Protein AF-A0A7W0YNF2-F1 (afdb_monomer)

Mean predicted aligned error: 17.35 Å

Radius of gyration: 27.63 Å; Cα contacts (8 Å, |Δi|>4): 347; chains: 1; bounding box: 56×102×70 Å

Solvent-accessible surface area (backbone atoms only — not comparable to full-atom values): 23256 Å² total; per-residue (Å²): 142,83,82,88,86,88,84,84,87,81,89,86,89,83,88,85,87,88,78,89,78,76,86,75,77,83,70,82,75,78,75,72,77,75,67,80,59,81,85,73,78,74,80,93,57,99,42,78,70,57,44,56,50,49,43,55,51,45,48,53,46,53,35,51,50,24,44,32,47,27,49,54,16,55,50,32,61,75,30,39,59,54,66,66,55,28,54,50,18,54,48,41,29,55,49,28,50,52,52,29,53,54,42,49,49,52,34,53,77,69,72,47,85,75,93,70,92,56,50,72,80,66,68,44,67,75,59,58,57,51,73,79,39,48,31,68,65,22,40,38,54,51,28,54,49,48,31,56,48,28,55,53,47,32,54,51,23,50,48,33,38,73,69,38,73,52,66,67,53,16,49,55,18,48,56,44,32,56,54,32,50,52,50,29,56,49,27,44,53,52,20,44,74,63,71,44,84,80,85,78,86,91,81,86,87,86,81,89,86,87,86,87,89,85,80,89,92,82,90,83,86,92,86,87,86,84,89,84,85,86,70,73,85,72,54,78,82,70,67,90,56,77,64,52,74,67,50,46,50,50,54,50,50,52,50,42,51,31,56,38,49,31,54,47,15,58,48,30,54,75,66,38,78,46,68,69,54,23,53,49,18,51,51,48,26,53,53,35,50,58,48,41,53,56,50,44,59,53,30,51,78,48,78,40,84,71,73,91,63,69,54,72,68,50,40,52,56,43,49,54,47,72,70,39,50,79,91,45,32,49,36,45,48,20,42,54,51,20,61,50,38,65,56,44,55,57,45,42,65,54,54,34,63,66,37,81,54,66,73,57,28,52,54,40,65,67,44,48,64,57,49,52,51,50,28,56,51,20,45,52,46,25,52,53,40,50,55,60,71,68,51,75,87,82,126

Nearest PDB structures (foldseek):
  3bt5-assembly1_A  TM=8.606E-01  e=7.378E-04  Deinococcus radiodurans R1 = ATCC 13939 = DSM 20539
  5ux1-assembly1_A  TM=7.749E-01  e=1.217E+00  Synechococcus sp. CC9605
  6j4j-assembly1_H  TM=5.693E-01  e=4.520E+00  Glycine max
  6zmb-assembly1_B  TM=4.337E-01  e=5.586E+00  Pseudomonas putida KT2440

Sequence (395 aa):
MLKVMPITGAFAAAMLAAAPGALAQVTSRQDSAASPWPNVRYPSSDTGTSAALADTAYIRQAIRGNLLEVGVGRLAESRAADSAVKEFAQRMISEHNSMNGQWATLARTKGMSVGLTDFRAAGDPSIERLEDLSGAEFDQAYMAEMIRRHEQDLAGFQRMGTSARLPEVRQLANTGVSSIREHLALARQVGSRVGISTTAANTGGVTVPAPAPSGDDRRRTAAEPATRDDRDDRDDRNDRGALRAEDRAFVQNVLANHLMHIRLAERAKREAGSEETRRLAQRIEKDFKEWQERWQDLAERYDLKAPSHLGTLHGQKVERLERASKRNFDRTYAAIVAENLESVVPYFRKEGQAVRPAAVRRMVDEQLPVIQEYLARARRLQEQANARAEAPDRE

pLDDT: mean 74.34, std 24.09, range [22.0, 98.69]

Secondary structure (DSSP, 8-state):
-----------------------------------SS----------HHHHHHHHHHHHHHHHHHHHHHHHHHHHHHHH--SHHHHHHHHHHHHHHHHHHHHHHHHHHHTT-------SGGG--HHHHHHHT--HHHHHHHHHHHHHHHHHHHHHHHHHHHHH-SSHHHHHHHHHHHHHHHHHHHHHHHHHHHTT----------------------------------SSSTTGGGS--SPPPHHHHHHHHHHHHHHHHHHHHHHHHHHH-SSHHHHHHHHHHHHHHHHHHHHHHHHHHHTTPPPPSS--HHHHHHHHHHHT--TTTHHHHHHHHHHHHHHHHHHHIIIIIHH-S-HHHHHHHHHHHHHHHHHHHHHHHHHHHHHHHHHS----

Foldseek 3Di:
DDDDDDDDDDDDDDDDDDDDDDPPPPDPPPPPPDFLDPPPPQDPDDDPVSQQVVLLVVLLVLLLLLLLLLVLLVLQCVFEADPLSVLLSLVSNLQSVVLNVLSVVVCVVVVHDNPDPDSCVSVGVLSVVLNPHHYLVNLLSSLVVQLVSLVVLLVVLVCQLPRHPPVSSVVSSVLVNVVSVLSNVSSLVSNVVSPHDPDDDDDDDDDDDDDDDDDDDDDDDDDDDDDDDPPDPPCPVPPLAAFDPLLLSLLQVLLLLLVLLLLLLVVCCPQPPDPLSNVLSVVSNVVSVVLNVVSCVVCVSNVHDHDPDHDPSSVVLSVQLVPDDSLCNQLSSLVSLLSSLSSVLVSLVPSQCVGPDPSSVVSSVVCNVVSVVSNVSSVVSNVVSVVVVPDPPDD

Structure (mmCIF, N/CA/C/O backbone):
data_AF-A0A7W0YNF2-F1
#
_entry.id   AF-A0A7W0YNF2-F1
#
loop_
_atom_site.group_PDB
_atom_site.id
_atom_site.type_symbol
_atom_site.label_atom_id
_atom_site.label_alt_id
_atom_site.label_comp_id
_atom_site.label_asym_id
_atom_site.label_entity_id
_atom_site.label_seq_id
_atom_site.pdbx_PDB_ins_code
_atom_site.Cartn_x
_atom_site.Cartn_y
_atom_site.Cartn_z
_atom_site.occupancy
_atom_site.B_iso_or_equiv
_atom_site.auth_seq_id
_atom_site.auth_comp_id
_atom_site.auth_asym_id
_atom_site.auth_atom_id
_atom_site.pdbx_PDB_model_num
ATOM 1 N N . MET A 1 1 ? -21.930 -59.958 -15.987 1.00 46.34 1 MET A N 1
ATOM 2 C CA . MET A 1 1 ? -21.745 -61.305 -15.405 1.00 46.34 1 MET A CA 1
ATOM 3 C C . MET A 1 1 ? -20.822 -62.104 -16.311 1.00 46.34 1 MET A C 1
ATOM 5 O O . MET A 1 1 ? -21.261 -62.460 -17.387 1.00 46.34 1 MET A O 1
ATOM 9 N N . LEU A 1 2 ? -19.574 -62.346 -15.908 1.00 35.69 2 LEU A N 1
ATOM 10 C CA . LEU A 1 2 ? -18.718 -63.455 -16.369 1.00 35.69 2 LEU A CA 1
ATOM 11 C C . LEU A 1 2 ? -17.615 -63.580 -15.295 1.00 35.69 2 LEU A C 1
ATOM 13 O O . LEU A 1 2 ? -16.783 -62.692 -15.169 1.00 35.69 2 LEU A O 1
ATOM 17 N N . LYS A 1 3 ? -17.879 -64.332 -14.223 1.00 34.66 3 LYS A N 1
ATOM 18 C CA . LYS A 1 3 ? -17.445 -65.721 -13.971 1.00 34.66 3 LYS A CA 1
ATOM 19 C C . LYS A 1 3 ? -15.919 -65.888 -13.874 1.00 34.66 3 LYS A C 1
ATOM 21 O O . LYS A 1 3 ? -15.227 -66.148 -14.846 1.00 34.66 3 LYS A O 1
ATOM 26 N N . VAL A 1 4 ? -15.469 -65.763 -12.627 1.00 37.44 4 VAL A N 1
ATOM 27 C CA . VAL A 1 4 ? -14.286 -66.390 -12.023 1.00 37.44 4 VAL A CA 1
ATOM 28 C C . VAL A 1 4 ? -14.359 -67.909 -12.208 1.00 37.44 4 VAL A C 1
ATOM 30 O O . VAL A 1 4 ? -15.461 -68.438 -12.054 1.00 37.44 4 VAL A O 1
ATOM 33 N N . MET A 1 5 ? -13.229 -68.592 -12.463 1.00 36.50 5 MET A N 1
ATOM 34 C CA . MET A 1 5 ? -12.771 -69.809 -11.746 1.00 36.50 5 MET A CA 1
ATOM 35 C C . MET A 1 5 ? -11.473 -70.423 -12.338 1.00 36.50 5 MET A C 1
ATOM 37 O O . MET A 1 5 ? -11.068 -70.011 -13.421 1.00 36.50 5 MET A O 1
ATOM 41 N N . PRO A 1 6 ? -10.758 -71.291 -11.582 1.00 53.31 6 PRO A N 1
ATOM 42 C CA . PRO A 1 6 ? -9.302 -71.250 -11.368 1.00 53.31 6 PRO A CA 1
ATOM 43 C C . PRO A 1 6 ? -8.604 -72.546 -11.848 1.00 53.31 6 PRO A C 1
ATOM 45 O O . PRO A 1 6 ? -9.229 -73.306 -12.578 1.00 53.31 6 PRO A O 1
ATOM 48 N N . ILE A 1 7 ? -7.362 -72.823 -11.397 1.00 33.25 7 ILE A N 1
ATOM 49 C CA . ILE A 1 7 ? -6.909 -74.099 -10.763 1.00 33.25 7 ILE A CA 1
ATOM 50 C C . ILE A 1 7 ? -5.386 -74.353 -10.934 1.00 33.25 7 ILE A C 1
ATOM 52 O O . ILE A 1 7 ? -4.882 -74.463 -12.043 1.00 33.25 7 ILE A O 1
ATOM 56 N N . THR A 1 8 ? -4.709 -74.418 -9.772 1.00 29.84 8 THR A N 1
ATOM 57 C CA . THR A 1 8 ? -3.577 -75.272 -9.304 1.00 29.84 8 THR A CA 1
ATOM 58 C C . THR A 1 8 ? -2.420 -75.649 -10.243 1.00 29.84 8 THR A C 1
ATOM 60 O O . THR A 1 8 ? -2.637 -76.206 -11.307 1.00 29.84 8 THR A O 1
ATOM 63 N N . GLY A 1 9 ? -1.158 -75.458 -9.839 1.00 26.47 9 GLY A N 1
ATOM 64 C CA . GLY A 1 9 ? -0.344 -76.416 -9.048 1.00 26.47 9 GLY A CA 1
ATOM 65 C C . GLY A 1 9 ? 0.911 -76.771 -9.882 1.00 26.47 9 GLY A C 1
ATOM 66 O O . GLY A 1 9 ? 0.859 -76.633 -11.093 1.00 26.47 9 GLY A O 1
ATOM 67 N N . ALA A 1 10 ? 2.085 -77.178 -9.401 1.00 29.69 10 ALA A N 1
ATOM 68 C CA . ALA A 1 10 ? 2.602 -77.493 -8.082 1.00 29.69 10 ALA A CA 1
ATOM 69 C C . ALA A 1 10 ? 4.155 -77.401 -8.097 1.00 29.69 10 ALA A C 1
ATOM 71 O O . ALA A 1 10 ? 4.786 -77.268 -9.142 1.00 29.69 10 ALA A O 1
ATOM 72 N N . PHE A 1 11 ? 4.716 -77.482 -6.893 1.00 27.17 11 PHE A N 1
ATOM 73 C CA . PHE A 1 11 ? 6.113 -77.548 -6.454 1.00 27.17 11 PHE A CA 1
ATOM 74 C C . PHE A 1 11 ? 7.096 -78.430 -7.253 1.00 27.17 11 PHE A C 1
ATOM 76 O O . PHE A 1 11 ? 6.790 -79.578 -7.561 1.00 27.17 11 PHE A O 1
ATOM 83 N N . ALA A 1 12 ? 8.353 -77.972 -7.347 1.00 29.86 12 ALA A N 1
ATOM 84 C CA . ALA A 1 12 ? 9.535 -78.813 -7.117 1.00 29.86 12 ALA A CA 1
ATOM 85 C C . ALA A 1 12 ? 10.709 -77.969 -6.585 1.00 29.86 12 ALA A C 1
ATOM 87 O O . ALA A 1 12 ? 11.048 -76.919 -7.126 1.00 29.86 12 ALA A O 1
ATOM 88 N N . ALA A 1 13 ? 11.276 -78.439 -5.477 1.00 28.70 13 ALA A N 1
ATOM 89 C CA . ALA A 1 13 ? 12.320 -77.811 -4.684 1.00 28.70 13 ALA A CA 1
ATOM 90 C C . ALA A 1 13 ? 13.728 -78.161 -5.188 1.00 28.70 13 ALA A C 1
ATOM 92 O O . ALA A 1 13 ? 13.975 -79.290 -5.605 1.00 28.70 13 ALA A O 1
ATOM 93 N N . ALA A 1 14 ? 14.670 -77.234 -5.015 1.00 31.70 14 ALA A N 1
ATOM 94 C CA . ALA A 1 14 ? 16.084 -77.548 -4.837 1.00 31.70 14 ALA A CA 1
ATOM 95 C C . ALA A 1 14 ? 16.714 -76.504 -3.901 1.00 31.70 14 ALA A C 1
ATOM 97 O O . ALA A 1 14 ? 16.886 -75.341 -4.256 1.00 31.70 14 ALA A O 1
ATOM 98 N N . MET A 1 15 ? 17.015 -76.934 -2.675 1.00 33.31 15 MET A N 1
ATOM 99 C CA . MET A 1 15 ? 17.923 -76.251 -1.757 1.00 33.31 15 MET A CA 1
ATOM 100 C C . MET A 1 15 ? 19.369 -76.584 -2.134 1.00 33.31 15 MET A C 1
ATOM 102 O O . MET A 1 15 ? 19.661 -77.766 -2.288 1.00 33.31 15 MET A O 1
ATOM 106 N N . LEU A 1 16 ? 20.273 -75.594 -2.124 1.00 31.62 16 LEU A N 1
ATOM 107 C CA . LEU A 1 16 ? 21.475 -75.649 -1.278 1.00 31.62 16 LEU A CA 1
ATOM 108 C C . LEU A 1 16 ? 22.216 -74.299 -1.191 1.00 31.62 16 LEU A C 1
ATOM 110 O O . LEU A 1 16 ? 22.395 -73.610 -2.187 1.00 31.62 16 LEU A O 1
ATOM 114 N N . ALA A 1 17 ? 22.741 -74.061 0.015 1.00 34.88 17 ALA A N 1
ATOM 115 C CA . ALA A 1 17 ? 23.888 -73.229 0.391 1.00 34.88 17 ALA A CA 1
ATOM 116 C C . ALA A 1 17 ? 23.665 -71.724 0.650 1.00 34.88 17 ALA A C 1
ATOM 118 O O . ALA A 1 17 ? 23.491 -70.895 -0.237 1.00 34.88 17 ALA A O 1
ATOM 119 N N . ALA A 1 18 ? 23.748 -71.411 1.943 1.00 33.97 18 ALA A N 1
ATOM 120 C CA . ALA A 1 18 ? 23.702 -70.101 2.563 1.00 33.97 18 ALA A CA 1
ATOM 121 C C . ALA A 1 18 ? 25.056 -69.369 2.529 1.00 33.97 18 ALA A C 1
ATOM 123 O O . ALA A 1 18 ? 26.103 -69.979 2.732 1.00 33.97 18 ALA A O 1
ATOM 124 N N . ALA A 1 19 ? 24.994 -68.040 2.423 1.00 37.62 19 ALA A N 1
ATOM 125 C CA . ALA A 1 19 ? 25.902 -67.101 3.084 1.00 37.62 19 ALA A CA 1
ATOM 126 C C . ALA A 1 19 ? 25.127 -65.789 3.366 1.00 37.62 19 ALA A C 1
ATOM 128 O O . ALA A 1 19 ? 24.305 -65.388 2.538 1.00 37.62 19 ALA A O 1
ATOM 129 N N . PRO A 1 20 ? 25.314 -65.135 4.529 1.00 37.16 20 PRO A N 1
ATOM 130 C CA . PRO A 1 20 ? 24.460 -64.037 4.979 1.00 37.16 20 PRO A CA 1
ATOM 131 C C . PRO A 1 20 ? 24.807 -62.724 4.261 1.00 37.16 20 PRO A C 1
ATOM 133 O O . PRO A 1 20 ? 25.792 -62.061 4.580 1.00 37.16 20 PRO A O 1
ATOM 136 N N . GLY A 1 21 ? 23.976 -62.333 3.296 1.00 34.66 21 GLY A N 1
ATOM 137 C CA . GLY A 1 21 ? 23.966 -60.979 2.745 1.00 34.66 21 GLY A CA 1
ATOM 138 C C . GLY A 1 21 ? 23.335 -60.017 3.749 1.00 34.66 21 GLY A C 1
ATOM 139 O O . GLY A 1 21 ? 22.170 -60.166 4.112 1.00 34.66 21 GLY A O 1
ATOM 140 N N . ALA A 1 22 ? 24.128 -59.063 4.226 1.00 36.22 22 ALA A N 1
ATOM 141 C CA . ALA A 1 22 ? 23.735 -58.039 5.179 1.00 36.22 22 ALA A CA 1
ATOM 142 C C . ALA A 1 22 ? 22.460 -57.286 4.750 1.00 36.22 22 ALA A C 1
ATOM 144 O O . ALA A 1 22 ? 22.335 -56.832 3.613 1.00 36.22 22 ALA A O 1
ATOM 145 N N . LEU A 1 23 ? 21.543 -57.106 5.704 1.00 36.91 23 LEU A N 1
ATOM 146 C CA . LEU A 1 23 ? 20.443 -56.148 5.630 1.00 36.91 23 LEU A CA 1
ATOM 147 C C . LEU A 1 23 ? 21.028 -54.739 5.459 1.00 36.91 23 LEU A C 1
ATOM 149 O O . LEU A 1 23 ? 21.460 -54.115 6.427 1.00 36.91 23 LEU A O 1
ATOM 153 N N . ALA A 1 24 ? 21.039 -54.227 4.230 1.00 33.25 24 ALA A N 1
ATOM 154 C CA . ALA A 1 24 ? 21.215 -52.805 3.997 1.00 33.25 24 ALA A CA 1
ATOM 155 C C . ALA A 1 24 ? 19.954 -52.098 4.509 1.00 33.25 24 ALA A C 1
ATOM 157 O O . ALA A 1 24 ? 18.898 -52.135 3.879 1.00 33.25 24 ALA A O 1
ATOM 158 N N . GLN A 1 25 ? 20.058 -51.483 5.689 1.00 31.75 25 GLN A N 1
ATOM 159 C CA . GLN A 1 25 ? 19.093 -50.495 6.145 1.00 31.75 25 GLN A CA 1
ATOM 160 C C . GLN A 1 25 ? 18.991 -49.416 5.063 1.00 31.75 25 GLN A C 1
ATOM 162 O O . GLN A 1 25 ? 19.942 -48.665 4.836 1.00 31.75 25 GLN A O 1
ATOM 167 N N . VAL A 1 26 ? 17.836 -49.333 4.401 1.00 31.03 26 VAL A N 1
ATOM 168 C CA . VAL A 1 26 ? 17.446 -48.149 3.637 1.00 31.03 26 VAL A CA 1
ATOM 169 C C . VAL A 1 26 ? 17.253 -47.042 4.666 1.00 31.03 26 VAL A C 1
ATOM 171 O O . VAL A 1 26 ? 16.176 -46.850 5.224 1.00 31.03 26 VAL A O 1
ATOM 174 N N . THR A 1 27 ? 18.345 -46.357 4.989 1.00 32.19 27 THR A N 1
ATOM 175 C CA . THR A 1 27 ? 18.266 -45.057 5.631 1.00 32.19 27 THR A CA 1
ATOM 176 C C . THR A 1 27 ? 17.749 -44.110 4.562 1.00 32.19 27 THR A C 1
ATOM 178 O O . THR A 1 27 ? 18.391 -43.872 3.541 1.00 32.19 27 THR A O 1
ATOM 181 N N . SER A 1 28 ? 16.531 -43.616 4.762 1.00 32.62 28 SER A N 1
ATOM 182 C CA . SER A 1 28 ? 16.014 -42.474 4.027 1.00 32.62 28 SER A CA 1
ATOM 183 C C . SER A 1 28 ? 16.953 -41.295 4.288 1.00 32.62 28 SER A C 1
ATOM 185 O O . SER A 1 28 ? 16.830 -40.606 5.303 1.00 32.62 28 SER A O 1
ATOM 187 N N . ARG A 1 29 ? 17.923 -41.077 3.395 1.00 26.33 29 ARG A N 1
ATOM 188 C CA . ARG A 1 29 ? 18.584 -39.781 3.278 1.00 26.33 29 ARG A CA 1
ATOM 189 C C . ARG A 1 29 ? 17.505 -38.794 2.858 1.00 26.33 29 ARG A C 1
ATOM 191 O O . ARG A 1 29 ? 17.076 -38.774 1.710 1.00 26.33 29 ARG A O 1
ATOM 198 N N . GLN A 1 30 ? 17.043 -37.994 3.814 1.00 28.06 30 GLN A N 1
ATOM 199 C CA . GLN A 1 30 ? 16.580 -36.653 3.499 1.00 28.06 30 GLN A CA 1
ATOM 200 C C . GLN A 1 30 ? 17.788 -35.921 2.924 1.00 28.06 30 GLN A C 1
ATOM 202 O O . GLN A 1 30 ? 18.592 -35.345 3.660 1.00 28.06 30 GLN A O 1
ATOM 207 N N . ASP A 1 31 ? 17.939 -35.991 1.605 1.00 26.11 31 ASP A N 1
ATOM 208 C CA . ASP A 1 31 ? 18.758 -35.040 0.881 1.00 26.11 31 ASP A CA 1
ATOM 209 C C . ASP A 1 31 ? 18.103 -33.679 1.113 1.00 26.11 31 ASP A C 1
ATOM 211 O O . ASP A 1 31 ? 17.084 -33.322 0.522 1.00 26.11 31 ASP A O 1
ATOM 215 N N . SER A 1 32 ? 18.645 -32.953 2.090 1.00 31.39 32 SER A N 1
ATOM 216 C CA . SER A 1 32 ? 18.355 -31.544 2.279 1.00 31.39 32 SER A CA 1
ATOM 217 C C . SER A 1 32 ? 18.807 -30.857 1.000 1.00 31.39 32 SER A C 1
ATOM 219 O O . SER A 1 32 ? 20.005 -30.660 0.799 1.00 31.39 32 SER A O 1
ATOM 221 N N . ALA A 1 33 ? 17.859 -30.562 0.110 1.00 29.22 33 ALA A N 1
ATOM 222 C CA . ALA A 1 33 ? 18.098 -29.720 -1.047 1.00 29.22 33 ALA A CA 1
ATOM 223 C C . ALA A 1 33 ? 18.759 -28.432 -0.542 1.00 29.22 33 ALA A C 1
ATOM 225 O O . ALA A 1 33 ? 18.178 -27.682 0.246 1.00 29.22 33 ALA A O 1
ATOM 226 N N . ALA A 1 34 ? 20.025 -28.251 -0.908 1.00 27.16 34 ALA A N 1
ATOM 227 C CA . ALA A 1 34 ? 20.813 -27.108 -0.501 1.00 27.16 34 ALA A CA 1
ATOM 228 C C . ALA A 1 34 ? 20.126 -25.829 -0.991 1.00 27.16 34 ALA A C 1
ATOM 230 O O . ALA A 1 34 ? 19.831 -25.688 -2.177 1.00 27.16 34 ALA A O 1
ATOM 231 N N . SER A 1 35 ? 19.879 -24.900 -0.067 1.00 37.62 35 SER A N 1
ATOM 232 C CA . SER A 1 35 ? 19.482 -23.537 -0.406 1.00 37.62 35 SER A CA 1
ATOM 233 C C . SER A 1 35 ? 20.499 -22.928 -1.383 1.00 37.62 35 SER A C 1
ATOM 235 O O . SER A 1 35 ? 21.700 -23.036 -1.129 1.00 37.62 35 SER A O 1
ATOM 237 N N . PRO A 1 36 ? 20.065 -22.203 -2.429 1.00 32.75 36 PRO A N 1
ATOM 238 C CA . PRO A 1 36 ? 20.969 -21.398 -3.262 1.00 32.75 36 PRO A CA 1
ATOM 239 C C . PRO A 1 36 ? 21.546 -20.192 -2.500 1.00 32.75 36 PRO A C 1
ATOM 241 O O . PRO A 1 36 ? 22.456 -19.509 -2.961 1.00 32.75 36 PRO A O 1
ATOM 244 N N . TRP A 1 37 ? 21.044 -19.943 -1.291 1.00 32.81 37 TRP A N 1
ATOM 245 C CA . TRP A 1 37 ? 21.571 -18.953 -0.371 1.00 32.81 37 TRP A CA 1
ATOM 246 C C . TRP A 1 37 ? 22.672 -19.596 0.471 1.00 32.81 37 TRP A C 1
ATOM 248 O O . TRP A 1 37 ? 22.395 -20.596 1.144 1.00 32.81 37 TRP A O 1
ATOM 258 N N . PRO A 1 38 ? 23.904 -19.046 0.492 1.00 29.19 38 PRO A N 1
ATOM 259 C CA . PRO A 1 38 ? 24.908 -19.523 1.420 1.00 29.19 38 PRO A CA 1
ATOM 260 C C . PRO A 1 38 ? 24.320 -19.407 2.821 1.00 29.19 38 PRO A C 1
ATOM 262 O O . PRO A 1 38 ? 23.860 -18.342 3.237 1.00 29.19 38 PRO A O 1
ATOM 265 N N . ASN A 1 39 ? 24.326 -20.526 3.537 1.00 32.66 39 ASN A N 1
ATOM 266 C CA . ASN A 1 39 ? 24.028 -20.582 4.954 1.00 32.66 39 ASN A CA 1
ATOM 267 C C . ASN A 1 39 ? 25.179 -19.849 5.662 1.00 32.66 39 ASN A C 1
ATOM 269 O O . ASN A 1 39 ? 26.128 -20.463 6.152 1.00 32.66 39 ASN A O 1
ATOM 273 N N . VAL A 1 40 ? 25.176 -18.514 5.601 1.00 38.25 40 VAL A N 1
ATOM 274 C CA . VAL A 1 40 ? 26.178 -17.692 6.267 1.00 38.25 40 VAL A CA 1
ATOM 275 C C . VAL A 1 40 ? 25.882 -17.832 7.745 1.00 38.25 40 VAL A C 1
ATOM 277 O O . VAL A 1 40 ? 24.987 -17.195 8.299 1.00 38.25 40 VAL A O 1
ATOM 280 N N . ARG A 1 41 ? 26.636 -18.725 8.383 1.00 33.75 41 ARG A N 1
ATOM 281 C CA . ARG A 1 41 ? 26.801 -18.743 9.828 1.00 33.75 41 ARG A CA 1
ATOM 282 C C . ARG A 1 41 ? 27.320 -17.360 10.209 1.00 33.75 41 ARG A C 1
ATOM 284 O O . ARG A 1 41 ? 28.493 -17.059 10.005 1.00 33.75 41 ARG A O 1
ATOM 291 N N . TYR A 1 42 ? 26.430 -16.505 10.700 1.00 39.22 42 TYR A N 1
ATOM 292 C CA . TYR A 1 42 ? 26.826 -15.235 11.286 1.00 39.22 42 TYR A CA 1
ATOM 293 C C . TYR A 1 42 ? 27.665 -15.557 12.525 1.00 39.22 42 TYR A C 1
ATOM 295 O O . TYR A 1 42 ? 27.167 -16.255 13.413 1.00 39.22 42 TYR A O 1
ATOM 303 N N . PRO A 1 43 ? 28.937 -15.129 12.592 1.00 34.50 43 PRO A N 1
ATOM 304 C CA . PRO A 1 43 ? 29.730 -15.340 13.785 1.00 34.50 43 PRO A CA 1
ATOM 305 C C . PRO A 1 43 ? 29.078 -14.570 14.932 1.00 34.50 43 PRO A C 1
ATOM 307 O O . PRO A 1 43 ? 28.972 -13.345 14.906 1.00 34.50 43 PRO A O 1
ATOM 310 N N . SER A 1 44 ? 28.627 -15.304 15.946 1.00 42.53 44 SER A N 1
ATOM 311 C CA . SER A 1 44 ? 28.298 -14.747 17.250 1.00 42.53 44 SER A CA 1
ATOM 312 C C . SER A 1 44 ? 29.606 -14.304 17.905 1.00 42.53 44 SER A C 1
ATOM 314 O O . SER A 1 44 ? 30.223 -15.066 18.643 1.00 42.53 44 SER A O 1
ATOM 316 N N . SER A 1 45 ? 30.098 -13.109 17.581 1.00 41.44 45 SER A N 1
ATOM 317 C CA . SER A 1 45 ? 31.220 -12.527 18.315 1.00 41.44 45 SER A CA 1
ATOM 318 C C . SER A 1 45 ? 31.147 -11.005 18.382 1.00 41.44 45 SER A C 1
ATOM 320 O O . SER A 1 45 ? 31.040 -10.281 17.390 1.00 41.44 45 SER A O 1
ATOM 322 N N . ASP A 1 46 ? 31.207 -10.552 19.627 1.00 47.91 46 ASP A N 1
ATOM 323 C CA . ASP A 1 46 ? 30.863 -9.235 20.142 1.00 47.91 46 ASP A CA 1
ATOM 324 C C . ASP A 1 46 ? 31.998 -8.216 19.940 1.00 47.91 46 ASP A C 1
ATOM 326 O O . ASP A 1 46 ? 32.511 -7.599 20.869 1.00 47.91 46 ASP A O 1
ATOM 330 N N . THR A 1 47 ? 32.451 -8.059 18.695 1.00 50.06 47 THR A N 1
ATOM 331 C CA . THR A 1 47 ? 33.442 -7.036 18.327 1.00 50.06 47 THR A CA 1
ATOM 332 C C . THR A 1 47 ? 32.805 -6.007 17.400 1.00 50.06 47 THR A C 1
ATOM 334 O O . THR A 1 47 ? 32.091 -6.352 16.457 1.00 50.06 47 THR A O 1
ATOM 337 N N . GLY A 1 48 ? 33.040 -4.716 17.666 1.00 52.88 48 GLY A N 1
ATOM 338 C CA . GLY A 1 48 ? 32.378 -3.608 16.960 1.00 52.88 48 GLY A CA 1
ATOM 339 C C . GLY A 1 48 ? 32.533 -3.630 15.437 1.00 52.88 48 GLY A C 1
ATOM 340 O O . GLY A 1 48 ? 31.616 -3.230 14.723 1.00 52.88 48 GLY A O 1
ATOM 341 N N . THR A 1 49 ? 33.637 -4.188 14.942 1.00 58.06 49 THR A N 1
ATOM 342 C CA . THR A 1 49 ? 33.910 -4.371 13.512 1.00 58.06 49 THR A CA 1
ATOM 343 C C . THR A 1 49 ? 33.054 -5.480 12.882 1.00 58.06 49 THR A C 1
ATOM 345 O O . THR A 1 49 ? 32.569 -5.309 11.768 1.00 58.06 49 THR A O 1
ATOM 348 N N . SER A 1 50 ? 32.799 -6.588 13.591 1.00 61.53 50 SER A N 1
ATOM 349 C CA . SER A 1 50 ? 32.021 -7.739 13.088 1.00 61.53 50 SER A CA 1
ATOM 350 C C . SER A 1 50 ? 30.553 -7.381 12.825 1.00 61.53 50 SER A C 1
ATOM 352 O O . SER A 1 50 ? 29.965 -7.733 11.804 1.00 61.53 50 SER A O 1
ATOM 354 N N . ALA A 1 51 ? 29.962 -6.589 13.711 1.00 61.38 51 ALA A N 1
ATOM 355 C CA . ALA A 1 51 ? 28.554 -6.232 13.611 1.00 61.38 51 ALA A CA 1
ATOM 356 C C . ALA A 1 51 ? 28.271 -5.092 12.611 1.00 61.38 51 ALA A C 1
ATOM 358 O O . ALA A 1 51 ? 27.232 -5.099 11.957 1.00 61.38 51 ALA A O 1
ATOM 359 N N . ALA A 1 52 ? 29.210 -4.161 12.401 1.00 68.50 52 ALA A N 1
ATOM 360 C CA . ALA A 1 52 ? 29.114 -3.199 11.295 1.00 68.50 52 ALA A CA 1
ATOM 361 C C . ALA A 1 52 ? 29.191 -3.898 9.919 1.00 68.50 52 ALA A C 1
ATOM 363 O O . ALA A 1 52 ? 28.520 -3.498 8.960 1.00 68.50 52 ALA A O 1
ATOM 364 N N . LEU A 1 53 ? 29.963 -4.989 9.828 1.00 78.50 53 LEU A N 1
ATOM 365 C CA . LEU A 1 53 ? 29.973 -5.860 8.652 1.00 78.50 53 LEU A CA 1
ATOM 366 C C . LEU A 1 53 ? 28.638 -6.601 8.478 1.00 78.50 53 LEU A C 1
ATOM 368 O O . LEU A 1 53 ? 28.177 -6.726 7.343 1.00 78.50 53 LEU A O 1
ATOM 372 N N . ALA A 1 54 ? 27.986 -7.024 9.568 1.00 80.44 54 ALA A N 1
ATOM 373 C CA . ALA A 1 54 ? 26.666 -7.659 9.527 1.00 80.44 54 ALA A CA 1
ATOM 374 C C . ALA A 1 54 ? 25.573 -6.715 8.991 1.00 80.44 54 ALA A C 1
ATOM 376 O O . ALA A 1 54 ? 24.808 -7.111 8.112 1.00 80.44 54 ALA A O 1
ATOM 377 N N . ASP A 1 55 ? 25.549 -5.454 9.428 1.00 86.44 55 ASP A N 1
ATOM 378 C CA . ASP A 1 55 ? 24.603 -4.451 8.917 1.00 86.44 55 ASP A CA 1
ATOM 379 C C . ASP A 1 55 ? 24.817 -4.172 7.427 1.00 86.44 55 ASP A C 1
ATOM 381 O O . ASP A 1 55 ? 23.875 -4.147 6.636 1.00 86.44 55 ASP A O 1
ATOM 385 N N . THR A 1 56 ? 26.078 -4.015 7.023 1.00 87.25 56 THR A N 1
ATOM 386 C CA . THR A 1 56 ? 26.451 -3.792 5.622 1.00 87.25 56 THR A CA 1
ATOM 387 C C . THR A 1 56 ? 26.066 -4.995 4.754 1.00 87.25 56 THR A C 1
ATOM 389 O O . THR A 1 56 ? 25.571 -4.834 3.635 1.00 87.25 56 THR A O 1
ATOM 392 N N . ALA A 1 57 ? 26.276 -6.217 5.252 1.00 86.19 57 ALA A N 1
ATOM 393 C CA . ALA A 1 57 ? 25.846 -7.434 4.574 1.00 86.19 57 ALA A CA 1
ATOM 394 C C . ALA A 1 57 ? 24.320 -7.472 4.427 1.00 86.19 57 ALA A C 1
ATOM 396 O O . ALA A 1 57 ? 23.824 -7.737 3.331 1.00 86.19 57 ALA A O 1
ATOM 397 N N . TYR A 1 58 ? 23.586 -7.121 5.484 1.00 89.56 58 TYR A N 1
ATOM 398 C CA . TYR A 1 58 ? 22.131 -7.121 5.453 1.00 89.56 58 TYR A CA 1
ATOM 399 C C . TYR A 1 58 ? 21.550 -6.060 4.519 1.00 89.56 58 TYR A C 1
ATOM 401 O O . TYR A 1 58 ? 20.630 -6.365 3.773 1.00 89.56 58 TYR A O 1
ATOM 409 N N . ILE A 1 59 ? 22.103 -4.843 4.474 1.00 90.25 59 ILE A N 1
ATOM 410 C CA . ILE A 1 59 ? 21.658 -3.813 3.519 1.00 90.25 59 ILE A CA 1
ATOM 411 C C . ILE A 1 59 ? 21.766 -4.341 2.080 1.00 90.25 59 ILE A C 1
ATOM 413 O O . ILE A 1 59 ? 20.828 -4.206 1.294 1.00 90.25 59 ILE A O 1
ATOM 417 N N . ARG A 1 60 ? 22.889 -4.986 1.726 1.00 86.81 60 ARG A N 1
ATOM 418 C CA . ARG A 1 60 ? 23.046 -5.597 0.394 1.00 86.81 60 ARG A CA 1
ATOM 419 C C . ARG A 1 60 ? 22.043 -6.725 0.175 1.00 86.81 60 ARG A C 1
ATOM 421 O O . ARG A 1 60 ? 21.492 -6.823 -0.917 1.00 86.81 60 ARG A O 1
ATOM 428 N N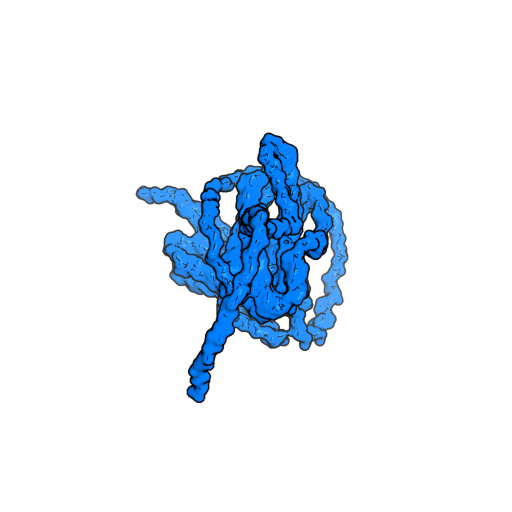 . GLN A 1 61 ? 21.818 -7.561 1.185 1.00 86.19 61 GLN A N 1
ATOM 429 C CA . GLN A 1 61 ? 20.856 -8.657 1.119 1.00 86.19 61 GLN A CA 1
ATOM 430 C C . GLN A 1 61 ? 19.429 -8.143 0.914 1.00 86.19 61 GLN A C 1
ATOM 432 O O . GLN A 1 61 ? 18.761 -8.612 0.004 1.00 86.19 61 GLN A O 1
ATOM 437 N N . ALA A 1 62 ? 18.988 -7.150 1.686 1.00 88.44 62 ALA A N 1
ATOM 438 C CA . ALA A 1 62 ? 17.660 -6.561 1.575 1.00 88.44 62 ALA A CA 1
ATOM 439 C C . ALA A 1 62 ? 17.437 -5.941 0.190 1.00 88.44 62 ALA A C 1
ATOM 441 O O . ALA A 1 62 ? 16.389 -6.145 -0.414 1.00 88.44 62 ALA A O 1
ATOM 442 N N . ILE A 1 63 ? 18.426 -5.229 -0.361 1.00 86.88 63 ILE A N 1
ATOM 443 C CA . ILE A 1 63 ? 18.330 -4.679 -1.724 1.00 86.88 63 ILE A CA 1
ATOM 444 C C . ILE A 1 63 ? 18.196 -5.799 -2.758 1.00 86.88 63 ILE A C 1
ATOM 446 O O . ILE A 1 63 ? 17.320 -5.744 -3.617 1.00 86.88 63 ILE A O 1
ATOM 450 N N . ARG A 1 64 ? 19.027 -6.842 -2.658 1.00 84.06 64 ARG A N 1
ATOM 451 C CA . ARG A 1 64 ? 18.969 -8.001 -3.561 1.00 84.06 64 ARG A CA 1
ATOM 452 C C . ARG A 1 64 ? 17.637 -8.739 -3.468 1.00 84.06 64 ARG A C 1
ATOM 454 O O . ARG A 1 64 ? 17.055 -9.029 -4.504 1.00 84.06 64 ARG A O 1
ATOM 461 N N . GLY A 1 65 ? 17.155 -8.995 -2.252 1.00 86.25 65 GLY A N 1
ATOM 462 C CA . GLY A 1 65 ? 15.867 -9.638 -1.999 1.00 86.25 65 GLY A CA 1
ATOM 463 C C . GLY A 1 65 ? 14.719 -8.834 -2.599 1.00 86.25 65 GLY A C 1
ATOM 464 O O . GLY A 1 65 ? 13.963 -9.363 -3.400 1.00 86.25 65 GLY A O 1
ATOM 465 N N . ASN A 1 66 ? 14.660 -7.523 -2.342 1.00 88.00 66 ASN A N 1
ATOM 466 C CA . ASN A 1 66 ? 13.621 -6.677 -2.934 1.00 88.00 66 ASN A CA 1
ATOM 467 C C . ASN A 1 66 ? 13.674 -6.659 -4.472 1.00 88.00 66 ASN A C 1
ATOM 469 O O . ASN A 1 66 ? 12.632 -6.694 -5.119 1.00 88.00 66 ASN A O 1
ATOM 473 N N . LEU A 1 67 ? 14.865 -6.598 -5.078 1.00 85.00 67 LEU A N 1
ATOM 474 C CA . LEU A 1 67 ? 15.001 -6.662 -6.539 1.00 85.00 67 LEU A CA 1
ATOM 475 C C . LEU A 1 67 ? 14.543 -8.014 -7.102 1.00 85.00 67 LEU A C 1
ATOM 477 O O . LEU A 1 67 ? 13.941 -8.046 -8.175 1.00 85.00 67 LEU A O 1
ATOM 481 N N . LEU A 1 68 ? 14.801 -9.103 -6.375 1.00 86.75 68 LEU A N 1
ATOM 482 C CA . LEU A 1 68 ? 14.315 -10.436 -6.708 1.00 86.75 68 LEU A CA 1
ATOM 483 C C . LEU A 1 68 ? 12.793 -10.501 -6.683 1.00 86.75 68 LEU A C 1
ATOM 485 O O . LEU A 1 68 ? 12.204 -10.860 -7.696 1.00 86.75 68 LEU A O 1
ATOM 489 N N . GLU A 1 69 ? 12.164 -10.082 -5.589 1.00 91.00 69 GLU A N 1
ATOM 490 C CA . GLU A 1 69 ? 10.702 -10.074 -5.454 1.00 91.00 69 GLU A CA 1
ATOM 491 C C . GLU A 1 69 ? 10.035 -9.217 -6.542 1.00 91.00 69 GLU A C 1
ATOM 493 O O . GLU A 1 69 ? 9.029 -9.612 -7.131 1.00 91.00 69 GLU A O 1
ATOM 498 N N . VAL A 1 70 ? 10.645 -8.084 -6.917 1.00 87.00 70 VAL A N 1
ATOM 499 C CA . VAL A 1 70 ? 10.188 -7.271 -8.057 1.00 87.00 70 VAL A CA 1
ATOM 500 C C . VAL A 1 70 ? 10.305 -8.032 -9.383 1.00 87.00 70 VAL A C 1
ATOM 502 O O . VAL A 1 70 ? 9.386 -7.986 -10.202 1.00 87.00 70 VAL A O 1
ATOM 505 N N . GLY A 1 71 ? 11.425 -8.712 -9.631 1.00 86.00 71 GLY A N 1
ATOM 506 C CA . GLY A 1 71 ? 11.632 -9.492 -10.855 1.00 86.00 71 GLY A CA 1
ATOM 507 C C . GLY A 1 71 ? 10.663 -10.668 -10.977 1.00 86.00 71 GLY A C 1
ATOM 508 O O . GLY A 1 71 ? 10.045 -10.864 -12.024 1.00 86.00 71 GLY A O 1
ATOM 509 N N . VAL A 1 72 ? 10.479 -11.403 -9.884 1.00 91.00 72 VAL A N 1
ATOM 510 C CA . VAL A 1 72 ? 9.605 -12.578 -9.795 1.00 91.00 72 VAL A CA 1
ATOM 511 C C . VAL A 1 72 ? 8.131 -12.170 -9.846 1.00 91.00 72 VAL A C 1
ATOM 513 O O . VAL A 1 72 ? 7.336 -12.829 -10.514 1.00 91.00 72 VAL A O 1
ATOM 516 N N . GLY A 1 73 ? 7.767 -11.025 -9.262 1.00 93.12 73 GLY A N 1
ATOM 517 C CA . GLY A 1 73 ? 6.450 -10.417 -9.448 1.00 93.12 73 GLY A CA 1
ATOM 518 C C . GLY A 1 73 ? 6.158 -10.080 -10.915 1.00 93.12 73 GLY A C 1
ATOM 519 O O . GLY A 1 73 ? 5.095 -10.423 -11.424 1.00 93.12 73 GLY A O 1
ATOM 520 N N . ARG A 1 74 ? 7.110 -9.485 -11.648 1.00 88.19 74 ARG A N 1
ATOM 521 C CA . ARG A 1 74 ? 6.926 -9.193 -13.088 1.00 88.19 74 ARG A CA 1
ATOM 522 C C . ARG A 1 74 ? 6.759 -10.460 -13.923 1.00 88.19 74 ARG A C 1
ATOM 524 O O . ARG A 1 74 ? 5.972 -10.485 -14.866 1.00 88.19 74 ARG A O 1
ATOM 531 N N . LEU A 1 75 ? 7.481 -11.527 -13.575 1.00 90.25 75 LEU A N 1
ATOM 532 C CA . LEU A 1 75 ? 7.275 -12.829 -14.204 1.00 90.25 75 LEU A CA 1
ATOM 533 C C . LEU A 1 75 ? 5.831 -13.306 -13.981 1.00 90.25 75 LEU A C 1
ATOM 535 O O . LEU A 1 75 ? 5.169 -13.706 -14.940 1.00 90.25 75 LEU A O 1
ATOM 539 N N . ALA A 1 76 ? 5.314 -13.170 -12.759 1.00 94.62 76 ALA A N 1
ATOM 540 C CA . ALA A 1 76 ? 3.947 -13.550 -12.422 1.00 94.62 76 ALA A CA 1
ATOM 541 C C . ALA A 1 76 ? 2.869 -12.738 -13.145 1.00 94.62 76 ALA A C 1
ATOM 543 O O . ALA A 1 76 ? 1.891 -13.331 -13.598 1.00 94.62 76 ALA A O 1
ATOM 544 N N . GLU A 1 77 ? 3.059 -11.436 -13.373 1.00 86.62 77 GLU A N 1
ATOM 545 C CA . GLU A 1 77 ? 2.130 -10.646 -14.201 1.00 86.62 77 GLU A CA 1
ATOM 546 C C . GLU A 1 77 ? 1.923 -11.266 -15.594 1.00 86.62 77 GLU A C 1
ATOM 548 O O . GLU A 1 77 ? 0.805 -11.273 -16.117 1.00 86.62 77 GLU A O 1
ATOM 553 N N . SER A 1 78 ? 2.992 -11.829 -16.169 1.00 85.94 78 SER A N 1
ATOM 554 C CA . SER A 1 78 ? 2.977 -12.425 -17.509 1.00 85.94 78 SER A CA 1
ATOM 555 C C . SER A 1 78 ? 2.545 -13.897 -17.554 1.00 85.94 78 SER A C 1
ATOM 557 O O . SER A 1 78 ? 1.960 -14.319 -18.551 1.00 85.94 78 SER A O 1
ATOM 559 N N . ARG A 1 79 ? 2.829 -14.689 -16.511 1.00 91.94 79 ARG A N 1
ATOM 560 C CA . ARG A 1 79 ? 2.664 -16.158 -16.528 1.00 91.94 79 ARG A CA 1
ATOM 561 C C . ARG A 1 79 ? 1.470 -16.678 -15.734 1.00 91.94 79 ARG A C 1
ATOM 563 O O . ARG A 1 79 ? 1.001 -17.778 -16.034 1.00 91.94 79 ARG A O 1
ATOM 570 N N . ALA A 1 80 ? 0.979 -15.913 -14.760 1.00 95.38 80 ALA A N 1
ATOM 571 C CA . ALA A 1 80 ? -0.132 -16.329 -13.913 1.00 95.38 80 ALA A CA 1
ATOM 572 C C . ALA A 1 80 ? -1.446 -16.468 -14.702 1.00 95.38 80 ALA A C 1
ATOM 574 O O . ALA A 1 80 ? -1.704 -15.711 -15.650 1.00 95.38 80 ALA A O 1
ATOM 575 N N . ALA A 1 81 ? -2.307 -17.399 -14.290 1.00 91.56 81 ALA A N 1
ATOM 576 C CA . ALA A 1 81 ? -3.673 -17.507 -14.810 1.00 91.56 81 ALA A CA 1
ATOM 577 C C . ALA A 1 81 ? -4.689 -16.843 -13.876 1.00 91.56 81 ALA A C 1
ATOM 579 O O . ALA A 1 81 ? -5.556 -16.109 -14.356 1.00 91.56 81 ALA A O 1
ATOM 580 N N . ASP A 1 82 ? -4.583 -17.068 -12.565 1.00 92.69 82 ASP A N 1
ATOM 581 C CA . ASP A 1 82 ? -5.516 -16.524 -11.581 1.00 92.69 82 ASP A CA 1
ATOM 582 C C . ASP A 1 82 ? -5.293 -15.016 -11.364 1.00 92.69 82 ASP A C 1
ATOM 584 O O . ASP A 1 82 ? -4.174 -14.524 -11.187 1.00 92.69 82 ASP A O 1
ATOM 588 N N . SER A 1 83 ? -6.387 -14.251 -11.379 1.00 75.06 83 SER A N 1
ATOM 589 C CA . SER A 1 83 ? -6.333 -12.796 -11.225 1.00 75.06 83 SER A CA 1
ATOM 590 C C . SER A 1 83 ? -5.832 -12.366 -9.846 1.00 75.06 83 SER A C 1
ATOM 592 O O . SER A 1 83 ? -5.129 -11.365 -9.757 1.00 75.06 83 SER A O 1
ATOM 594 N N . ALA A 1 84 ? -6.112 -13.128 -8.783 1.00 79.50 84 ALA A N 1
ATOM 595 C CA . ALA A 1 84 ? -5.624 -12.817 -7.442 1.00 79.50 84 ALA A CA 1
ATOM 596 C C . ALA A 1 84 ? -4.105 -13.023 -7.324 1.00 79.50 84 ALA A C 1
ATOM 598 O O . ALA A 1 84 ? -3.455 -12.306 -6.566 1.00 79.50 84 ALA A O 1
ATOM 599 N N . VAL A 1 85 ? -3.523 -13.950 -8.095 1.00 93.06 85 VAL A N 1
ATOM 600 C CA . VAL A 1 85 ? -2.060 -14.113 -8.191 1.00 93.06 85 VAL A CA 1
ATOM 601 C C . VAL A 1 85 ? -1.426 -12.924 -8.916 1.00 93.06 85 VAL A C 1
ATOM 603 O O . VAL A 1 85 ? -0.399 -12.414 -8.474 1.00 93.06 85 VAL A O 1
ATOM 606 N N . LYS A 1 86 ? -2.061 -12.411 -9.978 1.00 81.94 86 LYS A N 1
ATOM 607 C CA . LYS A 1 86 ? -1.600 -11.189 -10.667 1.00 81.94 86 LYS A CA 1
ATOM 608 C C . LYS A 1 86 ? -1.682 -9.952 -9.777 1.00 81.94 86 LYS A C 1
ATOM 610 O O . LYS A 1 86 ? -0.732 -9.178 -9.724 1.00 81.94 86 LYS A O 1
ATOM 615 N N . GLU A 1 87 ? -2.785 -9.787 -9.053 1.00 72.75 87 GLU A N 1
ATOM 616 C CA . GLU A 1 87 ? -2.960 -8.695 -8.087 1.00 72.75 87 GLU A CA 1
ATOM 617 C C . GLU A 1 87 ? -1.936 -8.783 -6.946 1.00 72.75 87 GLU A C 1
ATOM 619 O O . GLU A 1 87 ? -1.344 -7.772 -6.558 1.00 72.75 87 GLU A O 1
ATOM 624 N N . PHE A 1 88 ? -1.670 -9.994 -6.440 1.00 89.88 88 PHE A N 1
ATOM 625 C CA . PHE A 1 88 ? -0.598 -10.238 -5.476 1.00 89.88 88 PHE A CA 1
ATOM 626 C C . PHE A 1 88 ? 0.754 -9.774 -6.028 1.00 89.88 88 PHE A C 1
ATOM 628 O O . PHE A 1 88 ? 1.451 -8.986 -5.387 1.00 89.88 88 PHE A O 1
ATOM 635 N N . ALA A 1 89 ? 1.100 -10.217 -7.237 1.00 90.38 89 ALA A N 1
ATOM 636 C CA . ALA A 1 89 ? 2.366 -9.900 -7.879 1.00 90.38 89 ALA A CA 1
ATOM 637 C C . ALA A 1 89 ? 2.553 -8.392 -8.096 1.00 90.38 89 ALA A C 1
ATOM 639 O O . ALA A 1 89 ? 3.603 -7.845 -7.757 1.00 90.38 89 ALA A O 1
ATOM 640 N N . GLN A 1 90 ? 1.515 -7.696 -8.565 1.00 79.00 90 GLN A N 1
ATOM 641 C CA . GLN A 1 90 ? 1.504 -6.236 -8.712 1.00 79.00 90 GLN A CA 1
ATOM 642 C C . GLN A 1 90 ? 1.787 -5.523 -7.389 1.00 79.00 90 GLN A C 1
ATOM 644 O O . GLN A 1 90 ? 2.554 -4.552 -7.341 1.00 79.00 90 GLN A O 1
ATOM 649 N N . ARG A 1 91 ? 1.205 -6.018 -6.291 1.00 81.25 91 ARG A N 1
ATOM 650 C CA . ARG A 1 91 ? 1.467 -5.467 -4.962 1.00 81.25 91 ARG A CA 1
ATOM 651 C C . ARG A 1 91 ? 2.917 -5.692 -4.540 1.00 81.25 91 ARG A C 1
ATOM 653 O O . ARG A 1 91 ? 3.542 -4.730 -4.092 1.00 81.25 91 ARG A O 1
ATOM 660 N N . MET A 1 92 ? 3.461 -6.896 -4.735 1.00 93.38 92 MET A N 1
ATOM 661 C CA . MET A 1 92 ? 4.867 -7.191 -4.430 1.00 93.38 92 MET A CA 1
ATOM 662 C C . MET A 1 92 ? 5.803 -6.279 -5.221 1.00 93.38 92 MET A C 1
ATOM 664 O O . MET A 1 92 ? 6.680 -5.649 -4.635 1.00 93.38 92 MET A O 1
ATOM 668 N N . ILE A 1 93 ? 5.565 -6.104 -6.525 1.00 82.44 93 ILE A N 1
ATOM 669 C CA . ILE A 1 93 ? 6.340 -5.179 -7.362 1.00 82.44 93 ILE A CA 1
ATOM 670 C C . ILE A 1 93 ? 6.323 -3.775 -6.758 1.00 82.44 93 ILE A C 1
ATOM 672 O O . ILE A 1 93 ? 7.381 -3.180 -6.561 1.00 82.44 93 ILE A O 1
ATOM 676 N N . SER A 1 94 ? 5.145 -3.227 -6.461 1.00 74.62 94 SER A N 1
ATOM 677 C CA . SER A 1 94 ? 5.013 -1.869 -5.927 1.00 74.62 94 SER A CA 1
ATOM 678 C C . SER A 1 94 ? 5.712 -1.708 -4.572 1.00 74.62 94 SER A C 1
ATOM 680 O O . SER A 1 94 ? 6.509 -0.785 -4.372 1.00 74.62 94 SER A O 1
ATOM 682 N N . GLU A 1 95 ? 5.423 -2.594 -3.621 1.00 79.31 95 GLU A N 1
ATOM 683 C CA . GLU A 1 95 ? 5.905 -2.454 -2.247 1.00 79.31 95 GLU A CA 1
ATOM 684 C C . GLU A 1 95 ? 7.384 -2.783 -2.105 1.00 79.31 95 GLU A C 1
ATOM 686 O O . GLU A 1 95 ? 8.104 -1.999 -1.483 1.00 79.31 95 GLU A O 1
ATOM 691 N N . HIS A 1 96 ? 7.881 -3.838 -2.753 1.00 88.00 96 HIS A N 1
ATOM 692 C CA . HIS A 1 96 ? 9.313 -4.124 -2.754 1.00 88.00 96 HIS A CA 1
ATOM 693 C C . HIS A 1 96 ? 10.108 -3.056 -3.512 1.00 88.00 96 HIS A C 1
ATOM 695 O O . HIS A 1 96 ? 11.222 -2.737 -3.103 1.00 88.00 96 HIS A O 1
ATOM 701 N N . ASN A 1 97 ? 9.548 -2.403 -4.541 1.00 79.50 97 ASN A N 1
ATOM 702 C CA . ASN A 1 97 ? 10.182 -1.226 -5.146 1.00 79.50 97 ASN A CA 1
ATOM 703 C C . ASN A 1 97 ? 10.309 -0.056 -4.158 1.00 79.50 97 ASN A C 1
ATOM 705 O O . ASN A 1 97 ? 11.353 0.600 -4.115 1.00 79.50 97 ASN A O 1
ATOM 709 N N . SER A 1 98 ? 9.263 0.209 -3.370 1.00 77.50 98 SER A N 1
ATOM 710 C CA . SER A 1 98 ? 9.286 1.239 -2.325 1.00 77.50 98 SER A CA 1
ATOM 711 C C . SER A 1 98 ? 10.308 0.901 -1.234 1.00 77.50 98 SER A C 1
ATOM 713 O O . SER A 1 98 ? 11.166 1.729 -0.912 1.00 77.50 98 SER A O 1
ATOM 715 N N . MET A 1 99 ? 10.293 -0.337 -0.727 1.00 81.94 99 MET A N 1
ATOM 716 C CA . MET A 1 99 ? 11.266 -0.833 0.252 1.00 81.94 99 MET A CA 1
ATOM 717 C C . MET A 1 99 ? 12.694 -0.740 -0.291 1.00 81.94 99 MET A C 1
ATOM 719 O O . MET A 1 99 ? 13.583 -0.227 0.390 1.00 81.94 99 MET A O 1
ATOM 723 N N . ASN A 1 100 ? 12.920 -1.147 -1.542 1.00 83.38 100 ASN A N 1
ATOM 724 C CA . ASN A 1 100 ? 14.228 -1.049 -2.178 1.00 83.38 100 ASN A CA 1
ATOM 725 C C . ASN A 1 100 ? 14.709 0.402 -2.289 1.00 83.38 100 ASN A C 1
ATOM 727 O O . ASN A 1 100 ? 15.886 0.675 -2.077 1.00 83.38 100 ASN A O 1
ATOM 731 N N . GLY A 1 101 ? 13.811 1.351 -2.571 1.00 75.88 101 GLY A N 1
ATOM 732 C CA . GLY A 1 101 ? 14.136 2.778 -2.580 1.00 75.88 101 GLY A CA 1
ATOM 733 C C . GLY A 1 101 ? 14.675 3.268 -1.232 1.00 75.88 101 GLY A C 1
ATOM 734 O O . GLY A 1 101 ? 15.648 4.029 -1.193 1.00 75.88 101 GLY A O 1
ATOM 735 N N . GLN A 1 102 ? 14.100 2.786 -0.128 1.00 81.25 102 GLN A N 1
ATOM 736 C CA . GLN A 1 102 ? 14.549 3.109 1.229 1.00 81.25 102 GLN A CA 1
ATOM 737 C C . GLN A 1 102 ? 15.919 2.481 1.530 1.00 81.25 102 GLN A C 1
ATOM 739 O O . GLN A 1 102 ? 16.847 3.189 1.927 1.00 81.25 102 GLN A O 1
ATOM 744 N N . TRP A 1 103 ? 16.091 1.185 1.251 1.00 85.75 103 TRP A N 1
ATOM 745 C CA . TRP A 1 103 ? 17.363 0.484 1.466 1.00 85.75 103 TRP A CA 1
ATOM 746 C C . TRP A 1 103 ? 18.497 1.015 0.580 1.00 85.75 103 TRP A C 1
ATOM 748 O O . TRP A 1 103 ? 19.614 1.206 1.059 1.00 85.75 103 TRP A O 1
ATOM 758 N N . ALA A 1 104 ? 18.222 1.321 -0.690 1.00 81.38 104 ALA A N 1
ATOM 759 C CA . ALA A 1 104 ? 19.195 1.909 -1.608 1.00 81.38 104 ALA A CA 1
ATOM 760 C C . ALA A 1 104 ? 19.599 3.326 -1.184 1.00 81.38 104 ALA A C 1
ATOM 762 O O . ALA A 1 104 ? 20.756 3.713 -1.343 1.00 81.38 104 ALA A O 1
ATOM 763 N N . THR A 1 105 ? 18.666 4.100 -0.622 1.00 81.31 105 THR A N 1
ATOM 764 C CA . THR A 1 105 ? 18.984 5.407 -0.033 1.00 81.31 105 THR A CA 1
ATOM 765 C C . THR A 1 105 ? 19.934 5.247 1.144 1.00 81.31 105 THR A C 1
ATOM 767 O O . THR A 1 105 ? 20.977 5.898 1.157 1.00 81.31 105 THR A O 1
ATOM 770 N N . LEU A 1 106 ? 19.649 4.319 2.063 1.00 84.56 106 LEU A N 1
ATOM 771 C CA . LEU A 1 106 ? 20.546 4.025 3.178 1.00 84.56 106 LEU A CA 1
ATOM 772 C C . LEU A 1 106 ? 21.933 3.577 2.694 1.00 84.56 106 LEU A C 1
ATOM 774 O O . LEU A 1 106 ? 22.943 4.091 3.170 1.00 84.56 106 LEU A O 1
ATOM 778 N N . ALA A 1 107 ? 21.994 2.676 1.713 1.00 85.81 107 ALA A N 1
ATOM 779 C CA . ALA A 1 107 ? 23.253 2.216 1.136 1.00 85.81 107 ALA A CA 1
ATOM 780 C C . ALA A 1 107 ? 24.092 3.378 0.577 1.00 85.81 107 ALA A C 1
ATOM 782 O O . ALA A 1 107 ? 25.273 3.490 0.907 1.00 85.81 107 ALA A O 1
ATOM 783 N N . ARG A 1 108 ? 23.480 4.288 -0.198 1.00 84.44 108 ARG A N 1
ATOM 784 C CA . ARG A 1 108 ? 24.160 5.487 -0.720 1.00 84.44 108 ARG A CA 1
ATOM 785 C C . ARG A 1 108 ? 24.671 6.387 0.401 1.00 84.44 108 ARG A C 1
ATOM 787 O O . ARG A 1 108 ? 25.822 6.810 0.354 1.00 84.44 108 ARG A O 1
ATOM 794 N N . THR A 1 109 ? 23.856 6.634 1.424 1.00 84.38 109 THR A N 1
ATOM 795 C CA . THR A 1 109 ? 24.248 7.450 2.584 1.00 84.38 109 THR A CA 1
ATOM 796 C C . THR A 1 109 ? 25.423 6.842 3.353 1.00 84.38 109 THR A C 1
ATOM 798 O O . THR A 1 109 ? 26.229 7.576 3.915 1.00 84.38 109 THR A O 1
ATOM 801 N N . LYS A 1 110 ? 25.571 5.512 3.350 1.00 84.94 110 LYS A N 1
ATOM 802 C CA . LYS A 1 110 ? 26.710 4.807 3.962 1.00 84.94 110 LYS A CA 1
ATOM 803 C C . LYS A 1 110 ? 27.892 4.597 2.999 1.00 84.94 110 LYS A C 1
ATOM 805 O O . LYS A 1 110 ? 28.805 3.844 3.323 1.00 84.94 110 LYS A O 1
ATOM 810 N N . GLY A 1 111 ? 27.886 5.229 1.819 1.00 86.00 111 GLY A N 1
ATOM 811 C CA . GLY A 1 111 ? 28.954 5.100 0.818 1.00 86.00 111 GLY A CA 1
ATOM 812 C C . GLY A 1 111 ? 29.078 3.693 0.223 1.00 86.00 111 GLY A C 1
ATOM 813 O O . GLY A 1 111 ? 30.123 3.326 -0.312 1.00 86.00 111 GLY A O 1
ATOM 814 N N . MET A 1 112 ? 28.032 2.874 0.335 1.00 85.06 112 MET A N 1
ATOM 815 C CA . MET A 1 112 ? 28.042 1.505 -0.156 1.00 85.06 112 MET A CA 1
ATOM 816 C C . MET A 1 112 ? 27.744 1.476 -1.652 1.00 85.06 112 MET A C 1
ATOM 818 O O . MET A 1 112 ? 26.696 1.941 -2.100 1.00 85.06 112 MET A O 1
ATOM 822 N N . SER A 1 113 ? 28.621 0.829 -2.419 1.00 77.00 113 SER A N 1
ATOM 823 C CA . SER A 1 113 ? 28.286 0.401 -3.775 1.00 77.00 113 SER A CA 1
ATOM 824 C C . SER A 1 113 ? 27.437 -0.868 -3.712 1.00 77.00 113 SER A C 1
ATOM 826 O O . SER A 1 113 ? 27.836 -1.874 -3.113 1.00 77.00 113 SER A O 1
ATOM 828 N N . VAL A 1 114 ? 26.250 -0.820 -4.314 1.00 67.69 114 VAL A N 1
ATOM 829 C CA . VAL A 1 114 ? 25.350 -1.971 -4.424 1.00 67.69 114 VAL A CA 1
ATOM 830 C C . VAL A 1 114 ? 25.294 -2.362 -5.892 1.00 67.69 114 VAL A C 1
ATOM 832 O O . VAL A 1 114 ? 24.488 -1.861 -6.664 1.00 67.69 114 VAL A O 1
ATOM 835 N N . GLY A 1 115 ? 26.244 -3.208 -6.285 1.00 60.41 115 GLY A N 1
ATOM 836 C CA . GLY A 1 115 ? 26.513 -3.555 -7.679 1.00 60.41 115 GLY A CA 1
ATOM 837 C C . GLY A 1 115 ? 25.599 -4.628 -8.258 1.00 60.41 115 GLY A C 1
ATOM 838 O O . GLY A 1 115 ? 26.112 -5.573 -8.842 1.00 60.41 115 GLY A O 1
ATOM 839 N N . LEU A 1 116 ? 24.280 -4.532 -8.084 1.00 56.78 116 LEU A N 1
ATOM 840 C CA . LEU A 1 116 ? 23.361 -5.421 -8.795 1.00 56.78 116 LEU A CA 1
ATOM 841 C C . LEU A 1 116 ? 22.146 -4.671 -9.323 1.00 56.78 116 LEU A C 1
ATOM 843 O O . LEU A 1 116 ? 21.400 -4.048 -8.573 1.00 56.78 116 LEU A O 1
ATOM 847 N N . THR A 1 117 ? 21.968 -4.781 -10.633 1.00 54.47 117 THR A N 1
ATOM 848 C CA . THR A 1 117 ? 20.830 -4.276 -11.404 1.00 54.47 117 THR A CA 1
ATOM 849 C C . THR A 1 117 ? 19.964 -5.403 -11.964 1.00 54.47 117 THR A C 1
ATOM 851 O O . THR A 1 117 ? 18.867 -5.123 -12.437 1.00 54.47 117 THR A O 1
ATOM 854 N N . ASP A 1 118 ? 20.424 -6.657 -11.891 1.00 60.69 118 ASP A N 1
ATOM 855 C CA . ASP A 1 118 ? 19.710 -7.824 -12.407 1.00 60.69 118 ASP A CA 1
ATOM 856 C C . ASP A 1 118 ? 19.409 -8.823 -11.285 1.00 60.69 118 ASP A C 1
ATOM 858 O O . ASP A 1 118 ? 20.306 -9.268 -10.566 1.00 60.69 118 ASP A O 1
ATOM 862 N N . PHE A 1 119 ? 18.131 -9.171 -11.143 1.00 64.38 119 PHE A N 1
ATOM 863 C CA . PHE A 1 119 ? 17.667 -10.153 -10.172 1.00 64.38 119 PHE A CA 1
ATOM 864 C C . PHE A 1 119 ? 18.060 -11.588 -10.546 1.00 64.38 119 PHE A C 1
ATOM 866 O O . PHE A 1 119 ? 18.227 -12.427 -9.662 1.00 64.38 119 PHE A O 1
ATOM 873 N N . ARG A 1 120 ? 18.262 -11.860 -11.843 1.00 61.53 120 ARG A N 1
ATOM 874 C CA . ARG A 1 120 ? 18.663 -13.178 -12.357 1.00 61.53 120 ARG A CA 1
ATOM 875 C C . ARG A 1 120 ? 20.104 -13.530 -12.033 1.00 61.53 120 ARG A C 1
ATOM 877 O O . ARG A 1 120 ? 20.451 -14.704 -11.967 1.00 61.53 120 ARG A O 1
ATOM 884 N N . ALA A 1 121 ? 20.934 -12.529 -11.745 1.00 54.53 121 ALA A N 1
ATOM 885 C CA . ALA A 1 121 ? 22.334 -12.727 -11.382 1.00 54.53 121 ALA A CA 1
ATOM 886 C C . ALA A 1 121 ? 22.526 -13.563 -10.099 1.00 54.53 121 ALA A C 1
ATOM 888 O O . ALA A 1 121 ? 23.649 -13.958 -9.794 1.00 54.53 121 ALA A O 1
ATOM 889 N N . ALA A 1 122 ? 21.457 -13.817 -9.335 1.00 58.97 122 ALA A N 1
ATOM 890 C CA . ALA A 1 122 ? 21.492 -14.671 -8.155 1.00 58.97 122 ALA A CA 1
ATOM 891 C C . ALA A 1 122 ? 21.495 -16.182 -8.468 1.00 58.97 122 ALA A C 1
ATOM 893 O O . ALA A 1 122 ? 21.880 -16.940 -7.582 1.00 58.97 122 ALA A O 1
ATOM 894 N N . GLY A 1 123 ? 21.096 -16.614 -9.678 1.00 63.69 123 GLY A N 1
ATOM 895 C CA . GLY A 1 123 ? 21.071 -18.035 -10.069 1.00 63.69 123 GLY A CA 1
ATOM 896 C C . GLY A 1 123 ? 20.254 -18.911 -9.116 1.00 63.69 123 GLY A C 1
ATOM 897 O O . GLY A 1 123 ? 20.734 -19.948 -8.666 1.00 63.69 123 GLY A O 1
ATOM 898 N N . ASP A 1 124 ? 19.073 -18.440 -8.705 1.00 75.19 124 ASP A N 1
ATOM 899 C CA . ASP A 1 124 ? 18.225 -19.143 -7.743 1.00 75.19 124 ASP A CA 1
ATOM 900 C C . ASP A 1 124 ? 17.355 -20.189 -8.476 1.00 75.19 124 ASP A C 1
ATOM 902 O O . ASP A 1 124 ? 16.439 -19.794 -9.206 1.00 75.19 124 ASP A O 1
ATOM 906 N N . PRO A 1 125 ? 17.573 -21.508 -8.278 1.00 77.75 125 PRO A N 1
ATOM 907 C CA . PRO A 1 125 ? 16.879 -22.556 -9.033 1.00 77.75 125 PRO A CA 1
ATOM 908 C C . PRO A 1 125 ? 15.362 -22.555 -8.831 1.00 77.75 125 PRO A C 1
ATOM 910 O O . PRO A 1 125 ? 14.615 -23.029 -9.687 1.00 77.75 125 PRO A O 1
ATOM 913 N N . SER A 1 126 ? 14.886 -22.022 -7.698 1.00 75.88 126 SER A N 1
ATOM 914 C CA . SER A 1 126 ? 13.447 -21.866 -7.465 1.00 75.88 126 SER A CA 1
ATOM 915 C C . SER A 1 126 ? 12.828 -20.852 -8.426 1.00 75.88 126 SER A C 1
ATOM 917 O O . SER A 1 126 ? 11.689 -21.034 -8.842 1.00 75.88 126 SER A O 1
ATOM 919 N N . ILE A 1 127 ? 13.588 -19.825 -8.820 1.00 82.3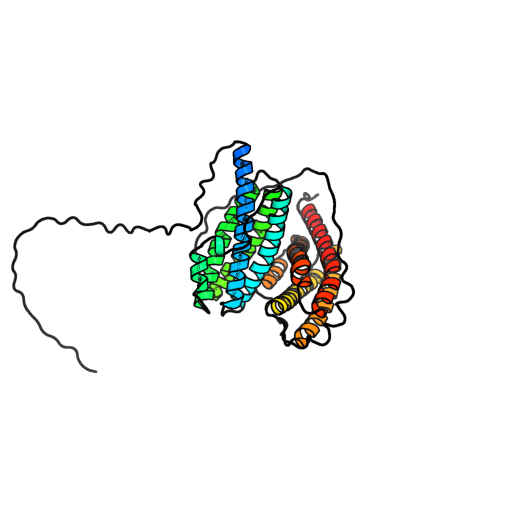1 127 ILE A N 1
ATOM 920 C CA . ILE A 1 127 ? 13.155 -18.787 -9.755 1.00 82.31 127 ILE A CA 1
ATOM 921 C C . ILE A 1 127 ? 13.304 -19.255 -11.198 1.00 82.31 127 ILE A C 1
ATOM 923 O O . ILE A 1 127 ? 12.390 -19.037 -11.985 1.00 82.31 127 ILE A O 1
ATOM 927 N N . GLU A 1 128 ? 14.393 -19.953 -11.527 1.00 84.94 128 GLU A N 1
ATOM 928 C CA . GLU A 1 128 ? 14.579 -20.572 -12.849 1.00 84.94 128 GLU A CA 1
ATOM 929 C C . GLU A 1 128 ? 13.410 -21.506 -13.181 1.00 84.94 128 GLU A C 1
ATOM 931 O O . GLU A 1 128 ? 12.808 -21.400 -14.246 1.00 84.94 128 GLU A O 1
ATOM 936 N N . ARG A 1 129 ? 12.985 -22.334 -12.216 1.00 87.25 129 ARG A N 1
ATOM 937 C CA . ARG A 1 129 ? 11.813 -23.203 -12.380 1.00 87.25 129 ARG A CA 1
ATOM 938 C C . ARG A 1 129 ? 10.536 -22.429 -12.721 1.00 87.25 129 ARG A C 1
ATOM 940 O O . ARG A 1 129 ? 9.701 -22.956 -13.448 1.00 87.25 129 ARG A O 1
ATOM 947 N N . LEU A 1 130 ? 10.344 -21.218 -12.194 1.00 91.31 130 LEU A N 1
ATOM 948 C CA . LEU A 1 130 ? 9.148 -20.421 -12.489 1.00 91.31 130 LEU A CA 1
ATOM 949 C C . LEU A 1 130 ? 9.116 -19.940 -13.945 1.00 91.31 130 LEU A C 1
ATOM 951 O O . LEU A 1 130 ? 8.028 -19.729 -14.477 1.00 91.31 130 LEU A O 1
ATOM 955 N N . GLU A 1 131 ? 10.268 -19.767 -14.599 1.00 88.81 131 GLU A N 1
ATOM 956 C CA . GLU A 1 131 ? 10.337 -19.273 -15.983 1.00 88.81 131 GLU A CA 1
ATOM 957 C C . GLU A 1 131 ? 9.755 -20.276 -16.997 1.00 88.81 131 GLU A C 1
ATOM 959 O O . GLU A 1 131 ? 9.191 -19.868 -18.022 1.00 88.81 131 GLU A O 1
ATOM 964 N N . ASP A 1 132 ? 9.817 -21.566 -16.664 1.00 91.50 132 ASP A N 1
ATOM 965 C CA . ASP A 1 132 ? 9.315 -22.674 -17.482 1.00 91.50 132 ASP A CA 1
ATOM 966 C C . ASP A 1 132 ? 7.828 -22.984 -17.251 1.00 91.50 132 ASP A C 1
ATOM 968 O O . ASP A 1 132 ? 7.221 -23.744 -18.008 1.00 91.50 132 ASP A O 1
ATOM 972 N N . LEU A 1 133 ? 7.217 -22.399 -16.218 1.00 94.88 133 LEU A N 1
ATOM 973 C CA . LEU A 1 133 ? 5.825 -22.656 -15.858 1.00 94.88 133 LEU A CA 1
ATOM 974 C C . LEU A 1 133 ? 4.879 -21.602 -16.450 1.00 94.88 133 LEU A C 1
ATOM 976 O O . LEU A 1 133 ? 5.250 -20.471 -16.781 1.00 94.88 133 LEU A O 1
ATOM 980 N N . SER A 1 134 ? 3.607 -21.976 -16.582 1.00 92.88 134 SER A N 1
ATOM 981 C CA . SER A 1 134 ? 2.528 -21.043 -16.915 1.00 92.88 134 SER A CA 1
ATOM 982 C C . SER A 1 134 ? 1.191 -21.510 -16.342 1.00 92.88 134 SER A C 1
ATOM 984 O O . SER A 1 134 ? 1.031 -22.669 -15.955 1.00 92.88 134 SER A O 1
ATOM 986 N N . GLY A 1 135 ? 0.225 -20.598 -16.270 1.00 92.19 135 GLY A N 1
ATOM 987 C CA . GLY A 1 135 ? -1.132 -20.907 -15.841 1.00 92.19 135 GLY A CA 1
ATOM 988 C C . GLY A 1 135 ? -1.215 -21.410 -14.398 1.00 92.19 135 GLY A C 1
ATOM 989 O O . GLY A 1 135 ? -0.507 -20.920 -13.526 1.00 92.19 135 GLY A O 1
ATOM 990 N N . ALA A 1 136 ? -2.076 -22.396 -14.139 1.00 95.06 136 ALA A N 1
ATOM 991 C CA . ALA A 1 136 ? -2.331 -22.882 -12.780 1.00 95.06 136 ALA A CA 1
ATOM 992 C C . ALA A 1 136 ? -1.089 -23.496 -12.100 1.00 95.06 136 ALA A C 1
ATOM 994 O O . ALA A 1 136 ? -0.910 -23.350 -10.892 1.00 95.06 136 ALA A O 1
ATOM 995 N N . GLU A 1 137 ? -0.211 -24.152 -12.864 1.00 94.50 137 GLU A N 1
ATOM 996 C CA . GLU A 1 137 ? 1.045 -24.705 -12.338 1.00 94.50 137 GLU A CA 1
ATOM 997 C C . GLU A 1 137 ? 2.005 -23.590 -11.913 1.00 94.50 137 GLU A C 1
ATOM 999 O O . GLU A 1 137 ? 2.656 -23.688 -10.870 1.00 94.50 137 GLU A O 1
ATOM 1004 N N . PHE A 1 138 ? 2.049 -22.501 -12.690 1.00 97.50 138 PHE A N 1
ATOM 1005 C CA . PHE A 1 138 ? 2.781 -21.297 -12.311 1.00 97.50 138 PHE A CA 1
ATOM 1006 C C . PHE A 1 138 ? 2.182 -20.665 -11.057 1.00 97.50 138 PHE A C 1
ATOM 1008 O O . PHE A 1 138 ? 2.924 -20.368 -10.127 1.00 97.50 138 PHE A O 1
ATOM 1015 N N . ASP A 1 139 ? 0.859 -20.499 -11.004 1.00 97.38 139 ASP A N 1
ATOM 1016 C CA . ASP A 1 139 ? 0.160 -19.896 -9.866 1.00 97.38 139 ASP A CA 1
ATOM 1017 C C . ASP A 1 139 ? 0.507 -20.618 -8.554 1.00 97.38 139 ASP A C 1
ATOM 1019 O O . ASP A 1 139 ? 0.866 -19.985 -7.560 1.00 97.38 139 ASP A O 1
ATOM 1023 N N . GLN A 1 140 ? 0.481 -21.952 -8.563 1.00 97.06 140 GLN A N 1
ATOM 1024 C CA . GLN A 1 140 ? 0.852 -22.770 -7.407 1.00 97.06 140 GLN A CA 1
ATOM 1025 C C . GLN A 1 140 ? 2.332 -22.641 -7.044 1.00 97.06 140 GLN A C 1
ATOM 1027 O O . GLN A 1 140 ? 2.664 -22.423 -5.879 1.00 97.06 140 GLN A O 1
ATOM 1032 N N . ALA A 1 141 ? 3.235 -22.765 -8.019 1.00 95.44 141 ALA A N 1
ATOM 1033 C CA . ALA A 1 141 ? 4.669 -22.694 -7.755 1.00 95.44 141 ALA A CA 1
ATOM 1034 C C . ALA A 1 141 ? 5.086 -21.308 -7.242 1.00 95.44 141 ALA A C 1
ATOM 1036 O O . ALA A 1 141 ? 5.830 -21.204 -6.265 1.00 95.44 141 ALA A O 1
ATOM 1037 N N . TYR A 1 142 ? 4.561 -20.249 -7.857 1.00 96.44 142 TYR A N 1
ATOM 1038 C CA . TYR A 1 142 ? 4.817 -18.871 -7.467 1.00 96.44 142 TYR A CA 1
ATOM 1039 C C . TYR A 1 142 ? 4.309 -18.605 -6.050 1.00 96.44 142 TYR A C 1
ATOM 1041 O O . TYR A 1 142 ? 5.083 -18.164 -5.204 1.00 96.44 142 TYR A O 1
ATOM 1049 N N . MET A 1 143 ? 3.053 -18.941 -5.733 1.00 97.94 143 MET A N 1
ATOM 1050 C CA . MET A 1 143 ? 2.523 -18.675 -4.392 1.00 97.94 143 MET A CA 1
ATOM 1051 C C . MET A 1 143 ? 3.228 -19.486 -3.298 1.00 97.94 143 MET A C 1
ATOM 1053 O O . MET A 1 143 ? 3.423 -18.970 -2.197 1.00 97.94 143 MET A O 1
ATOM 1057 N N . ALA A 1 144 ? 3.655 -20.720 -3.588 1.00 95.62 144 ALA A N 1
ATOM 1058 C CA . ALA A 1 144 ? 4.442 -21.524 -2.651 1.00 95.62 144 ALA A CA 1
ATOM 1059 C C . ALA A 1 144 ? 5.768 -20.832 -2.320 1.00 95.62 144 ALA A C 1
ATOM 1061 O O . ALA A 1 144 ? 6.157 -20.723 -1.154 1.00 95.62 144 ALA A O 1
ATOM 1062 N N . GLU A 1 145 ? 6.431 -20.320 -3.355 1.00 94.38 145 GLU A N 1
ATOM 1063 C CA . GLU A 1 145 ? 7.706 -19.636 -3.229 1.00 94.38 145 GLU A CA 1
ATOM 1064 C C . GLU A 1 145 ? 7.568 -18.299 -2.491 1.00 94.38 145 GLU A C 1
ATOM 1066 O O . GLU A 1 145 ? 8.368 -18.006 -1.603 1.00 94.38 145 GLU A O 1
ATOM 1071 N N . MET A 1 146 ? 6.509 -17.534 -2.768 1.00 95.25 146 MET A N 1
ATOM 1072 C CA . MET A 1 146 ? 6.212 -16.291 -2.052 1.00 95.25 146 MET A CA 1
ATOM 1073 C C . MET A 1 146 ? 5.983 -16.545 -0.561 1.00 95.25 146 MET A C 1
ATOM 1075 O O . MET A 1 146 ? 6.574 -15.854 0.263 1.00 95.25 146 MET A O 1
ATOM 1079 N N . ILE A 1 147 ? 5.206 -17.564 -0.178 1.00 95.44 147 ILE A N 1
ATOM 1080 C CA . ILE A 1 147 ? 5.022 -17.916 1.242 1.00 95.44 147 ILE A CA 1
ATOM 1081 C C . ILE A 1 147 ? 6.376 -18.228 1.891 1.00 95.44 147 ILE A C 1
ATOM 1083 O O . ILE A 1 147 ? 6.724 -17.639 2.917 1.00 95.44 147 ILE A O 1
ATOM 1087 N N . ARG A 1 148 ? 7.165 -19.108 1.264 1.00 92.56 148 ARG A N 1
ATOM 1088 C CA . ARG A 1 148 ? 8.465 -19.552 1.780 1.00 92.56 148 ARG A CA 1
ATOM 1089 C C . ARG A 1 148 ? 9.442 -18.387 1.966 1.00 92.56 148 ARG A C 1
ATOM 1091 O O . ARG A 1 148 ? 10.120 -18.313 2.991 1.00 92.56 148 ARG A O 1
ATOM 1098 N N . ARG A 1 149 ? 9.538 -17.484 0.985 1.00 90.50 149 ARG A N 1
ATOM 1099 C CA . ARG A 1 149 ? 10.435 -16.318 1.040 1.00 90.50 149 ARG A CA 1
ATOM 1100 C C . ARG A 1 149 ? 10.001 -15.316 2.093 1.00 90.50 149 ARG A C 1
ATOM 1102 O O . ARG A 1 149 ? 10.819 -14.937 2.923 1.00 90.50 149 ARG A O 1
ATOM 1109 N N . HIS A 1 150 ? 8.718 -14.971 2.143 1.00 94.56 150 HIS A N 1
ATOM 1110 C CA . HIS A 1 150 ? 8.225 -13.997 3.112 1.00 94.56 150 HIS A CA 1
ATOM 1111 C C . HIS A 1 150 ? 8.329 -14.506 4.562 1.00 94.56 150 HIS A C 1
ATOM 1113 O O . HIS A 1 150 ? 8.560 -13.711 5.470 1.00 94.56 150 HIS A O 1
ATOM 1119 N N . GLU A 1 151 ? 8.248 -15.819 4.813 1.00 90.75 151 GLU A N 1
ATOM 1120 C CA . GLU A 1 151 ? 8.571 -16.401 6.129 1.00 90.75 151 GLU A CA 1
ATOM 1121 C C . GLU A 1 151 ? 10.041 -16.192 6.518 1.00 90.75 151 GLU A C 1
ATOM 1123 O O . GLU A 1 151 ? 10.347 -15.803 7.651 1.00 90.75 151 GLU A O 1
ATOM 1128 N N . GLN A 1 152 ? 10.960 -16.426 5.578 1.00 86.88 152 GLN A N 1
ATOM 1129 C CA . GLN A 1 152 ? 12.397 -16.254 5.798 1.00 86.88 152 GLN A CA 1
ATOM 1130 C C . GLN A 1 152 ? 12.772 -14.784 5.982 1.00 86.88 152 GLN A C 1
ATOM 1132 O O . GLN A 1 152 ? 13.525 -14.445 6.903 1.00 86.88 152 GLN A O 1
ATOM 1137 N N . ASP A 1 153 ? 12.208 -13.918 5.146 1.00 87.69 153 ASP A N 1
ATOM 1138 C CA . ASP A 1 153 ? 12.406 -12.481 5.213 1.00 87.69 153 ASP A CA 1
ATOM 1139 C C . ASP A 1 153 ? 11.861 -11.934 6.524 1.00 87.69 153 ASP A C 1
ATOM 1141 O O . ASP A 1 153 ? 12.578 -11.203 7.204 1.00 87.69 153 ASP A O 1
ATOM 1145 N N . LEU A 1 154 ? 10.668 -12.350 6.966 1.00 89.31 154 LEU A N 1
ATOM 1146 C CA . LEU A 1 154 ? 10.105 -11.901 8.240 1.00 89.31 154 LEU A CA 1
ATOM 1147 C C . LEU A 1 154 ? 11.074 -12.165 9.396 1.00 89.31 154 LEU A C 1
ATOM 1149 O O . LEU A 1 154 ? 11.334 -11.268 10.198 1.00 89.31 154 LEU A O 1
ATOM 1153 N N . ALA A 1 155 ? 11.667 -13.360 9.441 1.00 87.19 155 ALA A N 1
ATOM 1154 C CA . ALA A 1 155 ? 12.669 -13.694 10.445 1.00 87.19 155 ALA A CA 1
ATOM 1155 C C . ALA A 1 155 ? 13.938 -12.828 10.311 1.00 87.19 155 ALA A C 1
ATOM 1157 O O . ALA A 1 155 ? 14.510 -12.411 11.319 1.00 87.19 155 ALA A O 1
ATOM 1158 N N . GLY A 1 156 ? 14.388 -12.535 9.087 1.00 85.25 156 GLY A N 1
ATOM 1159 C CA . GLY A 1 156 ? 15.513 -11.631 8.821 1.00 85.25 156 GLY A CA 1
ATOM 1160 C C . GLY A 1 156 ? 15.255 -10.200 9.296 1.00 85.25 156 GLY A C 1
ATOM 1161 O O . GLY A 1 156 ? 16.049 -9.650 10.062 1.00 85.25 156 GLY A O 1
ATOM 1162 N N . PHE A 1 157 ? 14.111 -9.638 8.913 1.00 86.88 157 PHE A N 1
ATOM 1163 C CA . PHE A 1 157 ? 13.663 -8.304 9.295 1.00 86.88 157 PHE A CA 1
ATOM 1164 C C . PHE A 1 157 ? 13.483 -8.186 10.813 1.00 86.88 157 PHE A C 1
ATOM 1166 O O . PHE A 1 157 ? 13.942 -7.212 11.404 1.00 86.88 157 PHE A O 1
ATOM 1173 N N . GLN A 1 158 ? 12.908 -9.194 11.476 1.00 87.19 158 GLN A N 1
ATOM 1174 C CA . GLN A 1 158 ? 12.776 -9.208 12.937 1.00 87.19 158 GLN A CA 1
ATOM 1175 C C . GLN A 1 158 ? 14.132 -9.237 13.645 1.00 87.19 158 GLN A C 1
ATOM 1177 O O . GLN A 1 158 ? 14.335 -8.478 14.592 1.00 87.19 158 GLN A O 1
ATOM 1182 N N . ARG A 1 159 ? 15.074 -10.072 13.180 1.00 89.50 159 ARG A N 1
ATOM 1183 C CA . ARG A 1 159 ? 16.431 -10.111 13.745 1.00 89.50 159 ARG A CA 1
ATOM 1184 C C . ARG A 1 159 ? 17.118 -8.761 13.602 1.00 89.50 159 ARG A C 1
ATOM 1186 O O . ARG A 1 159 ? 17.599 -8.222 14.586 1.00 89.50 159 ARG A O 1
ATOM 1193 N N . MET A 1 160 ? 17.117 -8.169 12.412 1.00 88.06 160 MET A N 1
ATOM 1194 C CA . MET A 1 160 ? 17.786 -6.879 12.215 1.00 88.06 160 MET A CA 1
ATOM 1195 C C . MET A 1 160 ? 17.070 -5.724 12.910 1.00 88.06 160 MET A C 1
ATOM 1197 O O . MET A 1 160 ? 17.723 -4.777 13.338 1.00 88.06 160 MET A O 1
ATOM 1201 N N . GLY A 1 161 ? 15.754 -5.817 13.099 1.00 87.62 161 GLY A N 1
ATOM 1202 C CA . GLY A 1 161 ? 14.986 -4.870 13.903 1.00 87.62 161 GLY A CA 1
ATOM 1203 C C . GLY A 1 161 ? 15.474 -4.768 15.351 1.00 87.62 161 GLY A C 1
ATOM 1204 O O . GLY A 1 161 ? 15.373 -3.692 15.944 1.00 87.62 161 GLY A O 1
ATOM 1205 N N . THR A 1 162 ? 16.050 -5.849 15.895 1.00 84.88 162 THR A N 1
ATOM 1206 C CA . THR A 1 162 ? 16.556 -5.918 17.275 1.00 84.88 162 THR A CA 1
ATOM 1207 C C . THR A 1 162 ? 18.081 -5.858 17.370 1.00 84.88 162 THR A C 1
ATOM 1209 O O . THR A 1 162 ? 18.600 -5.199 18.267 1.00 84.88 162 THR A O 1
ATOM 1212 N N . SER A 1 163 ? 18.812 -6.501 16.455 1.00 85.81 163 SER A N 1
ATOM 1213 C CA . SER A 1 163 ? 20.258 -6.722 16.584 1.00 85.81 163 SER A CA 1
ATOM 1214 C C . SER A 1 163 ? 21.138 -5.820 15.718 1.00 85.81 163 SER A C 1
ATOM 1216 O O . SER A 1 163 ? 22.356 -5.834 15.905 1.00 85.81 163 SER A O 1
ATOM 1218 N N . ALA A 1 164 ? 20.581 -5.072 14.755 1.00 88.75 164 ALA A N 1
ATOM 1219 C CA . ALA A 1 164 ? 21.403 -4.219 13.893 1.00 88.75 164 ALA A CA 1
ATOM 1220 C C . ALA A 1 164 ? 22.085 -3.121 14.716 1.00 88.75 164 ALA A C 1
ATOM 1222 O O . ALA A 1 164 ? 21.471 -2.570 15.634 1.00 88.75 164 ALA A O 1
ATOM 1223 N N . ARG A 1 165 ? 23.328 -2.750 14.392 1.00 88.69 165 ARG A N 1
ATOM 1224 C CA . ARG A 1 165 ? 24.034 -1.673 15.113 1.00 88.69 165 ARG A CA 1
ATOM 1225 C C . ARG A 1 165 ? 23.653 -0.297 14.594 1.00 88.69 165 ARG A C 1
ATOM 1227 O O . ARG A 1 165 ? 23.429 0.611 15.397 1.00 88.69 165 ARG A O 1
ATOM 1234 N N . LEU A 1 166 ? 23.517 -0.163 13.281 1.00 87.00 166 LEU A N 1
ATOM 1235 C CA . LEU A 1 166 ? 23.045 1.034 12.604 1.00 87.00 166 LEU A CA 1
ATOM 1236 C C . LEU A 1 166 ? 21.561 1.271 12.943 1.00 87.00 166 LEU A C 1
ATOM 1238 O O . LEU A 1 166 ? 20.713 0.442 12.590 1.00 87.00 166 LEU A O 1
ATOM 1242 N N . PRO A 1 167 ? 21.216 2.391 13.609 1.00 84.19 167 PRO A N 1
ATOM 1243 C CA . PRO A 1 167 ? 19.830 2.713 13.944 1.00 84.19 167 PRO A CA 1
ATOM 1244 C C . PRO A 1 167 ? 18.912 2.758 12.721 1.00 84.19 167 PRO A C 1
ATOM 1246 O O . PRO A 1 167 ? 17.768 2.317 12.797 1.00 84.19 167 PRO A O 1
ATOM 1249 N N . GLU A 1 168 ? 19.420 3.225 11.582 1.00 86.69 168 GLU A N 1
ATOM 1250 C CA . GLU A 1 168 ? 18.670 3.291 10.330 1.00 86.69 168 GLU A CA 1
ATOM 1251 C C . GLU A 1 168 ? 18.346 1.890 9.792 1.00 86.69 168 GLU A C 1
ATOM 1253 O O . GLU A 1 168 ? 17.259 1.676 9.261 1.00 86.69 168 GLU A O 1
ATOM 1258 N N . VAL A 1 169 ? 19.246 0.912 9.984 1.00 90.00 169 VAL A N 1
ATOM 1259 C CA . VAL A 1 169 ? 18.981 -0.495 9.638 1.00 90.00 169 VAL A CA 1
ATOM 1260 C C . VAL A 1 169 ? 17.910 -1.068 10.556 1.00 90.00 169 VAL A C 1
ATOM 1262 O O . VAL A 1 169 ? 16.980 -1.686 10.049 1.00 90.00 169 VAL A O 1
ATOM 1265 N N . ARG A 1 170 ? 17.971 -0.820 11.875 1.00 88.12 170 ARG A N 1
ATOM 1266 C CA . ARG A 1 170 ? 16.902 -1.249 12.801 1.00 88.12 170 ARG A CA 1
ATOM 1267 C C . ARG A 1 170 ? 15.556 -0.647 12.414 1.00 88.12 170 ARG A C 1
ATOM 1269 O O . ARG A 1 170 ? 14.551 -1.350 12.404 1.00 88.12 170 ARG A O 1
ATOM 1276 N N . GLN A 1 171 ? 15.523 0.644 12.092 1.00 80.06 171 GLN A N 1
ATOM 1277 C CA . GLN A 1 171 ? 14.291 1.335 11.724 1.00 80.06 171 GLN A CA 1
ATOM 1278 C C . GLN A 1 171 ? 13.692 0.766 10.436 1.00 80.06 171 GLN A C 1
ATOM 1280 O O . GLN A 1 171 ? 12.535 0.356 10.444 1.00 80.06 171 GLN A O 1
ATOM 1285 N N . LEU A 1 172 ? 14.477 0.689 9.356 1.00 79.12 172 LEU A N 1
ATOM 1286 C CA . LEU A 1 172 ? 14.007 0.112 8.095 1.00 79.12 172 LEU A CA 1
ATOM 1287 C C . LEU A 1 172 ? 13.617 -1.358 8.256 1.00 79.12 172 LEU A C 1
ATOM 1289 O O . LEU A 1 172 ? 12.642 -1.802 7.652 1.00 79.12 172 LEU A O 1
ATOM 1293 N N . ALA A 1 173 ? 14.336 -2.103 9.098 1.00 84.44 173 ALA A N 1
ATOM 1294 C CA . ALA A 1 173 ? 14.000 -3.483 9.387 1.00 84.44 173 ALA A CA 1
ATOM 1295 C C . ALA A 1 173 ? 12.641 -3.598 10.105 1.00 84.44 173 ALA A C 1
ATOM 1297 O O . ALA A 1 173 ? 11.781 -4.358 9.672 1.00 84.44 173 ALA A O 1
ATOM 1298 N N . ASN A 1 174 ? 12.396 -2.788 11.137 1.00 77.81 174 ASN A N 1
ATOM 1299 C CA . ASN A 1 174 ? 11.125 -2.779 11.866 1.00 77.81 174 ASN A CA 1
ATOM 1300 C C . ASN A 1 174 ? 9.940 -2.316 11.002 1.00 77.81 174 ASN A C 1
ATOM 1302 O O . ASN A 1 174 ? 8.860 -2.894 11.108 1.00 77.81 174 ASN A O 1
ATOM 1306 N N . THR A 1 175 ? 10.136 -1.342 10.107 1.00 75.38 175 THR A N 1
ATOM 1307 C CA . THR A 1 175 ? 9.124 -0.990 9.096 1.00 75.38 175 THR A CA 1
ATOM 1308 C C . THR A 1 175 ? 8.848 -2.176 8.168 1.00 75.38 175 THR A C 1
ATOM 1310 O O . THR A 1 175 ? 7.692 -2.525 7.935 1.00 75.38 175 THR A O 1
ATOM 1313 N N . GLY A 1 176 ? 9.903 -2.846 7.694 1.00 77.88 176 GLY A N 1
ATOM 1314 C CA . GLY A 1 176 ? 9.788 -4.023 6.833 1.00 77.88 176 GLY A CA 1
ATOM 1315 C C . GLY A 1 176 ? 9.072 -5.204 7.493 1.00 77.88 176 GLY A C 1
ATOM 1316 O O . GLY A 1 176 ? 8.318 -5.890 6.815 1.00 77.88 176 GLY A O 1
ATOM 1317 N N . VAL A 1 177 ? 9.216 -5.415 8.809 1.00 79.81 177 VAL A N 1
ATOM 1318 C CA . VAL A 1 177 ? 8.495 -6.476 9.544 1.00 79.81 177 VAL A CA 1
ATOM 1319 C C . VAL A 1 177 ? 6.982 -6.373 9.349 1.00 79.81 177 VAL A C 1
ATOM 1321 O O . VAL A 1 177 ? 6.323 -7.396 9.165 1.00 79.81 177 VAL A O 1
ATOM 1324 N N . SER A 1 178 ? 6.422 -5.163 9.409 1.00 76.12 178 SER A N 1
ATOM 1325 C CA . SER A 1 178 ? 4.982 -4.964 9.220 1.00 76.12 178 SER A CA 1
ATOM 1326 C C . SER A 1 178 ? 4.565 -5.322 7.795 1.00 76.12 178 SER A C 1
ATOM 1328 O O . SER A 1 178 ? 3.652 -6.125 7.621 1.00 76.12 178 SER A O 1
ATOM 1330 N N . SER A 1 179 ? 5.288 -4.815 6.791 1.00 79.19 179 SER A N 1
ATOM 1331 C CA . SER A 1 179 ? 5.008 -5.090 5.377 1.00 79.19 179 SER A CA 1
ATOM 1332 C C . SER A 1 179 ? 5.135 -6.575 5.035 1.00 79.19 179 SER A C 1
ATOM 1334 O O . SER A 1 179 ? 4.184 -7.163 4.533 1.00 79.19 179 SER A O 1
ATOM 1336 N N . ILE A 1 180 ? 6.243 -7.226 5.402 1.00 89.00 180 ILE A N 1
ATOM 1337 C CA . ILE A 1 180 ? 6.468 -8.648 5.102 1.00 89.00 180 ILE A CA 1
ATOM 1338 C C . ILE A 1 180 ? 5.454 -9.547 5.825 1.00 89.00 180 ILE A C 1
ATOM 1340 O O . ILE A 1 180 ? 5.045 -10.577 5.290 1.00 89.00 180 ILE A O 1
ATOM 1344 N N . ARG A 1 181 ? 4.984 -9.168 7.023 1.00 81.12 181 ARG A N 1
ATOM 1345 C CA . ARG A 1 181 ? 3.904 -9.901 7.703 1.00 81.12 181 ARG A CA 1
ATOM 1346 C C . ARG A 1 181 ? 2.587 -9.813 6.929 1.00 81.12 181 ARG A C 1
ATOM 1348 O O . ARG A 1 181 ? 1.887 -10.820 6.828 1.00 81.12 181 ARG A O 1
ATOM 1355 N N . GLU A 1 182 ? 2.251 -8.636 6.405 1.00 76.62 182 GLU A N 1
ATOM 1356 C CA . GLU A 1 18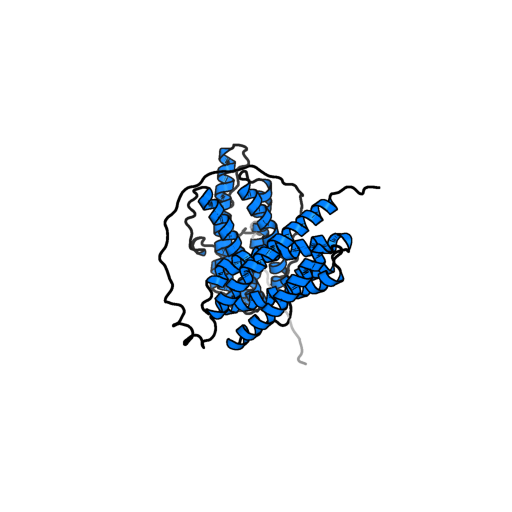2 ? 1.070 -8.448 5.554 1.00 76.62 182 GLU A CA 1
ATOM 1357 C C . GLU A 1 182 ? 1.198 -9.243 4.250 1.00 76.62 182 GLU A C 1
ATOM 1359 O O . GLU A 1 182 ? 0.271 -9.964 3.875 1.00 76.62 182 GLU A O 1
ATOM 1364 N N . HIS A 1 183 ? 2.366 -9.192 3.609 1.00 91.94 183 HIS A N 1
ATOM 1365 C CA . HIS A 1 183 ? 2.665 -9.967 2.405 1.00 91.94 183 HIS A CA 1
ATOM 1366 C C . HIS A 1 183 ? 2.536 -11.464 2.643 1.00 91.94 183 HIS A C 1
ATOM 1368 O O . HIS A 1 183 ? 1.876 -12.141 1.865 1.00 91.94 183 HIS A O 1
ATOM 1374 N N . LEU A 1 184 ? 3.084 -11.985 3.744 1.00 91.62 184 LEU A N 1
ATOM 1375 C CA . LEU A 1 184 ? 2.980 -13.400 4.094 1.00 91.62 184 LEU A CA 1
ATOM 1376 C C . LEU A 1 184 ? 1.528 -13.827 4.336 1.00 91.62 184 LEU A C 1
ATOM 1378 O O . LEU A 1 184 ? 1.102 -14.887 3.874 1.00 91.62 184 LEU A O 1
ATOM 1382 N N . ALA A 1 185 ? 0.758 -13.016 5.064 1.00 79.12 185 ALA A N 1
ATOM 1383 C CA . ALA A 1 185 ? -0.655 -13.298 5.301 1.00 79.12 185 ALA A CA 1
ATOM 1384 C C . ALA A 1 185 ? -1.429 -13.372 3.977 1.00 79.12 185 ALA A C 1
ATOM 1386 O O . ALA A 1 185 ? -2.210 -14.301 3.758 1.00 79.12 185 ALA A O 1
ATOM 1387 N N . LEU A 1 186 ? -1.153 -12.438 3.067 1.00 82.25 186 LEU A N 1
ATOM 1388 C CA . LEU A 1 186 ? -1.736 -12.436 1.736 1.00 82.25 186 LEU A CA 1
ATOM 1389 C C . LEU A 1 186 ? -1.274 -13.624 0.895 1.00 82.25 186 LEU A C 1
ATOM 1391 O O . LEU A 1 186 ? -2.098 -14.262 0.245 1.00 82.25 186 LEU A O 1
ATOM 1395 N N . ALA A 1 187 ? 0.018 -13.942 0.931 1.00 95.19 187 ALA A N 1
ATOM 1396 C CA . ALA A 1 187 ? 0.595 -15.038 0.173 1.00 95.19 187 ALA A CA 1
ATOM 1397 C C . ALA A 1 187 ? -0.054 -16.362 0.576 1.00 95.19 187 ALA A C 1
ATOM 1399 O O . ALA A 1 187 ? -0.439 -17.151 -0.280 1.00 95.19 187 ALA A O 1
ATOM 1400 N N . ARG A 1 188 ? -0.283 -16.566 1.879 1.00 91.19 188 ARG A N 1
ATOM 1401 C CA . ARG A 1 188 ? -1.027 -17.717 2.403 1.00 91.19 188 ARG A CA 1
ATOM 1402 C C . ARG A 1 188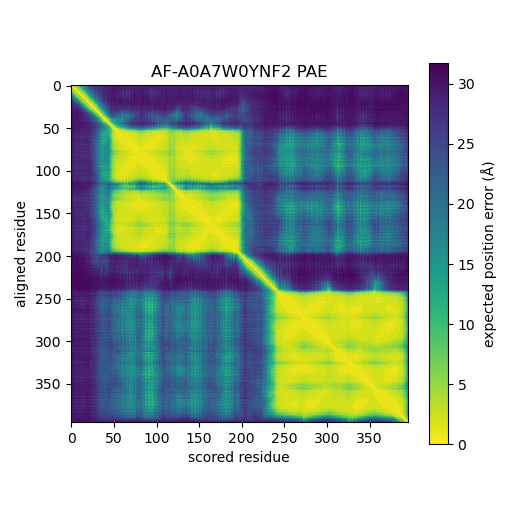 ? -2.476 -17.727 1.929 1.00 91.19 188 ARG A C 1
ATOM 1404 O O . ARG A 1 188 ? -2.973 -18.773 1.529 1.00 91.19 188 ARG A O 1
ATOM 1411 N N . GLN A 1 189 ? -3.156 -16.585 1.931 1.00 85.94 189 GLN A N 1
ATOM 1412 C CA . GLN A 1 189 ? -4.540 -16.527 1.468 1.00 85.94 189 GLN A CA 1
ATOM 1413 C C . GLN A 1 189 ? -4.680 -16.833 -0.029 1.00 85.94 189 GLN A C 1
ATOM 1415 O O . GLN A 1 189 ? -5.530 -17.637 -0.413 1.00 85.94 189 GLN A O 1
ATOM 1420 N N . VAL A 1 190 ? -3.866 -16.197 -0.871 1.00 90.38 190 VAL A N 1
ATOM 1421 C CA . VAL A 1 190 ? -3.878 -16.431 -2.321 1.00 90.38 190 VAL A CA 1
ATOM 1422 C C . VAL A 1 190 ? -3.376 -17.845 -2.627 1.00 90.38 190 VAL A C 1
ATOM 1424 O O . VAL A 1 190 ? -3.977 -18.535 -3.443 1.00 90.38 190 VAL A O 1
ATOM 1427 N N . GLY A 1 191 ? -2.372 -18.332 -1.894 1.00 94.69 191 GLY A N 1
ATOM 1428 C CA . GLY A 1 191 ? -1.903 -19.716 -1.944 1.00 94.69 191 GLY A CA 1
ATOM 1429 C C . GLY A 1 191 ? -3.028 -20.720 -1.699 1.00 94.69 191 GLY A C 1
ATOM 1430 O O . GLY A 1 191 ? -3.235 -21.611 -2.518 1.00 94.69 191 GLY A O 1
ATOM 1431 N N . SER A 1 192 ? -3.818 -20.541 -0.637 1.00 92.00 192 SER A N 1
ATOM 1432 C CA . SER A 1 192 ? -4.987 -21.388 -0.359 1.00 92.00 192 SER A CA 1
ATOM 1433 C C . SER A 1 192 ? -6.005 -21.386 -1.499 1.00 92.00 192 SER A C 1
ATOM 1435 O O . SER A 1 192 ? -6.556 -22.435 -1.827 1.00 92.00 192 SER A O 1
ATOM 1437 N N . ARG A 1 193 ? -6.232 -20.233 -2.145 1.00 91.12 193 ARG A N 1
ATOM 1438 C CA . ARG A 1 193 ? -7.136 -20.115 -3.303 1.00 91.12 193 ARG A CA 1
ATOM 1439 C C . ARG A 1 193 ? -6.658 -20.940 -4.500 1.00 91.12 193 ARG A C 1
ATOM 1441 O O . ARG A 1 193 ? -7.493 -21.493 -5.208 1.00 91.12 193 ARG A O 1
ATOM 1448 N N . VAL A 1 194 ? -5.348 -21.040 -4.710 1.00 94.50 194 VAL A N 1
ATOM 1449 C CA . VAL A 1 194 ? -4.759 -21.811 -5.818 1.00 94.50 194 VAL A CA 1
ATOM 1450 C C . VAL A 1 194 ? -4.357 -23.237 -5.4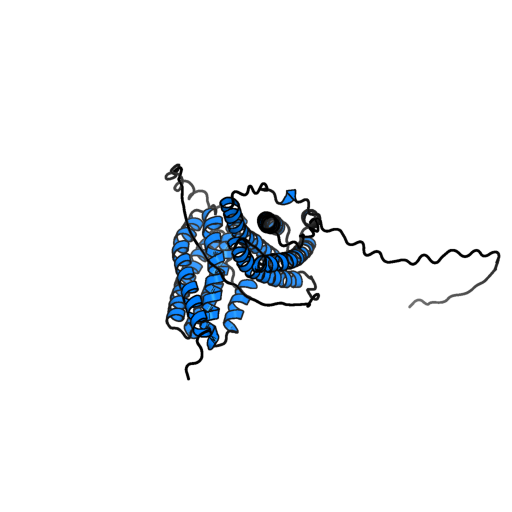16 1.00 94.50 194 VAL A C 1
ATOM 1452 O O . VAL A 1 194 ? -3.745 -23.949 -6.206 1.00 94.50 194 VAL A O 1
ATOM 1455 N N . GLY A 1 195 ? -4.747 -23.699 -4.221 1.00 90.44 195 GLY A N 1
ATOM 1456 C CA . GLY A 1 195 ? -4.601 -25.096 -3.794 1.00 90.44 195 GLY A CA 1
ATOM 1457 C C . GLY A 1 195 ? -3.391 -25.405 -2.906 1.00 90.44 195 GLY A C 1
ATOM 1458 O O . GLY A 1 195 ? -3.064 -26.576 -2.718 1.00 90.44 195 GLY A O 1
ATOM 1459 N N . ILE A 1 196 ? -2.732 -24.399 -2.326 1.00 89.69 196 ILE A N 1
ATOM 1460 C CA . ILE A 1 196 ? -1.656 -24.598 -1.343 1.00 89.69 196 ILE A CA 1
ATOM 1461 C C . ILE A 1 196 ? -2.247 -24.789 0.053 1.00 89.69 196 ILE A C 1
ATOM 1463 O O . ILE A 1 196 ? -2.942 -23.923 0.575 1.00 89.69 196 ILE A O 1
ATOM 1467 N N . SER A 1 197 ? -1.926 -25.907 0.704 1.00 78.19 197 SER A N 1
ATOM 1468 C CA . SER A 1 197 ? -2.314 -26.142 2.100 1.00 78.19 197 SER A CA 1
ATOM 1469 C C . SER A 1 197 ? -1.393 -25.375 3.056 1.00 78.19 197 SER A C 1
ATOM 1471 O O . SER A 1 197 ? -0.219 -25.706 3.187 1.00 78.19 197 SER A O 1
ATOM 1473 N N . THR A 1 198 ? -1.912 -24.362 3.757 1.00 61.03 198 THR A N 1
ATOM 1474 C CA . THR A 1 198 ? -1.126 -23.472 4.641 1.00 61.03 198 THR A CA 1
ATOM 1475 C C . THR A 1 198 ? -0.969 -23.978 6.082 1.00 61.03 198 THR A C 1
ATOM 1477 O O . THR A 1 198 ? -0.711 -23.193 6.995 1.00 61.03 198 THR A O 1
ATOM 1480 N N . THR A 1 199 ? -1.171 -25.270 6.338 1.00 42.56 199 THR A N 1
ATOM 1481 C CA . THR A 1 199 ? -1.147 -25.839 7.694 1.00 42.56 199 THR A CA 1
ATOM 1482 C C . THR A 1 199 ? 0.215 -26.463 8.015 1.00 42.56 199 THR A C 1
ATOM 1484 O O . THR A 1 199 ? 0.366 -27.678 7.970 1.00 42.56 199 THR A O 1
ATOM 1487 N N . ALA A 1 200 ? 1.212 -25.639 8.367 1.00 36.50 200 ALA A N 1
ATOM 1488 C CA . ALA A 1 200 ? 2.387 -26.069 9.139 1.00 36.50 200 ALA A CA 1
ATOM 1489 C C . ALA A 1 200 ? 3.126 -24.885 9.810 1.00 36.50 200 ALA A C 1
ATOM 1491 O O . ALA A 1 200 ? 3.289 -23.832 9.207 1.00 36.50 200 ALA A O 1
ATOM 1492 N N . ALA A 1 201 ? 3.615 -25.124 11.037 1.00 34.06 201 ALA A N 1
ATOM 1493 C CA . ALA A 1 201 ? 4.579 -24.347 11.841 1.00 34.06 201 ALA A CA 1
ATOM 1494 C C . ALA A 1 201 ? 4.078 -23.159 12.700 1.00 34.06 201 ALA A C 1
ATOM 1496 O O . ALA A 1 201 ? 4.379 -21.989 12.473 1.00 34.06 201 ALA A O 1
ATOM 1497 N N . ASN A 1 202 ? 3.409 -23.509 13.802 1.00 33.69 202 ASN A N 1
ATOM 1498 C CA . ASN A 1 202 ? 3.433 -22.759 15.057 1.00 33.69 202 ASN A CA 1
ATOM 1499 C C . ASN A 1 202 ? 4.632 -23.241 15.897 1.00 33.69 202 ASN A C 1
ATOM 1501 O O . ASN A 1 202 ? 4.570 -24.352 16.413 1.00 33.69 202 ASN A O 1
ATOM 1505 N N . THR A 1 203 ? 5.677 -22.423 16.061 1.00 32.06 203 THR A N 1
ATOM 1506 C CA . THR A 1 203 ? 6.602 -22.497 17.212 1.00 32.06 203 THR A CA 1
ATOM 1507 C C . THR A 1 203 ? 7.332 -21.167 17.423 1.00 32.06 203 THR A C 1
ATOM 1509 O O . THR A 1 203 ? 8.180 -20.795 16.618 1.00 32.06 203 THR A O 1
ATOM 1512 N N . GLY A 1 204 ? 7.053 -20.521 18.562 1.00 26.47 204 GLY A N 1
ATOM 1513 C CA . GLY A 1 204 ? 8.037 -19.753 19.339 1.00 26.47 204 GLY A CA 1
ATOM 1514 C C . GLY A 1 204 ? 8.135 -18.251 19.059 1.00 26.47 204 GLY A C 1
ATOM 1515 O O . GLY A 1 204 ? 8.953 -17.818 18.257 1.00 26.47 204 GLY A O 1
ATOM 1516 N N . GLY A 1 205 ? 7.350 -17.445 19.782 1.00 28.95 205 GLY A N 1
ATOM 1517 C CA . GLY A 1 205 ? 7.506 -15.987 19.830 1.00 28.95 205 GLY A CA 1
ATOM 1518 C C . GLY A 1 205 ? 8.562 -15.514 20.833 1.00 28.95 205 GLY A C 1
ATOM 1519 O O . GLY A 1 205 ? 8.829 -16.218 21.800 1.00 28.95 205 GLY A O 1
ATOM 1520 N N . VAL A 1 206 ? 9.087 -14.295 20.637 1.00 26.12 206 VAL A N 1
ATOM 1521 C CA . VAL A 1 206 ? 9.627 -13.414 21.693 1.00 26.12 206 VAL A CA 1
ATOM 1522 C C . VAL A 1 206 ? 9.394 -11.944 21.297 1.00 26.12 206 VAL A C 1
ATOM 1524 O O . VAL A 1 206 ? 9.547 -11.551 20.142 1.00 26.12 206 VAL A O 1
ATOM 1527 N N . THR A 1 207 ? 8.973 -11.160 22.285 1.00 22.00 207 THR A N 1
ATOM 1528 C CA . THR A 1 207 ? 8.511 -9.764 22.286 1.00 22.00 207 THR A CA 1
ATOM 1529 C C . THR A 1 207 ? 9.602 -8.730 22.636 1.00 22.00 207 THR A C 1
ATOM 1531 O O . THR A 1 207 ? 10.269 -8.938 23.641 1.00 22.00 207 THR A O 1
ATOM 1534 N N . VAL A 1 208 ? 9.606 -7.579 21.914 1.00 26.02 208 VAL A N 1
ATOM 1535 C CA . VAL A 1 208 ? 9.750 -6.155 22.392 1.00 26.02 208 VAL A CA 1
ATOM 1536 C C . VAL A 1 208 ? 11.151 -5.718 22.935 1.00 26.02 208 VAL A C 1
ATOM 1538 O O . VAL A 1 208 ? 11.874 -6.611 23.358 1.00 26.02 208 VAL A O 1
ATOM 1541 N N . PRO A 1 209 ? 11.609 -4.424 23.018 1.00 24.19 209 PRO A N 1
ATOM 1542 C CA . PRO A 1 209 ? 11.177 -3.081 22.525 1.00 24.19 209 PRO A CA 1
ATOM 1543 C C . PRO A 1 209 ? 12.264 -2.227 21.776 1.00 24.19 209 PRO A C 1
ATOM 1545 O O . PRO A 1 209 ? 13.443 -2.565 21.735 1.00 24.19 209 PRO A O 1
ATOM 1548 N N . ALA A 1 210 ? 11.852 -1.059 21.245 1.00 25.58 210 ALA A N 1
ATOM 1549 C CA . ALA A 1 210 ? 12.663 0.099 20.780 1.00 25.58 210 ALA A CA 1
ATOM 1550 C C . ALA A 1 210 ? 13.103 1.015 21.972 1.00 25.58 210 ALA A C 1
ATOM 1552 O O . ALA A 1 210 ? 12.517 0.825 23.038 1.00 25.58 210 ALA A O 1
ATOM 1553 N N . PRO A 1 211 ? 14.051 1.999 21.889 1.00 27.50 211 PRO A N 1
ATOM 1554 C CA . PRO A 1 211 ? 13.966 3.192 21.020 1.00 27.50 211 PRO A CA 1
ATOM 1555 C C . PRO A 1 211 ? 15.311 3.812 20.529 1.00 27.50 211 PRO A C 1
ATOM 1557 O O . PRO A 1 211 ? 16.412 3.355 20.823 1.00 27.50 211 PRO A O 1
ATOM 1560 N N . ALA A 1 212 ? 15.166 4.870 19.722 1.00 23.58 212 ALA A N 1
ATOM 1561 C CA . ALA A 1 212 ? 16.177 5.783 19.162 1.00 23.58 212 ALA A CA 1
ATOM 1562 C C . ALA A 1 212 ? 16.501 6.947 20.152 1.00 23.58 212 ALA A C 1
ATOM 1564 O O . ALA A 1 212 ? 16.175 6.791 21.328 1.00 23.58 212 ALA A O 1
ATOM 1565 N N . PRO A 1 213 ? 16.978 8.158 19.756 1.00 35.12 213 PRO A N 1
ATOM 1566 C CA . PRO A 1 213 ? 17.708 8.615 18.553 1.00 35.12 213 PRO A CA 1
ATOM 1567 C C . PRO A 1 213 ? 18.876 9.596 18.863 1.00 35.12 213 PRO A C 1
ATOM 1569 O O . PRO A 1 213 ? 18.963 10.145 19.953 1.00 35.12 213 PRO A O 1
ATOM 1572 N N . SER A 1 214 ? 19.729 9.886 17.872 1.00 24.45 214 SER A N 1
ATOM 1573 C CA . SER A 1 214 ? 20.490 11.145 17.641 1.00 24.45 214 SER A CA 1
ATOM 1574 C C . SER A 1 214 ? 21.290 10.926 16.345 1.00 24.45 214 SER A C 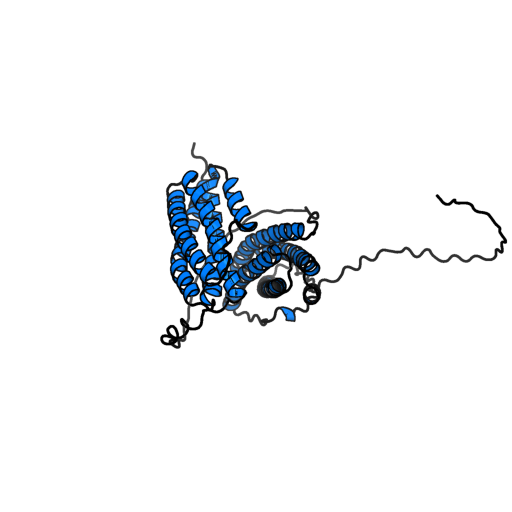1
ATOM 1576 O O . SER A 1 214 ? 21.786 9.827 16.134 1.00 24.45 214 SER A O 1
ATOM 1578 N N . GLY A 1 215 ? 21.451 11.833 15.391 1.00 26.80 215 GLY A N 1
ATOM 1579 C CA . GLY A 1 215 ? 21.281 13.274 15.386 1.00 26.80 215 GLY A CA 1
ATOM 1580 C C . GLY A 1 215 ? 22.350 13.831 14.439 1.00 26.80 215 GLY A C 1
ATOM 1581 O O . GLY A 1 215 ? 23.530 13.746 14.743 1.00 26.80 215 GLY A O 1
ATOM 1582 N N . ASP A 1 216 ? 21.877 14.336 13.306 1.00 27.95 216 ASP A N 1
ATOM 1583 C CA . ASP A 1 216 ? 22.382 15.474 12.534 1.00 27.95 216 ASP A CA 1
ATOM 1584 C C . ASP A 1 216 ? 23.740 15.470 11.778 1.00 27.95 216 ASP A C 1
ATOM 1586 O O . ASP A 1 216 ? 24.813 15.160 12.287 1.00 27.95 216 ASP A O 1
ATOM 1590 N N . ASP A 1 217 ? 23.613 16.002 10.557 1.00 26.95 217 ASP A N 1
ATOM 1591 C CA . ASP A 1 217 ? 24.375 17.121 9.988 1.00 26.95 217 ASP A CA 1
ATOM 1592 C C . ASP A 1 217 ? 25.301 16.904 8.754 1.00 26.95 217 ASP A C 1
ATOM 1594 O O . ASP A 1 217 ? 26.260 16.136 8.734 1.00 26.95 217 ASP A O 1
ATOM 1598 N N . ARG A 1 218 ? 25.024 17.769 7.759 1.00 31.42 218 ARG A N 1
ATOM 1599 C CA . ARG A 1 218 ? 25.864 18.338 6.671 1.00 31.42 218 ARG A CA 1
ATOM 1600 C C . ARG A 1 218 ? 26.059 17.625 5.320 1.00 31.42 218 ARG A C 1
ATOM 1602 O O . ARG A 1 218 ? 27.048 16.958 5.052 1.00 31.42 218 ARG A O 1
ATOM 1609 N N . ARG A 1 219 ? 25.178 18.020 4.386 1.00 27.48 219 ARG A N 1
ATOM 1610 C CA . ARG A 1 219 ? 25.423 18.991 3.279 1.00 27.48 219 ARG A CA 1
ATOM 1611 C C . ARG A 1 219 ? 26.690 18.816 2.410 1.00 27.48 219 ARG A C 1
ATOM 1613 O O . ARG A 1 219 ? 27.773 19.170 2.860 1.00 27.48 219 ARG A O 1
ATOM 1620 N N . ARG A 1 220 ? 26.505 18.592 1.091 1.00 30.89 220 ARG A N 1
ATOM 1621 C CA . ARG A 1 220 ? 26.923 19.534 0.011 1.00 30.89 220 ARG A CA 1
ATOM 1622 C C . ARG A 1 220 ? 26.481 19.133 -1.417 1.00 30.89 220 ARG A C 1
ATOM 1624 O O . ARG A 1 220 ? 26.780 18.040 -1.870 1.00 30.89 220 ARG A O 1
ATOM 1631 N N . THR A 1 221 ? 25.816 20.099 -2.074 1.00 25.81 221 THR A N 1
ATOM 1632 C CA . THR A 1 221 ? 25.906 20.565 -3.491 1.00 25.81 221 THR A CA 1
ATOM 1633 C C . THR A 1 221 ? 25.908 19.537 -4.637 1.00 25.81 221 THR A C 1
ATOM 1635 O O . THR A 1 221 ? 26.849 18.767 -4.757 1.00 25.81 221 THR A O 1
ATOM 1638 N N . ALA A 1 222 ? 24.874 19.428 -5.480 1.00 27.02 222 ALA A N 1
ATOM 1639 C CA . ALA A 1 222 ? 24.326 20.366 -6.487 1.00 27.02 222 ALA A CA 1
ATOM 1640 C C . ALA A 1 222 ? 25.036 20.314 -7.858 1.00 27.02 222 ALA A C 1
ATOM 1642 O O . ALA A 1 222 ? 26.181 20.737 -7.990 1.00 27.02 222 ALA A O 1
ATOM 1643 N N . ALA A 1 223 ? 24.282 19.864 -8.866 1.00 24.42 223 ALA A N 1
ATOM 1644 C CA . ALA A 1 223 ? 24.369 20.275 -10.266 1.00 24.42 223 ALA A CA 1
ATOM 1645 C C . ALA A 1 223 ? 22.940 20.249 -10.858 1.00 24.42 223 ALA A C 1
ATOM 1647 O O . ALA A 1 223 ? 22.187 19.305 -10.622 1.00 24.42 223 ALA A O 1
ATOM 1648 N N . GLU A 1 224 ? 22.576 21.338 -11.533 1.00 28.08 224 GLU A N 1
ATOM 1649 C CA . GLU A 1 224 ? 21.237 21.768 -11.973 1.00 28.08 224 GLU A CA 1
ATOM 1650 C C . GLU A 1 224 ? 20.938 21.421 -13.461 1.00 28.08 224 GLU A C 1
ATOM 1652 O O . GLU A 1 224 ? 21.788 20.813 -14.114 1.00 28.08 224 GLU A O 1
ATOM 1657 N N . PRO A 1 225 ? 19.725 21.708 -13.997 1.00 35.03 225 PRO A N 1
ATOM 1658 C CA . PRO A 1 225 ? 18.988 20.786 -14.862 1.00 35.03 225 PRO A CA 1
ATOM 1659 C C . PRO A 1 225 ? 18.901 21.214 -16.339 1.00 35.03 225 PRO A C 1
ATOM 1661 O O . PRO A 1 225 ? 19.225 22.338 -16.712 1.00 35.03 225 PRO A O 1
ATOM 1664 N N . ALA A 1 226 ? 18.360 20.323 -17.177 1.00 28.47 226 ALA A N 1
ATOM 1665 C CA . ALA A 1 226 ? 17.860 20.661 -18.509 1.00 28.47 226 ALA A CA 1
ATOM 1666 C C . ALA A 1 226 ? 16.326 20.784 -18.477 1.00 28.47 226 ALA A C 1
ATOM 1668 O O . ALA A 1 226 ? 15.627 19.865 -18.045 1.00 28.47 226 ALA A O 1
ATOM 1669 N N . THR A 1 227 ? 15.821 21.929 -18.928 1.00 33.78 227 THR A N 1
ATOM 1670 C CA . THR A 1 227 ? 14.406 22.307 -18.987 1.00 33.78 227 THR A CA 1
ATOM 1671 C C . THR A 1 227 ? 13.644 21.505 -20.053 1.00 33.78 227 THR A C 1
ATOM 1673 O O . THR A 1 227 ? 14.148 21.234 -21.144 1.00 33.78 227 THR A O 1
ATOM 1676 N N . ARG A 1 228 ? 12.410 21.099 -19.732 1.00 38.00 228 ARG A N 1
ATOM 1677 C CA . ARG A 1 228 ? 11.445 20.474 -20.650 1.00 38.00 228 ARG A CA 1
ATOM 1678 C C . ARG A 1 228 ? 10.132 21.235 -20.522 1.00 38.00 228 ARG A C 1
ATOM 1680 O O . ARG A 1 228 ? 9.403 20.965 -19.579 1.00 38.00 228 ARG A O 1
ATOM 1687 N N . ASP A 1 229 ? 9.866 22.147 -21.449 1.00 39.22 229 ASP A N 1
ATOM 1688 C CA . ASP A 1 229 ? 8.591 22.884 -21.489 1.00 39.22 229 ASP A CA 1
ATOM 1689 C C . ASP A 1 229 ? 7.837 22.757 -22.830 1.00 39.22 229 ASP A C 1
ATOM 1691 O O . ASP A 1 229 ? 6.693 23.156 -22.931 1.00 39.22 229 ASP A O 1
ATOM 1695 N N . ASP A 1 230 ? 8.391 22.098 -23.859 1.00 29.98 230 ASP A N 1
ATOM 1696 C CA . ASP A 1 230 ? 7.773 22.125 -25.207 1.00 29.98 230 ASP A CA 1
ATOM 1697 C C . ASP A 1 230 ? 7.287 20.761 -25.744 1.00 29.98 230 ASP A C 1
ATOM 1699 O O . ASP A 1 230 ? 7.093 20.590 -26.951 1.00 29.98 230 ASP A O 1
ATOM 1703 N N . ARG A 1 231 ? 7.125 19.736 -24.891 1.00 40.34 231 ARG A N 1
ATOM 1704 C CA . ARG A 1 231 ? 6.734 18.376 -25.343 1.00 40.34 231 ARG A CA 1
ATOM 1705 C C . ARG A 1 231 ? 5.302 17.951 -25.015 1.00 40.34 231 ARG A C 1
ATOM 1707 O O . ARG A 1 231 ? 4.904 16.898 -25.502 1.00 40.34 231 ARG A O 1
ATOM 1714 N N . ASP A 1 232 ? 4.546 18.725 -24.242 1.00 47.53 232 ASP A N 1
ATOM 1715 C CA . ASP A 1 232 ? 3.252 18.264 -23.710 1.00 47.53 232 ASP A CA 1
ATOM 1716 C C . ASP A 1 232 ? 2.086 18.405 -24.714 1.00 47.53 232 ASP A C 1
ATOM 1718 O O . ASP A 1 232 ? 1.171 17.588 -24.714 1.00 47.53 232 ASP A O 1
ATOM 1722 N N . ASP A 1 233 ? 2.157 19.335 -25.674 1.00 39.44 233 ASP A N 1
ATOM 1723 C CA . ASP A 1 233 ? 1.018 19.622 -26.569 1.00 39.44 233 ASP A CA 1
ATOM 1724 C C . ASP A 1 233 ? 0.886 18.696 -27.794 1.00 39.44 233 ASP A C 1
ATOM 1726 O O . ASP A 1 233 ? -0.128 18.719 -28.499 1.00 39.44 233 ASP A O 1
ATOM 1730 N N . ARG A 1 234 ? 1.900 17.872 -28.102 1.00 38.03 234 ARG A N 1
ATOM 1731 C CA . ARG A 1 234 ? 1.873 16.991 -29.292 1.00 38.03 234 ARG A CA 1
ATOM 1732 C C . ARG A 1 234 ? 1.356 15.577 -29.020 1.00 38.03 234 ARG A C 1
ATOM 1734 O O . ARG A 1 234 ? 0.923 14.928 -29.972 1.00 38.03 234 ARG A O 1
ATOM 1741 N N . ASP A 1 235 ? 1.365 15.114 -27.771 1.00 48.88 235 ASP A N 1
ATOM 1742 C CA . ASP A 1 235 ? 1.000 13.730 -27.422 1.00 48.88 235 ASP A CA 1
ATOM 1743 C C . ASP A 1 235 ? -0.517 13.512 -27.239 1.00 48.88 235 ASP A C 1
ATOM 1745 O O . ASP A 1 235 ? -1.000 12.396 -27.429 1.00 48.88 235 ASP A O 1
ATOM 1749 N N . ASP A 1 236 ? -1.304 14.570 -27.005 1.00 46.97 236 ASP A N 1
ATOM 1750 C CA . ASP A 1 236 ? -2.757 14.475 -26.754 1.00 46.97 236 ASP A CA 1
ATOM 1751 C C . ASP A 1 236 ? -3.571 13.936 -27.954 1.00 46.97 236 ASP A C 1
ATOM 1753 O O . ASP A 1 236 ? -4.700 13.468 -27.796 1.00 46.97 236 ASP A O 1
ATOM 1757 N N . ARG A 1 237 ? -3.023 13.960 -29.180 1.00 43.50 237 ARG A N 1
ATOM 1758 C CA . ARG A 1 237 ? -3.737 13.481 -30.383 1.00 43.50 237 ARG A CA 1
ATOM 1759 C C . ARG A 1 237 ? -3.536 11.998 -30.692 1.00 43.50 237 ARG A C 1
ATOM 1761 O O . ARG A 1 237 ? -4.286 11.472 -31.513 1.00 43.50 237 ARG A O 1
ATOM 1768 N N . ASN A 1 238 ? -2.568 11.326 -30.062 1.00 43.16 238 ASN A N 1
ATOM 1769 C CA . ASN A 1 238 ? -2.186 9.951 -30.417 1.00 43.16 238 ASN A CA 1
ATOM 1770 C C . ASN A 1 238 ? -2.501 8.907 -29.327 1.00 43.16 238 ASN A C 1
ATOM 1772 O O . ASN A 1 238 ? -2.203 7.729 -29.505 1.00 43.16 238 ASN A O 1
ATOM 1776 N N . ASP A 1 239 ? -3.130 9.316 -28.221 1.00 50.12 239 ASP A N 1
ATOM 1777 C CA . ASP A 1 239 ? -3.367 8.474 -27.036 1.00 50.12 239 ASP A CA 1
ATOM 1778 C C . ASP A 1 239 ? -4.751 7.789 -27.026 1.00 50.12 239 ASP A C 1
ATOM 1780 O O . ASP A 1 239 ? -5.298 7.447 -25.985 1.00 50.12 239 ASP A O 1
ATOM 1784 N N . ARG A 1 240 ? -5.338 7.551 -28.210 1.00 52.22 240 ARG A N 1
ATOM 1785 C CA . ARG A 1 240 ? -6.552 6.718 -28.381 1.00 52.22 240 ARG A CA 1
ATOM 1786 C C . ARG A 1 240 ? -6.235 5.214 -28.471 1.00 52.22 240 ARG A C 1
ATOM 1788 O O . ARG A 1 240 ? -7.013 4.450 -29.038 1.00 52.22 240 ARG A O 1
ATOM 1795 N N . GLY A 1 241 ? -5.063 4.800 -27.994 1.00 59.47 241 GLY A N 1
ATOM 1796 C CA . GLY A 1 241 ? -4.642 3.401 -27.934 1.00 59.47 241 GLY A CA 1
ATOM 1797 C C . GLY A 1 241 ? -4.980 2.763 -26.587 1.00 59.47 241 GLY A C 1
ATOM 1798 O O . GLY A 1 241 ? -5.144 3.457 -25.587 1.00 59.47 241 GLY A O 1
ATOM 1799 N N . ALA A 1 242 ? -5.064 1.432 -26.547 1.00 66.19 242 ALA A N 1
ATOM 1800 C CA . ALA A 1 242 ? -5.206 0.700 -25.292 1.00 66.19 242 ALA A CA 1
ATOM 1801 C C . ALA A 1 242 ? -4.027 1.005 -24.347 1.00 66.19 242 ALA A C 1
ATOM 1803 O O . ALA A 1 242 ? -2.870 1.029 -24.777 1.00 66.19 242 ALA A O 1
ATOM 1804 N N . LEU A 1 243 ? -4.321 1.210 -23.059 1.00 72.88 243 LEU A N 1
ATOM 1805 C CA . LEU A 1 243 ? -3.296 1.398 -22.032 1.00 72.88 243 LEU A CA 1
ATOM 1806 C C . LEU A 1 243 ? -2.349 0.198 -21.976 1.00 72.88 243 LEU A C 1
ATOM 1808 O O . LEU A 1 243 ? -2.770 -0.957 -22.109 1.00 72.88 243 LEU A O 1
ATOM 1812 N N . ARG A 1 244 ? -1.071 0.471 -21.700 1.00 77.19 244 ARG A N 1
ATOM 1813 C CA . ARG A 1 244 ? -0.089 -0.579 -21.414 1.00 77.19 244 ARG A CA 1
ATOM 1814 C C . ARG A 1 244 ? -0.483 -1.338 -20.152 1.00 77.19 244 ARG A C 1
ATOM 1816 O O . ARG A 1 244 ? -1.158 -0.787 -19.286 1.00 77.19 244 ARG A O 1
ATOM 1823 N N . ALA A 1 245 ? -0.056 -2.591 -20.031 1.00 62.00 245 ALA A N 1
ATOM 1824 C CA . ALA A 1 245 ? -0.417 -3.429 -18.890 1.00 62.00 245 ALA A CA 1
ATOM 1825 C C . ALA A 1 245 ? -0.042 -2.778 -17.545 1.00 62.00 245 ALA A C 1
ATOM 1827 O O . ALA A 1 245 ? -0.835 -2.826 -16.605 1.00 62.00 245 ALA A O 1
ATOM 1828 N N . GLU A 1 246 ? 1.106 -2.101 -17.490 1.00 65.06 246 GLU A N 1
ATOM 1829 C CA . GLU A 1 246 ? 1.604 -1.415 -16.297 1.00 65.06 246 GLU A CA 1
ATOM 1830 C C . GLU A 1 246 ? 0.747 -0.184 -15.956 1.00 65.06 246 GLU A C 1
ATOM 1832 O O . GLU A 1 246 ? 0.343 -0.002 -14.807 1.00 65.06 246 GLU A O 1
ATOM 1837 N N . ASP A 1 247 ? 0.389 0.617 -16.967 1.00 80.31 247 ASP A N 1
ATOM 1838 C CA . ASP A 1 247 ? -0.481 1.789 -16.806 1.00 80.31 247 ASP A CA 1
ATOM 1839 C C . ASP A 1 247 ? -1.892 1.361 -16.359 1.00 80.31 247 ASP A C 1
ATOM 1841 O O . ASP A 1 247 ? -2.494 1.978 -15.480 1.00 80.31 247 ASP A O 1
ATOM 1845 N N . ARG A 1 248 ? -2.413 0.255 -16.911 1.00 79.94 248 ARG A N 1
ATOM 1846 C CA . ARG A 1 248 ? -3.699 -0.328 -16.496 1.00 79.94 248 ARG A CA 1
ATOM 1847 C C . ARG A 1 248 ? -3.682 -0.761 -15.035 1.00 79.94 248 ARG A C 1
ATOM 1849 O O . ARG A 1 248 ? -4.625 -0.461 -14.304 1.00 79.94 248 ARG A O 1
ATOM 1856 N N . ALA A 1 249 ? -2.626 -1.461 -14.624 1.00 70.94 249 ALA A N 1
ATOM 1857 C CA . ALA A 1 249 ? -2.452 -1.908 -13.248 1.00 70.94 249 ALA A CA 1
ATOM 1858 C C . ALA A 1 249 ? -2.392 -0.714 -12.289 1.00 70.94 249 ALA A C 1
ATOM 1860 O O . ALA A 1 249 ? -3.035 -0.732 -11.241 1.00 70.94 249 ALA A O 1
ATOM 1861 N N . PHE A 1 250 ? -1.694 0.359 -12.676 1.00 83.44 250 PHE A N 1
ATOM 1862 C CA . PHE A 1 250 ? -1.662 1.596 -11.904 1.00 83.44 250 PHE A CA 1
ATOM 1863 C C . PHE A 1 250 ? -3.066 2.175 -11.686 1.00 83.44 250 PHE A C 1
ATOM 1865 O O . PHE A 1 250 ? -3.469 2.376 -10.540 1.00 83.44 250 PHE A O 1
ATOM 1872 N N . VAL A 1 251 ? -3.845 2.367 -12.757 1.00 87.25 251 VAL A N 1
ATOM 1873 C CA . VAL A 1 251 ? -5.217 2.901 -12.664 1.00 87.25 251 VAL A CA 1
ATOM 1874 C C . VAL A 1 251 ? -6.114 2.012 -11.793 1.00 87.25 251 VAL A C 1
ATOM 1876 O O . VAL A 1 251 ? -6.830 2.512 -10.924 1.00 87.25 251 VAL A O 1
ATOM 1879 N N . GLN A 1 252 ? -6.051 0.689 -11.971 1.00 80.94 252 GLN A N 1
ATOM 1880 C CA . GLN A 1 252 ? -6.835 -0.258 -11.170 1.00 80.94 252 GLN A CA 1
ATOM 1881 C C . GLN A 1 252 ? -6.462 -0.215 -9.682 1.00 80.94 252 GLN A C 1
ATOM 1883 O O . GLN A 1 252 ? -7.352 -0.219 -8.827 1.00 80.94 252 GLN A O 1
ATOM 1888 N N . ASN A 1 253 ? -5.171 -0.105 -9.364 1.00 81.38 253 ASN A N 1
ATOM 1889 C CA . ASN A 1 253 ? -4.692 0.010 -7.988 1.00 81.38 253 ASN A CA 1
ATOM 1890 C C . ASN A 1 253 ? -5.165 1.301 -7.319 1.00 81.38 253 ASN A C 1
ATOM 1892 O O . ASN A 1 253 ? -5.568 1.266 -6.154 1.00 81.38 253 ASN A O 1
ATOM 1896 N N . VAL A 1 254 ? -5.154 2.425 -8.042 1.00 91.50 254 VAL A N 1
ATOM 1897 C CA . VAL A 1 254 ? -5.669 3.702 -7.529 1.00 91.50 254 VAL A CA 1
ATOM 1898 C C . VAL A 1 254 ? -7.156 3.583 -7.192 1.00 91.50 254 VAL A C 1
ATOM 1900 O O . VAL A 1 254 ? -7.538 3.854 -6.053 1.00 91.50 254 VAL A O 1
ATOM 1903 N N . LEU A 1 255 ? -7.970 3.080 -8.124 1.00 91.81 255 LEU A N 1
ATOM 1904 C CA . LEU A 1 255 ? -9.410 2.879 -7.920 1.00 91.81 255 LEU A CA 1
ATOM 1905 C C . LEU A 1 255 ? -9.707 1.934 -6.743 1.00 91.81 255 LEU A C 1
ATOM 1907 O O . LEU A 1 255 ? -10.574 2.204 -5.912 1.00 91.81 255 LEU A O 1
ATOM 1911 N N . ALA A 1 256 ? -8.972 0.826 -6.621 1.00 85.06 256 ALA A N 1
ATOM 1912 C CA . ALA A 1 256 ? -9.144 -0.103 -5.505 1.00 85.06 256 ALA A CA 1
ATOM 1913 C C . ALA A 1 256 ? -8.768 0.536 -4.155 1.00 85.06 256 ALA A C 1
ATOM 1915 O O . ALA A 1 256 ? -9.427 0.286 -3.142 1.00 85.06 256 ALA A O 1
ATOM 1916 N N . ASN A 1 257 ? -7.711 1.353 -4.129 1.00 89.69 257 ASN A N 1
ATOM 1917 C CA . ASN A 1 257 ? -7.267 2.074 -2.938 1.00 89.69 257 ASN A CA 1
ATOM 1918 C C . ASN A 1 257 ? -8.284 3.137 -2.510 1.00 89.69 257 ASN A C 1
ATOM 1920 O O . ASN A 1 257 ? -8.559 3.289 -1.318 1.00 89.69 257 ASN A O 1
ATOM 1924 N N . HIS A 1 258 ? -8.876 3.834 -3.481 1.00 96.38 258 HIS A N 1
ATOM 1925 C CA . HIS A 1 258 ? -9.908 4.834 -3.241 1.00 96.38 258 HIS A CA 1
ATOM 1926 C C . HIS A 1 258 ? -11.148 4.225 -2.600 1.00 96.38 258 HIS A C 1
ATOM 1928 O O . HIS A 1 258 ? -11.573 4.694 -1.545 1.00 96.38 258 HIS A O 1
ATOM 1934 N N . LEU A 1 259 ? -11.655 3.114 -3.142 1.00 95.44 259 LEU A N 1
ATOM 1935 C CA . LEU A 1 259 ? -12.775 2.381 -2.543 1.00 95.44 259 LEU A CA 1
ATOM 1936 C C . LEU A 1 259 ? -12.524 2.011 -1.077 1.00 95.44 259 LEU A C 1
ATOM 1938 O O . LEU A 1 259 ? -13.433 2.106 -0.252 1.00 95.44 259 LEU A O 1
ATOM 1942 N N . MET A 1 260 ? -11.301 1.596 -0.733 1.00 97.06 260 MET A N 1
ATOM 1943 C CA . MET A 1 260 ? -10.948 1.260 0.647 1.00 97.06 260 MET A CA 1
ATOM 1944 C C . MET A 1 260 ? -11.051 2.485 1.561 1.00 97.06 260 MET A C 1
ATOM 1946 O O . MET A 1 260 ? -11.707 2.417 2.601 1.00 97.06 260 MET A O 1
ATOM 1950 N N . HIS A 1 261 ? -10.426 3.602 1.177 1.00 98.06 261 HIS A N 1
ATOM 1951 C CA . HIS A 1 261 ? -10.456 4.838 1.965 1.00 98.06 261 HIS A CA 1
ATOM 1952 C C . HIS A 1 261 ? -11.867 5.395 2.114 1.00 98.06 261 HIS A C 1
ATOM 1954 O O . HIS A 1 261 ? -12.221 5.816 3.212 1.00 98.06 261 HIS A O 1
ATOM 1960 N N . ILE A 1 262 ? -12.692 5.319 1.066 1.00 98.12 262 ILE A N 1
ATOM 1961 C CA . ILE A 1 262 ? -14.107 5.701 1.125 1.00 98.12 262 ILE A CA 1
ATOM 1962 C C . ILE A 1 262 ? -14.829 4.891 2.208 1.00 98.12 262 ILE A C 1
ATOM 1964 O O . ILE A 1 262 ? -15.440 5.480 3.098 1.00 98.12 262 ILE A O 1
ATOM 1968 N N . ARG A 1 263 ? -14.703 3.556 2.206 1.00 98.00 263 ARG A N 1
ATOM 1969 C CA . ARG A 1 263 ? -15.371 2.703 3.208 1.00 98.00 263 ARG A CA 1
ATOM 1970 C C . ARG A 1 263 ? -14.869 2.951 4.631 1.00 98.00 263 ARG A C 1
ATOM 1972 O O . ARG A 1 263 ? -15.673 3.036 5.561 1.00 98.00 263 ARG A O 1
ATOM 1979 N N . LEU A 1 264 ? -13.552 3.085 4.810 1.00 98.50 264 LEU A N 1
ATOM 1980 C CA . LEU A 1 264 ? -12.956 3.416 6.110 1.00 98.50 264 LEU A CA 1
ATOM 1981 C C . LEU A 1 264 ? -13.501 4.752 6.631 1.00 98.50 264 LEU A C 1
ATOM 1983 O O . LEU A 1 264 ? -13.911 4.853 7.789 1.00 98.50 264 LEU A O 1
ATOM 1987 N N . ALA A 1 265 ? -13.527 5.769 5.771 1.00 98.62 265 ALA A N 1
ATOM 1988 C CA . ALA A 1 265 ? -13.943 7.117 6.117 1.00 98.62 265 ALA A CA 1
ATOM 1989 C C . ALA A 1 265 ? -15.449 7.213 6.412 1.00 98.62 265 ALA A C 1
ATOM 1991 O O . ALA A 1 265 ? -15.842 7.813 7.412 1.00 98.62 265 ALA A O 1
ATOM 1992 N N . GLU A 1 266 ? -16.300 6.563 5.617 1.00 98.31 266 GLU A N 1
ATOM 1993 C CA . GLU A 1 266 ? -17.743 6.476 5.874 1.00 98.31 266 GLU A CA 1
ATOM 1994 C C . GLU A 1 266 ? -18.043 5.897 7.255 1.00 98.31 266 GLU A C 1
ATOM 1996 O O . GLU A 1 266 ? -18.923 6.391 7.966 1.00 98.31 266 GLU A O 1
ATOM 2001 N N . ARG A 1 267 ? -17.300 4.861 7.657 1.00 97.94 267 ARG A N 1
ATOM 2002 C CA . ARG A 1 267 ? -17.441 4.273 8.986 1.00 97.94 267 ARG A CA 1
ATOM 2003 C C . ARG A 1 267 ? -16.941 5.214 10.074 1.00 97.94 267 ARG A C 1
ATOM 2005 O O . ARG A 1 267 ? -17.666 5.475 11.033 1.00 97.94 267 ARG A O 1
ATOM 2012 N N . ALA A 1 268 ? -15.748 5.780 9.907 1.00 98.19 268 ALA A N 1
ATOM 2013 C CA . ALA A 1 268 ? -15.178 6.698 10.886 1.00 98.19 268 ALA A CA 1
ATOM 2014 C C . ALA A 1 268 ? -16.020 7.962 11.091 1.00 98.19 268 ALA A C 1
ATOM 2016 O O . ALA A 1 268 ? -16.124 8.451 12.210 1.00 98.19 268 ALA A O 1
ATOM 2017 N N . LYS A 1 269 ? -16.732 8.442 10.069 1.00 97.31 269 LYS A N 1
ATOM 2018 C CA . LYS A 1 269 ? -17.711 9.524 10.237 1.00 97.31 269 LYS A CA 1
ATOM 2019 C C . LYS A 1 269 ? -18.793 9.219 11.268 1.00 97.31 269 LYS A C 1
ATOM 2021 O O . LYS A 1 269 ? -19.228 10.131 11.969 1.00 97.31 269 LYS A O 1
ATOM 2026 N N . ARG A 1 270 ? -19.246 7.966 11.327 1.00 96.19 270 ARG A N 1
ATOM 2027 C CA . ARG A 1 270 ? -20.333 7.524 12.211 1.00 96.19 270 ARG A CA 1
ATOM 2028 C C . ARG A 1 270 ? -19.830 7.113 13.589 1.00 96.19 270 ARG A C 1
ATOM 2030 O O . ARG A 1 270 ? -20.521 7.338 14.574 1.00 96.19 270 ARG A O 1
ATOM 2037 N N . GLU A 1 271 ? -18.652 6.499 13.645 1.00 96.44 271 GLU A N 1
ATOM 2038 C CA . GLU A 1 271 ? -18.194 5.752 14.822 1.00 96.44 271 GLU A CA 1
ATOM 2039 C C . GLU A 1 271 ? -16.980 6.365 15.531 1.00 96.44 271 GLU A C 1
ATOM 2041 O O . GLU A 1 271 ? -16.702 5.971 16.663 1.00 96.44 271 GLU A O 1
ATOM 2046 N N . ALA A 1 272 ? -16.280 7.332 14.922 1.00 96.62 272 ALA A N 1
ATOM 2047 C CA . ALA A 1 272 ? -15.130 7.968 15.562 1.00 96.62 272 ALA A CA 1
ATOM 2048 C C . ALA A 1 272 ? -15.519 8.636 16.885 1.00 96.62 272 ALA A C 1
ATOM 2050 O O . ALA A 1 272 ? -16.553 9.308 16.971 1.00 96.62 272 ALA A O 1
ATOM 2051 N N . GLY A 1 273 ? -14.671 8.480 17.901 1.00 92.69 273 GLY A N 1
ATOM 2052 C CA . GLY A 1 273 ? -14.838 9.114 19.210 1.00 92.69 273 GLY A CA 1
ATOM 2053 C C . GLY A 1 273 ? -14.356 10.566 19.207 1.00 92.69 273 GLY A C 1
ATOM 2054 O O . GLY A 1 273 ? -15.001 11.442 19.781 1.00 92.69 273 GLY A O 1
ATOM 2055 N N . SER A 1 274 ? -13.251 10.831 18.512 1.00 94.31 274 SER A N 1
ATOM 2056 C CA . SER A 1 274 ? -12.635 12.148 18.342 1.00 94.31 274 SER A CA 1
ATOM 2057 C C . SER A 1 274 ? -13.259 12.932 17.185 1.00 94.31 274 SER A C 1
ATOM 2059 O O . SER A 1 274 ? -13.428 12.433 16.068 1.00 94.31 274 SER A O 1
ATOM 2061 N N . GLU A 1 275 ? -13.530 14.213 17.438 1.00 96.06 275 GLU A N 1
ATOM 2062 C CA . GLU A 1 275 ? -13.981 15.160 16.418 1.00 96.06 275 GLU A CA 1
ATOM 2063 C C . GLU A 1 275 ? -12.912 15.381 15.335 1.00 96.06 275 GLU A C 1
ATOM 2065 O O . GLU A 1 275 ? -13.231 15.494 14.154 1.00 96.06 275 GLU A O 1
ATOM 2070 N N . GLU A 1 276 ? -11.628 15.371 15.693 1.00 96.38 276 GLU A N 1
ATOM 2071 C CA . GLU A 1 276 ? -10.525 15.469 14.736 1.00 96.38 276 GLU A CA 1
ATOM 2072 C C . GLU A 1 276 ? -10.482 14.271 13.780 1.00 96.38 276 GLU A C 1
ATOM 2074 O O . GLU A 1 276 ? -10.301 14.453 12.571 1.00 96.38 276 GLU A O 1
ATOM 2079 N N . THR A 1 277 ? -10.704 13.061 14.305 1.00 97.69 277 THR A N 1
ATOM 2080 C CA . THR A 1 277 ? -10.802 11.834 13.500 1.00 97.69 277 THR A CA 1
ATOM 2081 C C . THR A 1 277 ? -12.006 11.900 12.566 1.00 97.69 277 THR A C 1
ATOM 2083 O O . THR A 1 277 ? -11.869 11.659 11.365 1.00 97.69 277 THR A O 1
ATOM 2086 N N . ARG A 1 278 ? -13.165 12.333 13.079 1.00 98.31 278 ARG A N 1
ATOM 2087 C CA . ARG A 1 278 ? -14.385 12.520 12.285 1.00 98.31 278 ARG A CA 1
ATOM 2088 C C . ARG A 1 278 ? -14.185 13.533 11.156 1.00 98.31 278 ARG A C 1
ATOM 2090 O O . ARG A 1 278 ? -14.554 13.257 10.018 1.00 98.31 278 ARG A O 1
ATOM 2097 N N . ARG A 1 279 ? -13.537 14.669 11.428 1.00 98.38 279 ARG A N 1
ATOM 2098 C CA . ARG A 1 279 ? -13.220 15.699 10.420 1.00 98.38 279 ARG A CA 1
ATOM 2099 C C . ARG A 1 279 ? -12.231 15.215 9.367 1.00 98.38 279 ARG A C 1
ATOM 2101 O O . ARG A 1 279 ? -12.348 15.601 8.206 1.00 98.38 279 ARG A O 1
ATOM 2108 N N . LEU A 1 280 ? -11.227 14.423 9.751 1.00 98.44 280 LEU A N 1
ATOM 2109 C CA . LEU A 1 280 ? -10.324 13.810 8.775 1.00 98.44 280 LEU A CA 1
ATOM 2110 C C . LEU A 1 280 ? -11.091 12.839 7.874 1.00 98.44 280 LEU A C 1
ATOM 2112 O O . LEU A 1 280 ? -10.952 12.925 6.659 1.00 98.44 280 LEU A O 1
ATOM 2116 N N . ALA A 1 281 ? -11.927 11.979 8.457 1.00 98.69 281 ALA A N 1
ATOM 2117 C CA . ALA A 1 281 ? -12.762 11.047 7.711 1.00 98.69 281 ALA A CA 1
ATOM 2118 C C . ALA A 1 281 ? -13.712 11.760 6.737 1.00 98.69 281 ALA A C 1
ATOM 2120 O O . ALA A 1 281 ? -13.784 11.381 5.577 1.00 98.69 281 ALA A O 1
ATOM 2121 N N . GLN A 1 282 ? -14.367 12.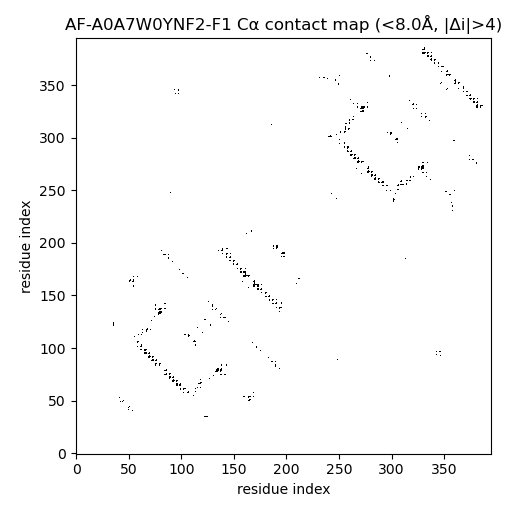846 7.150 1.00 98.69 282 GLN A N 1
ATOM 2122 C CA . GLN A 1 282 ? -15.224 13.643 6.259 1.00 98.69 282 GLN A CA 1
ATOM 2123 C C . GLN A 1 282 ? -14.482 14.172 5.028 1.00 98.69 282 GLN A C 1
ATOM 2125 O O . GLN A 1 282 ? -15.009 14.096 3.921 1.00 98.69 282 GLN A O 1
ATOM 2130 N N . ARG A 1 283 ? -13.263 14.694 5.211 1.00 98.56 283 ARG A N 1
ATOM 2131 C CA . ARG A 1 283 ? -12.456 15.199 4.093 1.00 98.56 283 ARG A CA 1
ATOM 2132 C C . ARG A 1 283 ? -11.970 14.075 3.178 1.00 98.56 283 ARG A C 1
ATOM 2134 O O . ARG A 1 283 ? -12.140 14.183 1.970 1.00 98.56 283 ARG A O 1
ATOM 2141 N N . ILE A 1 284 ? -11.451 12.986 3.756 1.00 98.56 284 ILE A N 1
ATOM 2142 C CA . ILE A 1 284 ? -11.023 11.805 2.993 1.00 98.56 284 ILE A CA 1
ATOM 2143 C C . ILE A 1 284 ? -12.189 11.256 2.172 1.00 98.56 284 ILE A C 1
ATOM 2145 O O . ILE A 1 284 ? -12.039 11.070 0.975 1.00 98.56 284 ILE A O 1
ATOM 2149 N N . GLU A 1 285 ? -13.358 11.032 2.770 1.00 98.50 285 GLU A N 1
ATOM 2150 C CA . GLU A 1 285 ? -14.511 10.515 2.031 1.00 98.50 285 GLU A CA 1
ATOM 2151 C C . GLU A 1 285 ? -14.896 11.433 0.867 1.00 98.50 285 GLU A C 1
ATOM 2153 O O . GLU A 1 285 ? -15.078 10.941 -0.244 1.00 98.50 285 GLU A O 1
ATOM 2158 N N . LYS A 1 286 ? -15.018 12.746 1.111 1.00 98.38 286 LYS A N 1
ATOM 2159 C CA . LYS A 1 286 ? -15.401 13.709 0.074 1.00 98.38 286 LYS A CA 1
ATOM 2160 C C . LYS A 1 286 ? -14.429 13.647 -1.103 1.00 98.38 286 LYS A C 1
ATOM 2162 O O . LYS A 1 286 ? -14.856 13.431 -2.232 1.00 98.38 286 LYS A O 1
ATOM 2167 N N . ASP A 1 287 ? -13.144 13.840 -0.831 1.00 98.50 287 ASP A N 1
ATOM 2168 C CA . ASP A 1 287 ? -12.156 13.984 -1.895 1.00 98.50 287 ASP A CA 1
ATOM 2169 C C . ASP A 1 287 ? -11.921 12.657 -2.616 1.00 98.50 287 ASP A C 1
ATOM 2171 O O . ASP A 1 287 ? -11.858 12.632 -3.838 1.00 98.50 287 ASP A O 1
ATOM 2175 N N . PHE A 1 288 ? -11.882 11.532 -1.896 1.00 97.94 288 PHE A N 1
ATOM 2176 C CA . PHE A 1 288 ? -11.721 10.231 -2.540 1.00 97.94 288 PHE A CA 1
ATOM 2177 C C . PHE A 1 288 ? -12.949 9.817 -3.358 1.00 97.94 288 PHE A C 1
ATOM 2179 O O . PHE A 1 288 ? -12.761 9.156 -4.370 1.00 97.94 288 PHE A O 1
ATOM 2186 N N . LYS A 1 289 ? -14.181 10.202 -2.986 1.00 97.88 289 LYS A N 1
ATOM 2187 C CA . LYS A 1 289 ? -15.368 9.981 -3.840 1.00 97.88 289 LYS A CA 1
ATOM 2188 C C . LYS A 1 289 ? -15.285 10.789 -5.132 1.00 97.88 289 LYS A C 1
ATOM 2190 O O . LYS A 1 289 ? -15.447 10.230 -6.209 1.00 97.88 289 LYS A O 1
ATOM 2195 N N . GLU A 1 290 ? -14.959 12.073 -5.017 1.00 97.81 290 GLU A N 1
ATOM 2196 C CA . GLU A 1 290 ? -14.788 12.966 -6.166 1.00 97.81 290 GLU A CA 1
ATOM 2197 C C . GLU A 1 290 ? -13.673 12.470 -7.102 1.00 97.81 290 GLU A C 1
ATOM 2199 O O . GLU A 1 290 ? -13.820 12.437 -8.324 1.00 97.81 290 GLU A O 1
ATOM 2204 N N . TRP A 1 291 ? -12.549 12.024 -6.539 1.00 97.94 291 TRP A N 1
ATOM 2205 C CA . TRP A 1 291 ? -11.466 11.444 -7.324 1.00 97.94 291 TRP A CA 1
ATOM 2206 C C . TRP A 1 291 ? -11.840 10.097 -7.935 1.00 97.94 291 TRP A C 1
ATOM 2208 O O . TRP A 1 291 ? -11.478 9.860 -9.086 1.00 97.94 291 TRP A O 1
ATOM 2218 N N . GLN A 1 292 ? -12.551 9.237 -7.203 1.00 96.88 292 GLN A N 1
ATOM 2219 C CA . GLN A 1 292 ? -12.999 7.931 -7.685 1.00 96.88 292 GLN A CA 1
ATOM 2220 C C . GLN A 1 292 ? -13.836 8.081 -8.957 1.00 96.88 292 GLN A C 1
ATOM 2222 O O . GLN A 1 292 ? -13.560 7.385 -9.929 1.00 96.88 292 GLN A O 1
ATOM 2227 N N . GLU A 1 293 ? -14.791 9.013 -8.982 1.00 95.88 293 GLU A N 1
ATOM 2228 C CA . GLU A 1 293 ? -15.613 9.301 -10.166 1.00 95.88 293 GLU A CA 1
ATOM 2229 C C . GLU A 1 293 ? -14.739 9.735 -11.352 1.00 95.88 293 GLU A C 1
ATOM 2231 O O . GLU A 1 293 ? -14.789 9.142 -12.429 1.00 95.88 293 GLU A O 1
ATOM 2236 N N . ARG A 1 294 ? -13.824 10.691 -11.136 1.00 97.44 294 ARG A N 1
ATOM 2237 C CA . ARG A 1 294 ? -12.905 11.165 -12.187 1.00 97.44 294 ARG A CA 1
ATOM 2238 C C . ARG A 1 294 ? -11.989 10.056 -12.722 1.00 97.44 294 ARG A C 1
ATOM 2240 O O . ARG A 1 294 ? -11.693 10.024 -13.919 1.00 97.44 294 ARG A O 1
ATOM 2247 N N . TRP A 1 295 ? -11.522 9.156 -11.854 1.00 96.06 295 TRP A N 1
ATOM 2248 C CA . TRP A 1 295 ? -10.698 8.010 -12.249 1.00 96.06 295 TRP A CA 1
ATOM 2249 C C . TRP A 1 295 ? -11.517 6.943 -12.976 1.00 96.06 295 TRP A C 1
ATOM 2251 O O . TRP A 1 295 ? -10.978 6.299 -13.872 1.00 96.06 295 TRP A O 1
ATOM 2261 N N . GLN A 1 296 ? -12.793 6.758 -12.627 1.00 94.94 296 GLN A N 1
ATOM 2262 C CA . GLN A 1 296 ? -13.708 5.858 -13.333 1.00 94.94 296 GLN A CA 1
ATOM 2263 C C . GLN A 1 296 ? -13.963 6.358 -14.756 1.00 94.94 296 GLN A C 1
ATOM 2265 O O . GLN A 1 296 ? -13.729 5.607 -15.699 1.00 94.94 296 GLN A O 1
ATOM 2270 N N . ASP A 1 297 ? -14.274 7.644 -14.926 1.00 94.25 297 ASP A N 1
ATOM 2271 C CA . ASP A 1 297 ? -14.424 8.264 -16.249 1.00 94.25 297 ASP A CA 1
ATOM 2272 C C . ASP A 1 297 ? -13.141 8.155 -17.086 1.00 94.25 297 ASP A C 1
ATOM 2274 O O . ASP A 1 297 ? -13.157 8.028 -18.314 1.00 94.25 297 ASP A O 1
ATOM 2278 N N . LEU A 1 298 ? -11.977 8.270 -16.441 1.00 92.38 298 LEU A N 1
ATOM 2279 C CA . LEU A 1 298 ? -10.698 8.065 -17.111 1.00 92.38 298 LEU A CA 1
ATOM 2280 C C . LEU A 1 298 ? -10.502 6.599 -17.511 1.00 92.38 298 LEU A C 1
ATOM 2282 O O . LEU A 1 298 ? -10.102 6.341 -18.640 1.00 92.38 298 LEU A O 1
ATOM 2286 N N . ALA A 1 299 ? -10.795 5.654 -16.620 1.00 90.50 299 ALA A N 1
ATOM 2287 C CA . ALA A 1 299 ? -10.676 4.226 -16.883 1.00 90.50 299 ALA A CA 1
ATOM 2288 C C . ALA A 1 299 ? -11.589 3.783 -18.039 1.00 90.50 299 ALA A C 1
ATOM 2290 O O . ALA A 1 299 ? -11.129 3.084 -18.941 1.00 90.50 299 ALA A O 1
ATOM 2291 N N . GLU A 1 300 ? -12.835 4.255 -18.078 1.00 90.94 300 GLU A N 1
ATOM 2292 C CA . GLU A 1 300 ? -13.792 3.950 -19.149 1.00 90.94 300 GLU A CA 1
ATOM 2293 C C . GLU A 1 300 ? -13.308 4.424 -20.522 1.00 90.94 300 GLU A C 1
ATOM 2295 O O . GLU A 1 300 ? -13.426 3.691 -21.505 1.00 90.94 300 GLU A O 1
ATOM 2300 N N . ARG A 1 301 ? -12.665 5.599 -20.596 1.00 91.19 301 ARG A N 1
ATOM 2301 C CA . ARG A 1 301 ? -12.044 6.100 -21.839 1.00 91.19 301 ARG A CA 1
ATOM 2302 C C . ARG A 1 301 ? -10.965 5.171 -22.399 1.00 91.19 301 ARG A C 1
ATOM 2304 O O . ARG A 1 301 ? -10.683 5.235 -23.593 1.00 91.19 301 ARG A O 1
ATOM 2311 N N . TYR A 1 302 ? -10.398 4.310 -21.560 1.00 86.31 302 TYR A N 1
ATOM 2312 C CA . TYR A 1 302 ? -9.402 3.309 -21.929 1.00 86.31 302 TYR A CA 1
ATOM 2313 C C . TYR A 1 302 ? -9.934 1.867 -21.889 1.00 86.31 302 TYR A C 1
ATOM 2315 O O . TYR A 1 302 ? -9.133 0.930 -21.856 1.00 86.31 302 TYR A O 1
ATOM 2323 N N . ASP A 1 303 ? -11.259 1.676 -21.875 1.00 86.25 303 ASP A N 1
ATOM 2324 C CA . ASP A 1 303 ? -11.919 0.363 -21.783 1.00 86.25 303 ASP A CA 1
ATOM 2325 C C . ASP A 1 303 ? -11.460 -0.460 -20.558 1.00 86.25 303 ASP A C 1
ATOM 2327 O O . ASP A 1 303 ? -11.330 -1.689 -20.574 1.00 86.25 303 ASP A O 1
ATOM 2331 N N . LEU A 1 304 ? -11.167 0.235 -19.455 1.00 84.56 304 LEU A N 1
ATOM 2332 C CA . LEU A 1 304 ? -10.844 -0.374 -18.175 1.00 84.56 304 LEU A CA 1
ATOM 2333 C C . L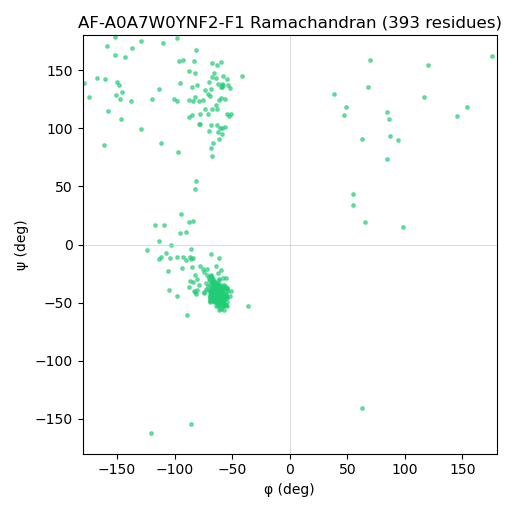EU A 1 304 ? -12.061 -0.412 -17.265 1.00 84.56 304 LEU A C 1
ATOM 2335 O O . LEU A 1 304 ? -12.626 0.612 -16.891 1.00 84.56 304 LEU A O 1
ATOM 2339 N N . LYS A 1 305 ? -12.399 -1.620 -16.814 1.00 83.31 305 LYS A N 1
ATOM 2340 C CA . LYS A 1 305 ? -13.416 -1.809 -15.783 1.00 83.31 305 LYS A CA 1
ATOM 2341 C C . LYS A 1 305 ? -12.860 -1.419 -14.420 1.00 83.31 305 LYS A C 1
ATOM 2343 O O . LYS A 1 305 ? -11.857 -1.980 -13.969 1.00 83.31 305 LYS A O 1
ATOM 2348 N N . ALA A 1 306 ? -13.552 -0.499 -13.759 1.00 85.06 306 ALA A N 1
ATOM 2349 C CA . ALA A 1 306 ? -13.282 -0.167 -12.374 1.00 85.06 306 ALA A CA 1
ATOM 2350 C C . ALA A 1 306 ? -13.633 -1.349 -11.448 1.00 85.06 306 ALA A C 1
ATOM 2352 O O . ALA A 1 306 ? -14.621 -2.054 -11.691 1.00 85.06 306 ALA A O 1
ATOM 2353 N N . PRO A 1 307 ? -12.858 -1.575 -10.374 1.00 78.62 307 PRO A N 1
ATOM 2354 C CA . PRO A 1 307 ? -13.216 -2.556 -9.360 1.00 78.62 307 PRO A CA 1
ATOM 2355 C C . PRO A 1 307 ? -14.564 -2.190 -8.723 1.00 78.62 307 PRO A C 1
ATOM 2357 O O . PRO A 1 307 ? -14.813 -1.037 -8.384 1.00 78.62 307 PRO A O 1
ATOM 2360 N N . SER A 1 308 ? -15.443 -3.178 -8.551 1.00 80.50 308 SER A N 1
ATOM 2361 C CA . SER A 1 308 ? -16.760 -3.007 -7.912 1.00 80.50 308 SER A CA 1
ATOM 2362 C C . SER A 1 308 ? -16.770 -3.407 -6.434 1.00 80.50 308 SER A C 1
ATOM 2364 O O . SER A 1 308 ? -17.728 -3.149 -5.705 1.00 80.50 308 SER A O 1
ATOM 2366 N N . HIS A 1 309 ? -15.703 -4.055 -5.978 1.00 80.62 309 HIS A N 1
ATOM 2367 C CA . HIS A 1 309 ? -15.548 -4.558 -4.623 1.00 80.62 309 HIS A CA 1
ATOM 2368 C C . HIS A 1 309 ? -14.102 -4.397 -4.165 1.00 80.62 309 HIS A C 1
ATOM 2370 O O . HIS A 1 309 ? -13.187 -4.210 -4.966 1.00 80.62 309 HIS A O 1
ATOM 2376 N N . LEU A 1 310 ? -13.908 -4.454 -2.848 1.00 76.62 310 LEU A N 1
ATOM 2377 C CA . LEU A 1 310 ? -12.566 -4.479 -2.293 1.00 76.62 310 LEU A CA 1
ATOM 2378 C C . LEU A 1 310 ? -11.931 -5.830 -2.590 1.00 76.62 310 LEU A C 1
ATOM 2380 O O . LEU A 1 310 ? -12.506 -6.869 -2.269 1.00 76.62 310 LEU A O 1
ATOM 2384 N N . GLY A 1 311 ? -10.720 -5.792 -3.137 1.00 66.62 311 GLY A N 1
ATOM 2385 C CA . GLY A 1 311 ? -9.835 -6.943 -3.096 1.00 66.62 311 GLY A CA 1
ATOM 2386 C C . GLY A 1 311 ? -9.541 -7.332 -1.647 1.00 66.62 311 GLY A C 1
ATOM 2387 O O . GLY A 1 311 ? -9.621 -6.511 -0.726 1.00 66.62 311 GLY A O 1
ATOM 2388 N N . THR A 1 312 ? -9.171 -8.591 -1.461 1.00 61.44 312 THR A N 1
ATOM 2389 C CA . THR A 1 312 ? -8.863 -9.231 -0.179 1.00 61.44 312 THR A CA 1
ATOM 2390 C C . THR A 1 312 ? -8.157 -8.327 0.841 1.00 61.44 312 THR A C 1
ATOM 2392 O O . THR A 1 312 ? -8.628 -8.184 1.966 1.00 61.44 312 THR A O 1
ATOM 2395 N N . LEU A 1 313 ? -7.044 -7.693 0.458 1.00 63.72 313 LEU A N 1
ATOM 2396 C CA . LEU A 1 313 ? -6.225 -6.884 1.369 1.00 63.72 313 LEU A CA 1
ATOM 2397 C C . LEU A 1 313 ? -6.939 -5.639 1.876 1.00 63.72 313 LEU A C 1
ATOM 2399 O O . LEU A 1 313 ? -6.959 -5.351 3.072 1.00 63.72 313 LEU A O 1
ATOM 2403 N N . HIS A 1 314 ? -7.517 -4.877 0.951 1.00 79.00 314 HIS A N 1
ATOM 2404 C CA . HIS A 1 314 ? -8.292 -3.699 1.302 1.00 79.00 314 HIS A CA 1
ATOM 2405 C C . HIS A 1 314 ? -9.505 -4.097 2.155 1.00 79.00 314 HIS A C 1
ATOM 2407 O O . HIS A 1 314 ? -9.840 -3.386 3.101 1.00 79.00 314 HIS A O 1
ATOM 2413 N N . GLY A 1 315 ? -10.102 -5.264 1.881 1.00 75.56 315 GLY A N 1
ATOM 2414 C CA . GLY A 1 315 ? -11.129 -5.881 2.719 1.00 75.56 315 GLY A CA 1
ATOM 2415 C C . GLY A 1 315 ? -10.650 -6.120 4.151 1.00 75.56 315 GLY A C 1
ATOM 2416 O O . GLY A 1 315 ? -11.269 -5.617 5.081 1.00 75.56 315 GLY A O 1
ATOM 2417 N N . GLN A 1 316 ? -9.499 -6.773 4.342 1.00 76.50 316 GLN A N 1
ATOM 2418 C CA . GLN A 1 316 ? -8.922 -7.013 5.672 1.00 76.50 316 GLN A CA 1
ATOM 2419 C C . GLN A 1 316 ? -8.627 -5.718 6.442 1.00 76.50 316 GLN A C 1
ATOM 2421 O O . GLN A 1 316 ? -8.832 -5.660 7.655 1.00 76.50 316 GLN A O 1
ATOM 2426 N N . LYS A 1 317 ? -8.161 -4.661 5.760 1.00 84.69 317 LYS A N 1
ATOM 2427 C CA . LYS A 1 317 ? -7.950 -3.343 6.383 1.00 84.69 317 LYS A CA 1
ATOM 2428 C C . LYS A 1 317 ? -9.266 -2.734 6.859 1.00 84.69 317 LYS A C 1
ATOM 2430 O O . LYS A 1 317 ? -9.320 -2.221 7.975 1.00 84.69 317 LYS A O 1
ATOM 2435 N N . VAL A 1 318 ? -10.325 -2.830 6.053 1.00 92.50 318 VAL A N 1
ATOM 2436 C CA . VAL A 1 318 ? -11.670 -2.432 6.481 1.00 92.50 318 VAL A CA 1
ATOM 2437 C C . VAL A 1 318 ? -12.099 -3.272 7.679 1.00 92.50 318 VAL A C 1
ATOM 2439 O O . VAL A 1 318 ? -12.335 -2.693 8.734 1.00 92.50 318 VAL A O 1
ATOM 2442 N N . GLU A 1 319 ? -12.072 -4.603 7.585 1.00 89.69 319 GLU A N 1
ATOM 2443 C CA . GLU A 1 319 ? -12.446 -5.525 8.669 1.00 89.69 319 GLU A CA 1
ATOM 2444 C C . GLU A 1 319 ? -11.683 -5.267 9.979 1.00 89.69 319 GLU A C 1
ATOM 2446 O O . GLU A 1 319 ? -12.259 -5.362 11.062 1.00 89.69 319 GLU A O 1
ATOM 2451 N N . ARG A 1 320 ? -10.393 -4.909 9.913 1.00 93.69 320 ARG A N 1
ATOM 2452 C CA . ARG A 1 320 ? -9.595 -4.522 11.089 1.00 93.69 320 ARG A CA 1
ATOM 2453 C C . ARG A 1 320 ? -10.212 -3.326 11.814 1.00 93.69 320 ARG A C 1
ATOM 2455 O O . ARG A 1 320 ? -10.268 -3.342 13.042 1.00 93.69 320 ARG A O 1
ATOM 2462 N N . LEU A 1 321 ? -10.685 -2.314 11.085 1.00 97.12 321 LEU A N 1
ATOM 2463 C CA . LEU A 1 321 ? -11.435 -1.206 11.677 1.00 97.12 321 LEU A CA 1
ATOM 2464 C C . LEU A 1 321 ? -12.803 -1.669 12.187 1.00 97.12 321 LEU A C 1
ATOM 2466 O O . LEU A 1 321 ? -13.236 -1.232 13.248 1.00 97.12 321 LEU A O 1
ATOM 2470 N N . GLU A 1 322 ? -13.471 -2.573 11.468 1.00 94.75 322 GLU A N 1
ATOM 2471 C CA . GLU A 1 322 ? -14.799 -3.060 11.855 1.00 94.75 322 GLU A CA 1
ATOM 2472 C C . GLU A 1 322 ? -14.812 -3.808 13.184 1.00 94.75 322 GLU A C 1
ATOM 2474 O O . GLU A 1 322 ? -15.784 -3.726 13.936 1.00 94.75 322 GLU A O 1
ATOM 2479 N N . ARG A 1 323 ? -13.723 -4.522 13.469 1.00 94.81 323 ARG A N 1
ATOM 2480 C CA . ARG A 1 323 ? -13.514 -5.260 14.717 1.00 94.81 323 ARG A CA 1
ATOM 2481 C C . ARG A 1 323 ? -12.932 -4.389 15.833 1.00 94.81 323 ARG A C 1
ATOM 2483 O O . ARG A 1 323 ? -12.750 -4.881 16.947 1.00 94.81 323 ARG A O 1
ATOM 2490 N N . ALA A 1 324 ? -12.606 -3.123 15.564 1.00 94.38 324 ALA A N 1
ATOM 2491 C CA . ALA A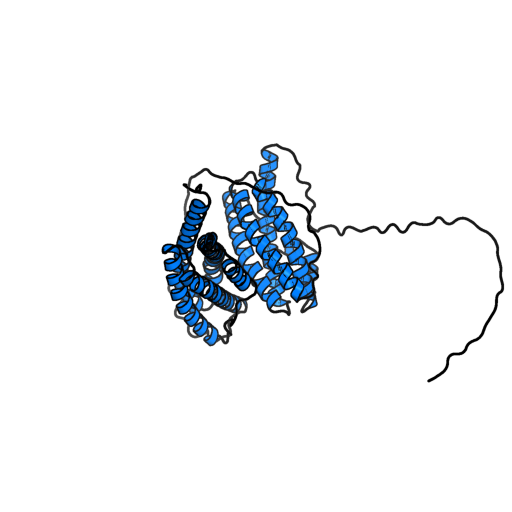 1 324 ? -12.034 -2.240 16.569 1.00 94.38 324 ALA A CA 1
ATOM 2492 C C . ALA A 1 324 ? -13.068 -1.915 17.656 1.00 94.38 324 ALA A C 1
ATOM 2494 O O . ALA A 1 324 ? -14.211 -1.550 17.380 1.00 94.38 324 ALA A O 1
ATOM 2495 N N . SER A 1 325 ? -12.657 -2.010 18.922 1.00 93.44 325 SER A N 1
ATOM 2496 C CA . SER A 1 325 ? -13.488 -1.553 20.037 1.00 93.44 325 SER A CA 1
ATOM 2497 C C . SER A 1 325 ? -13.638 -0.031 20.005 1.00 93.44 325 SER A C 1
ATOM 2499 O O . SER A 1 325 ? -12.751 0.668 19.518 1.00 93.44 325 SER A O 1
ATOM 2501 N N . LYS A 1 326 ? -14.704 0.510 20.612 1.00 90.69 326 LYS A N 1
ATOM 2502 C CA . LYS A 1 326 ? -14.910 1.970 20.711 1.00 90.69 326 LYS A CA 1
ATOM 2503 C C . LYS A 1 326 ? -13.683 2.709 21.263 1.00 90.69 326 LYS A C 1
ATOM 2505 O O . LYS A 1 326 ? -13.322 3.757 20.744 1.00 90.69 326 LYS A O 1
ATOM 2510 N N . ARG A 1 327 ? -13.008 2.135 22.270 1.00 88.81 327 ARG A N 1
ATOM 2511 C CA . ARG A 1 327 ? -11.787 2.705 22.873 1.00 88.81 327 ARG A CA 1
ATOM 2512 C C . ARG A 1 327 ? -10.618 2.777 21.884 1.00 88.81 327 ARG A C 1
ATOM 2514 O O . ARG A 1 327 ? -9.829 3.712 21.947 1.00 88.81 327 ARG A O 1
ATOM 2521 N N . ASN A 1 328 ? -10.507 1.806 20.979 1.00 91.75 328 ASN A N 1
ATOM 2522 C CA . ASN A 1 328 ? -9.388 1.687 20.040 1.00 91.75 328 ASN A CA 1
ATOM 2523 C C . ASN A 1 328 ? -9.731 2.147 18.618 1.00 91.75 328 ASN A C 1
ATOM 2525 O O . ASN A 1 328 ? -8.864 2.086 17.744 1.00 91.75 328 ASN A O 1
ATOM 2529 N N . PHE A 1 329 ? -10.965 2.585 18.370 1.00 95.56 329 PHE A N 1
ATOM 2530 C CA . PHE A 1 329 ? -11.464 2.879 17.032 1.00 95.56 329 PHE A CA 1
ATOM 2531 C C . PHE A 1 329 ? -10.632 3.968 16.345 1.00 95.56 329 PHE A C 1
ATOM 2533 O O . PHE A 1 329 ? -10.049 3.716 15.293 1.00 95.56 329 PHE A O 1
ATOM 2540 N N . ASP A 1 330 ? -10.490 5.137 16.978 1.00 95.56 330 ASP A N 1
ATOM 2541 C CA . ASP A 1 330 ? -9.763 6.277 16.399 1.00 95.56 330 ASP A CA 1
ATOM 2542 C C . ASP A 1 330 ? -8.290 5.941 16.132 1.00 95.56 330 ASP A C 1
ATOM 2544 O O . ASP A 1 330 ? -7.757 6.246 15.064 1.00 95.56 330 ASP A O 1
ATOM 2548 N N . ARG A 1 331 ? -7.648 5.233 17.074 1.00 94.69 331 ARG A N 1
ATOM 2549 C CA . ARG A 1 331 ? -6.268 4.742 16.934 1.00 94.69 331 ARG A CA 1
ATOM 2550 C C . ARG A 1 331 ? -6.131 3.812 15.733 1.00 94.69 331 ARG A C 1
ATOM 2552 O O . ARG A 1 331 ? -5.186 3.932 14.959 1.00 94.69 331 ARG A O 1
ATOM 2559 N N . THR A 1 332 ? -7.070 2.879 15.592 1.00 96.06 332 THR A N 1
ATOM 2560 C CA . THR A 1 332 ? -7.060 1.872 14.527 1.00 96.06 332 THR A CA 1
ATOM 2561 C C . THR A 1 332 ? -7.293 2.520 13.169 1.00 96.06 332 THR A C 1
ATOM 2563 O O . THR A 1 332 ? -6.548 2.240 12.235 1.00 96.06 332 THR A O 1
ATOM 2566 N N . TYR A 1 333 ? -8.263 3.432 13.075 1.00 98.06 333 TYR A N 1
ATOM 2567 C CA . TYR A 1 333 ? -8.529 4.204 11.865 1.00 98.06 333 TYR A CA 1
ATOM 2568 C C . TYR A 1 333 ? -7.298 5.004 11.425 1.00 98.06 333 TYR A C 1
ATOM 2570 O O . TYR A 1 333 ? -6.845 4.863 10.290 1.00 98.06 333 TYR A O 1
ATOM 2578 N N . ALA A 1 334 ? -6.724 5.803 12.332 1.00 97.38 334 ALA A N 1
ATOM 2579 C CA . ALA A 1 334 ? -5.565 6.638 12.031 1.00 97.38 334 ALA A CA 1
ATOM 2580 C C . ALA A 1 334 ? -4.357 5.803 11.582 1.00 97.38 334 ALA A C 1
ATOM 2582 O O . ALA A 1 334 ? -3.697 6.166 10.610 1.00 97.38 334 ALA A O 1
ATOM 2583 N N . ALA A 1 335 ? -4.118 4.661 12.234 1.00 93.62 335 ALA A N 1
ATOM 2584 C CA . ALA A 1 335 ? -3.055 3.734 11.865 1.00 93.62 335 ALA A CA 1
ATOM 2585 C C . ALA A 1 335 ? -3.252 3.152 10.456 1.00 93.62 335 ALA A C 1
ATOM 2587 O O . ALA A 1 335 ? -2.340 3.237 9.642 1.00 93.62 335 ALA A O 1
ATOM 2588 N N . ILE A 1 336 ? -4.447 2.643 10.128 1.00 93.94 336 ILE A N 1
ATOM 2589 C CA . ILE A 1 336 ? -4.729 2.077 8.796 1.00 93.94 336 ILE A CA 1
ATOM 2590 C C . ILE A 1 336 ? -4.533 3.131 7.699 1.00 93.94 336 ILE A C 1
ATOM 2592 O O . ILE A 1 336 ? -3.923 2.845 6.666 1.00 93.94 336 ILE A O 1
ATOM 2596 N N . VAL A 1 337 ? -5.043 4.350 7.913 1.00 98.00 337 VAL A N 1
ATOM 2597 C CA . VAL A 1 337 ? -4.899 5.445 6.944 1.00 98.00 337 VAL A CA 1
ATOM 2598 C C . VAL A 1 337 ? -3.428 5.825 6.780 1.00 98.00 337 VAL A C 1
ATOM 2600 O O . VAL A 1 337 ? -2.965 5.926 5.646 1.00 98.00 337 VAL A O 1
ATOM 2603 N N . ALA A 1 338 ? -2.683 5.995 7.877 1.00 94.62 338 ALA A N 1
ATOM 2604 C CA . ALA A 1 338 ? -1.264 6.335 7.827 1.00 94.62 338 ALA A CA 1
ATOM 2605 C C . ALA A 1 338 ? -0.448 5.246 7.113 1.00 94.62 338 ALA A C 1
ATOM 2607 O O . ALA A 1 338 ? 0.157 5.535 6.086 1.00 94.62 338 ALA A O 1
ATOM 2608 N N . GLU A 1 339 ? -0.514 3.995 7.579 1.00 82.19 339 GLU A N 1
ATOM 2609 C CA . GLU A 1 339 ? 0.195 2.838 7.003 1.00 82.19 339 GLU A CA 1
ATOM 2610 C C . GLU A 1 339 ? -0.069 2.713 5.493 1.00 82.19 339 GLU A C 1
ATOM 2612 O O . GLU A 1 339 ? 0.842 2.516 4.687 1.00 82.19 339 GLU A O 1
ATOM 2617 N N . ASN A 1 340 ? -1.328 2.875 5.073 1.00 86.88 340 ASN A N 1
ATOM 2618 C CA . ASN A 1 340 ? -1.667 2.788 3.662 1.00 86.88 340 ASN A CA 1
ATOM 2619 C C . ASN A 1 340 ? -1.102 3.968 2.857 1.00 86.88 340 ASN A C 1
ATOM 2621 O O . ASN A 1 340 ? -0.483 3.749 1.815 1.00 86.88 340 ASN A O 1
ATOM 2625 N N . LEU A 1 341 ? -1.274 5.208 3.328 1.00 92.12 341 LEU A N 1
ATOM 2626 C CA . LEU A 1 341 ? -0.793 6.390 2.607 1.00 92.12 341 LEU A CA 1
ATOM 2627 C C . LEU A 1 341 ? 0.739 6.490 2.571 1.00 92.12 341 LEU A C 1
ATOM 2629 O O . LEU A 1 341 ? 1.283 7.016 1.600 1.00 92.12 341 LEU A O 1
ATOM 2633 N N . GLU A 1 342 ? 1.445 5.917 3.547 1.00 86.06 342 GLU A N 1
ATOM 2634 C CA . GLU A 1 342 ? 2.905 5.748 3.505 1.00 86.06 342 GLU A CA 1
ATOM 2635 C C . GLU A 1 342 ? 3.364 4.908 2.314 1.00 86.06 342 GLU A C 1
ATOM 2637 O O . GLU A 1 342 ? 4.409 5.201 1.736 1.00 86.06 342 GLU A O 1
ATOM 2642 N N . SER A 1 343 ? 2.574 3.905 1.914 1.00 77.31 343 SER A N 1
ATOM 2643 C CA . SER A 1 343 ? 2.843 3.109 0.710 1.00 77.31 343 SER A CA 1
ATOM 2644 C C . SER A 1 343 ? 2.422 3.827 -0.580 1.00 77.31 343 SER A C 1
ATOM 2646 O O . SER A 1 343 ? 3.107 3.729 -1.597 1.00 77.31 343 SER A O 1
ATOM 2648 N N . VAL A 1 344 ? 1.331 4.600 -0.538 1.00 85.44 344 VAL A N 1
ATOM 2649 C CA . VAL A 1 344 ? 0.748 5.260 -1.719 1.00 85.44 344 VAL A CA 1
ATOM 2650 C C . VAL A 1 344 ? 1.573 6.462 -2.178 1.00 85.44 344 VAL A C 1
ATOM 2652 O O . VAL A 1 344 ? 1.787 6.625 -3.375 1.00 85.44 344 VAL A O 1
ATOM 2655 N N . VAL A 1 345 ? 2.082 7.292 -1.263 1.00 89.44 345 VAL A N 1
ATOM 2656 C CA . VAL A 1 345 ? 2.884 8.480 -1.618 1.00 89.44 345 VAL A CA 1
ATOM 2657 C C . VAL A 1 345 ? 4.102 8.146 -2.502 1.00 89.44 345 VAL A C 1
ATOM 2659 O O . VAL A 1 345 ? 4.256 8.782 -3.548 1.00 89.44 345 VAL A O 1
ATOM 2662 N N . PRO A 1 346 ? 4.985 7.189 -2.145 1.00 69.81 346 PRO A N 1
ATOM 2663 C CA . PRO A 1 346 ? 6.103 6.818 -3.009 1.00 69.81 346 PRO A CA 1
ATOM 2664 C C . PRO A 1 346 ? 5.643 6.120 -4.295 1.00 69.81 346 PRO A C 1
ATOM 2666 O O . PRO A 1 346 ? 6.263 6.335 -5.335 1.00 69.81 346 PRO A O 1
ATOM 2669 N N . TYR A 1 347 ? 4.550 5.350 -4.255 1.00 76.19 347 TYR A N 1
ATOM 2670 C CA . TYR A 1 347 ? 3.970 4.724 -5.446 1.00 76.19 347 TYR A CA 1
ATOM 2671 C C . TYR A 1 347 ? 3.488 5.766 -6.469 1.00 76.19 347 TYR A C 1
ATOM 2673 O O . TYR A 1 347 ? 3.844 5.684 -7.641 1.00 76.19 347 TYR A O 1
ATOM 2681 N N . PHE A 1 348 ? 2.777 6.806 -6.025 1.00 87.81 348 PHE A N 1
ATOM 2682 C CA . PHE A 1 348 ? 2.332 7.915 -6.877 1.00 87.81 348 PHE A CA 1
ATOM 2683 C C . PHE A 1 348 ? 3.516 8.686 -7.468 1.00 87.81 348 PHE A C 1
ATOM 2685 O O . PHE A 1 348 ? 3.535 8.959 -8.664 1.00 87.81 348 PHE A O 1
ATOM 2692 N N . ARG A 1 349 ? 4.536 8.993 -6.654 1.00 82.81 349 ARG A N 1
ATOM 2693 C CA . ARG A 1 349 ? 5.737 9.702 -7.131 1.00 82.81 349 ARG A CA 1
ATOM 2694 C C . ARG A 1 349 ? 6.512 8.914 -8.176 1.00 82.81 349 ARG A C 1
ATOM 2696 O O . ARG A 1 349 ? 7.050 9.510 -9.093 1.00 82.81 349 ARG A O 1
ATOM 2703 N N . LYS A 1 350 ? 6.635 7.599 -8.009 1.00 75.88 350 LYS A N 1
ATOM 2704 C CA . LYS A 1 350 ? 7.473 6.789 -8.894 1.00 75.88 350 LYS A CA 1
ATOM 2705 C C . LYS A 1 350 ? 6.692 6.278 -10.095 1.00 75.88 350 LYS A C 1
ATOM 2707 O O . LYS A 1 350 ? 7.051 6.573 -11.228 1.00 75.88 350 LYS A O 1
ATOM 2712 N N . GLU A 1 351 ? 5.651 5.501 -9.834 1.00 74.19 351 GLU A N 1
ATOM 2713 C CA . GLU A 1 351 ? 4.909 4.801 -10.877 1.00 74.19 351 GLU A CA 1
ATOM 2714 C C . GLU A 1 351 ? 3.904 5.754 -11.527 1.00 74.19 351 GLU A C 1
ATOM 2716 O O . GLU A 1 351 ? 3.854 5.840 -12.747 1.00 74.19 351 GLU A O 1
ATOM 2721 N N . GLY A 1 352 ? 3.206 6.575 -10.733 1.00 78.62 352 GLY A N 1
ATOM 2722 C CA . GLY A 1 352 ? 2.232 7.545 -11.246 1.00 78.62 352 GLY A CA 1
ATOM 2723 C C . GLY A 1 352 ? 2.834 8.602 -12.175 1.00 78.62 352 GLY A C 1
ATOM 2724 O O . GLY A 1 352 ? 2.238 8.928 -13.198 1.00 78.62 352 GLY A O 1
ATOM 2725 N N . GLN A 1 353 ? 4.043 9.087 -11.877 1.00 80.62 353 GLN A N 1
ATOM 2726 C CA . GLN A 1 353 ? 4.760 10.028 -12.751 1.00 80.62 353 GLN A CA 1
ATOM 2727 C C . GLN A 1 353 ? 5.359 9.358 -13.998 1.00 80.62 353 GLN A C 1
ATOM 2729 O O . GLN A 1 353 ? 5.636 10.040 -14.985 1.00 80.62 353 GLN A O 1
ATOM 2734 N N . ALA A 1 354 ? 5.555 8.037 -13.970 1.00 78.75 354 ALA A N 1
ATOM 2735 C CA . ALA A 1 354 ? 6.067 7.265 -15.099 1.00 78.75 354 ALA A CA 1
ATOM 2736 C C . ALA A 1 354 ? 4.966 6.821 -16.079 1.00 78.75 354 ALA A C 1
ATOM 2738 O O . ALA A 1 354 ? 5.294 6.389 -17.188 1.00 78.75 354 ALA A O 1
ATOM 2739 N N . VAL A 1 355 ? 3.685 6.945 -15.699 1.00 81.62 355 VAL A N 1
ATOM 2740 C CA . VAL A 1 355 ? 2.550 6.579 -16.556 1.00 81.62 355 VAL A CA 1
ATOM 2741 C C . VAL A 1 355 ? 2.571 7.383 -17.854 1.00 81.62 355 VAL A C 1
ATOM 2743 O O . VAL A 1 355 ? 2.776 8.602 -17.852 1.00 81.62 355 VAL A O 1
ATOM 2746 N N . ARG A 1 356 ? 2.339 6.703 -18.982 1.00 84.44 356 ARG A N 1
ATOM 2747 C CA . ARG A 1 356 ? 2.411 7.315 -20.318 1.00 84.44 356 ARG A CA 1
ATOM 2748 C C . ARG A 1 356 ? 1.283 8.323 -20.600 1.00 84.44 356 ARG A C 1
ATOM 2750 O O . ARG A 1 356 ? 1.615 9.398 -21.105 1.00 84.44 356 ARG A O 1
ATOM 2757 N N . PRO A 1 357 ? 0.006 8.050 -20.286 1.00 89.00 357 PRO A N 1
ATOM 2758 C CA . PRO A 1 357 ? -1.039 9.049 -20.468 1.00 89.00 357 PRO A CA 1
ATOM 2759 C C . PRO A 1 357 ? -0.852 10.315 -19.633 1.00 89.00 357 PRO A C 1
ATOM 2761 O O . PRO A 1 357 ? -0.818 10.272 -18.400 1.00 89.00 357 PRO A O 1
ATOM 2764 N N . ALA A 1 358 ? -0.829 11.469 -20.301 1.00 89.12 358 ALA A N 1
ATOM 2765 C CA . ALA A 1 358 ? -0.743 12.771 -19.637 1.00 89.12 358 ALA A CA 1
ATOM 2766 C C . ALA A 1 358 ? -1.939 13.021 -18.705 1.00 89.12 358 ALA A C 1
ATOM 2768 O O . ALA A 1 358 ? -1.777 13.555 -17.610 1.00 89.12 358 ALA A O 1
ATOM 2769 N N . ALA A 1 359 ? -3.133 12.563 -19.095 1.00 90.88 359 ALA A N 1
ATOM 2770 C CA . ALA A 1 359 ? -4.330 12.654 -18.263 1.00 90.88 359 ALA A CA 1
ATOM 2771 C C . ALA A 1 359 ? -4.176 11.922 -16.918 1.00 90.88 359 ALA A C 1
ATOM 2773 O O . ALA A 1 359 ? -4.614 12.441 -15.895 1.00 90.88 359 ALA A O 1
ATOM 2774 N N . VAL A 1 360 ? -3.510 10.760 -16.907 1.00 91.56 360 VAL A N 1
ATOM 2775 C CA . VAL A 1 360 ? -3.233 10.011 -15.673 1.00 91.56 360 VAL A CA 1
ATOM 2776 C C . VAL A 1 360 ? -2.225 10.767 -14.803 1.00 91.56 360 VAL A C 1
ATOM 2778 O O . VAL A 1 360 ? -2.470 10.944 -13.611 1.00 91.56 360 VAL A O 1
ATOM 2781 N N . ARG A 1 361 ? -1.130 11.277 -15.389 1.00 93.69 361 ARG A N 1
ATOM 2782 C CA . ARG A 1 361 ? -0.127 12.063 -14.645 1.00 93.69 361 ARG A CA 1
ATOM 2783 C C . ARG A 1 361 ? -0.732 13.307 -13.992 1.00 93.69 361 ARG A C 1
ATOM 2785 O O . ARG A 1 361 ? -0.499 13.535 -12.812 1.00 93.69 361 ARG A O 1
ATOM 2792 N N . ARG A 1 362 ? -1.592 14.043 -14.706 1.00 94.31 362 ARG A N 1
ATOM 2793 C CA . ARG A 1 362 ? -2.305 15.208 -14.149 1.00 94.31 362 ARG A CA 1
ATOM 2794 C C . ARG A 1 362 ? -3.143 14.842 -12.922 1.00 94.31 362 ARG A C 1
ATOM 2796 O O . ARG A 1 362 ? -3.077 15.537 -11.914 1.00 94.31 362 ARG A O 1
ATOM 2803 N N . MET A 1 363 ? -3.873 13.722 -12.962 1.00 96.25 363 MET A N 1
ATOM 2804 C CA . MET A 1 363 ? -4.623 13.249 -11.791 1.00 96.25 363 MET A CA 1
ATOM 2805 C C . MET A 1 363 ? -3.709 12.915 -10.605 1.00 96.25 363 MET A C 1
ATOM 2807 O O . MET A 1 363 ? -4.052 13.210 -9.461 1.00 96.25 363 MET A O 1
ATOM 2811 N N . VAL A 1 364 ? -2.544 12.317 -10.865 1.00 94.88 364 VAL A N 1
ATOM 2812 C CA . VAL A 1 364 ? -1.538 12.024 -9.834 1.00 94.88 364 VAL A CA 1
ATOM 2813 C C . VAL A 1 364 ? -0.998 13.312 -9.213 1.00 94.88 364 VAL A C 1
ATOM 2815 O O . VAL A 1 364 ? -0.956 13.413 -7.986 1.00 94.88 364 VAL A O 1
ATOM 2818 N N . ASP A 1 365 ? -0.629 14.294 -10.035 1.00 94.56 365 ASP A N 1
ATOM 2819 C CA . ASP A 1 365 ? -0.061 15.569 -9.585 1.00 94.56 365 ASP A CA 1
ATOM 2820 C C . ASP A 1 365 ? -1.061 16.394 -8.762 1.00 94.56 365 ASP A C 1
ATOM 2822 O O . ASP A 1 365 ? -0.683 16.998 -7.758 1.00 94.56 365 ASP A O 1
ATOM 2826 N N . GLU A 1 366 ? -2.348 16.358 -9.121 1.00 95.88 366 GLU A N 1
ATOM 2827 C CA . GLU A 1 366 ? -3.422 16.993 -8.348 1.00 95.88 366 GLU A CA 1
ATOM 2828 C C . GLU A 1 366 ? -3.638 16.328 -6.976 1.00 95.88 366 GLU A C 1
ATOM 2830 O O . GLU A 1 366 ? -3.847 17.010 -5.971 1.00 95.88 366 GLU A O 1
ATOM 2835 N N . GLN A 1 367 ? -3.595 14.994 -6.908 1.00 96.94 367 GLN A N 1
ATOM 2836 C CA . GLN A 1 367 ? -3.952 14.242 -5.695 1.00 96.94 367 GLN A CA 1
ATOM 2837 C C . GLN A 1 367 ? -2.795 14.120 -4.705 1.00 96.94 367 GLN A C 1
ATOM 2839 O O . GLN A 1 367 ? -3.008 14.073 -3.490 1.00 96.94 367 GLN A O 1
ATOM 2844 N N . LEU A 1 368 ? -1.557 14.059 -5.198 1.00 95.62 368 LEU A N 1
ATOM 2845 C CA . LEU A 1 368 ? -0.385 13.758 -4.384 1.00 95.62 368 LEU A CA 1
ATOM 2846 C C . LEU A 1 368 ? -0.171 14.740 -3.208 1.00 95.62 368 LEU A C 1
ATOM 2848 O O . LEU A 1 368 ? 0.102 14.254 -2.104 1.00 95.62 368 LEU A O 1
ATOM 2852 N N . PRO A 1 369 ? -0.304 16.074 -3.358 1.00 97.50 369 PRO A N 1
ATOM 2853 C CA . PRO A 1 369 ? -0.179 17.001 -2.231 1.00 97.50 369 PRO A CA 1
ATOM 2854 C C . PRO A 1 369 ? -1.244 16.771 -1.152 1.00 97.50 369 PRO A C 1
ATOM 2856 O O . PRO A 1 369 ? -0.932 16.756 0.040 1.00 97.50 369 PRO A O 1
ATOM 2859 N N . VAL A 1 370 ? -2.489 16.511 -1.561 1.00 98.19 370 VAL A N 1
ATOM 2860 C CA . VAL A 1 370 ? -3.609 16.262 -0.642 1.00 98.19 370 VAL A CA 1
ATOM 2861 C C . VAL A 1 370 ? -3.413 14.934 0.099 1.00 98.19 370 VAL A C 1
ATOM 2863 O O . VAL A 1 370 ? -3.578 14.855 1.316 1.00 98.19 370 VAL A O 1
ATOM 2866 N N . ILE A 1 371 ? -2.956 13.894 -0.602 1.00 97.38 371 ILE A N 1
ATOM 2867 C CA . ILE A 1 371 ? -2.607 12.603 0.003 1.00 97.38 371 ILE A CA 1
ATOM 2868 C C . ILE A 1 371 ? -1.482 12.757 1.044 1.00 97.38 371 ILE A C 1
ATOM 2870 O O . ILE A 1 371 ? -1.551 12.161 2.122 1.00 97.38 371 ILE A O 1
ATOM 2874 N N . GLN A 1 372 ? -0.456 13.568 0.765 1.00 96.69 372 GLN A N 1
ATOM 2875 C CA . GLN A 1 372 ? 0.621 13.847 1.725 1.00 96.69 372 GLN A CA 1
ATOM 2876 C C . GLN A 1 372 ? 0.103 14.571 2.973 1.00 96.69 372 GLN A C 1
ATOM 2878 O O . GLN A 1 372 ? 0.517 14.258 4.093 1.00 96.69 372 GLN A O 1
ATOM 2883 N N . GLU A 1 373 ? -0.828 15.506 2.796 1.00 98.06 373 GLU A N 1
ATOM 2884 C CA . GLU A 1 373 ? -1.487 16.186 3.904 1.00 98.06 373 GLU A CA 1
ATOM 2885 C C . GLU A 1 373 ? -2.286 15.202 4.775 1.00 98.06 373 GLU A C 1
ATOM 2887 O O . GLU A 1 373 ? -2.182 15.229 6.008 1.00 98.06 373 GLU A O 1
ATOM 2892 N N . TYR A 1 374 ? -3.046 14.297 4.153 1.00 98.50 374 TYR A N 1
ATOM 2893 C CA . TYR A 1 374 ? -3.790 13.252 4.857 1.00 98.50 374 TYR A CA 1
ATOM 2894 C C . TYR A 1 374 ? -2.887 12.296 5.615 1.00 98.50 374 TYR A C 1
ATOM 2896 O O . TYR A 1 374 ? -3.175 12.008 6.777 1.00 98.50 374 TYR A O 1
ATOM 2904 N N . LEU A 1 375 ? -1.763 11.886 5.027 1.00 97.94 375 LEU A N 1
ATOM 2905 C CA . LEU A 1 375 ? -0.755 11.100 5.728 1.00 97.94 375 LEU A CA 1
ATOM 2906 C C . LEU A 1 375 ? -0.246 11.834 6.977 1.00 97.94 375 LEU A C 1
ATOM 2908 O O . LEU A 1 375 ? -0.226 11.270 8.072 1.00 97.94 375 LEU A O 1
ATOM 2912 N N . ALA A 1 376 ? 0.121 13.111 6.844 1.00 96.75 376 ALA A N 1
ATOM 2913 C CA . ALA A 1 376 ? 0.613 13.900 7.970 1.00 96.75 376 ALA A CA 1
ATOM 2914 C C . ALA A 1 376 ? -0.443 14.050 9.080 1.00 96.75 376 ALA A C 1
ATOM 2916 O O . ALA A 1 376 ? -0.118 13.967 10.265 1.00 96.75 376 ALA A O 1
ATOM 2917 N N . ARG A 1 377 ? -1.717 14.254 8.719 1.00 98.19 377 ARG A N 1
ATOM 2918 C CA . ARG A 1 377 ? -2.831 14.317 9.679 1.00 98.19 377 ARG A CA 1
ATOM 2919 C C . ARG A 1 377 ? -3.076 12.969 10.360 1.00 98.19 377 ARG A C 1
ATOM 2921 O O . ARG A 1 377 ? -3.250 12.945 11.574 1.00 98.19 377 ARG A O 1
ATOM 2928 N N . ALA A 1 378 ? -3.067 11.874 9.604 1.00 97.75 378 ALA A N 1
ATOM 2929 C CA . ALA A 1 378 ? -3.273 10.529 10.128 1.00 97.75 378 ALA A CA 1
ATOM 2930 C C . ALA A 1 378 ? -2.172 10.137 11.124 1.00 97.75 378 ALA A C 1
ATOM 2932 O O . ALA A 1 378 ? -2.491 9.684 12.218 1.00 97.75 378 ALA A O 1
ATOM 2933 N N . ARG A 1 379 ? -0.899 10.420 10.812 1.00 95.62 379 ARG A N 1
ATOM 2934 C CA . ARG A 1 379 ? 0.226 10.210 11.741 1.00 95.62 379 ARG A CA 1
ATOM 2935 C C . ARG A 1 379 ? 0.052 10.975 13.050 1.00 95.62 379 ARG A C 1
ATOM 2937 O O . ARG A 1 379 ? 0.164 10.385 14.117 1.00 95.62 379 ARG A O 1
ATOM 2944 N N . ARG A 1 380 ? -0.322 12.259 12.984 1.00 95.69 380 ARG A N 1
ATOM 2945 C CA . ARG A 1 380 ? -0.591 13.053 14.196 1.00 95.69 380 ARG A CA 1
ATOM 2946 C C . ARG A 1 380 ? -1.723 12.467 15.039 1.00 95.69 380 ARG A C 1
ATOM 2948 O O . ARG A 1 380 ? -1.604 12.408 16.257 1.00 95.69 380 ARG A O 1
ATOM 2955 N N . LEU A 1 381 ? -2.814 12.026 14.411 1.00 94.62 381 LEU A N 1
ATOM 2956 C CA . LEU A 1 381 ? -3.913 11.371 15.130 1.00 94.62 381 LEU A CA 1
ATOM 2957 C C . LEU A 1 381 ? -3.472 10.048 15.755 1.00 94.62 381 LEU A C 1
ATOM 2959 O O . LEU A 1 381 ? -3.853 9.749 16.883 1.00 94.62 381 LEU A O 1
ATOM 2963 N N . GLN A 1 382 ? -2.649 9.275 15.050 1.00 90.44 382 GLN A N 1
ATOM 2964 C CA . GLN A 1 382 ? -2.094 8.027 15.555 1.00 90.44 382 GLN A CA 1
ATOM 2965 C C . GLN A 1 382 ? -1.202 8.274 16.779 1.00 90.44 382 GLN A C 1
ATOM 2967 O O . GLN A 1 382 ? -1.371 7.604 17.794 1.00 90.44 382 GLN A O 1
ATOM 2972 N N . GLU A 1 383 ? -0.310 9.264 16.725 1.00 88.88 383 GLU A N 1
ATOM 2973 C CA . GLU A 1 383 ? 0.539 9.679 17.850 1.00 88.88 383 GLU A CA 1
ATOM 2974 C C . GLU A 1 383 ? -0.294 10.124 19.059 1.00 88.88 383 GLU A C 1
ATOM 2976 O O . GLU A 1 383 ? -0.078 9.650 20.174 1.00 88.88 383 GLU A O 1
ATOM 2981 N N . GLN A 1 384 ? -1.302 10.974 18.842 1.00 88.94 384 GLN A N 1
ATOM 2982 C CA . GLN A 1 384 ? -2.209 11.431 19.900 1.00 88.94 384 GLN A CA 1
ATOM 2983 C C . GLN A 1 384 ? -2.999 10.275 20.522 1.00 88.94 384 GLN A C 1
ATOM 2985 O O . GLN A 1 384 ? -3.168 10.218 21.740 1.00 88.94 384 GLN A O 1
ATOM 2990 N N . ALA A 1 385 ? -3.485 9.346 19.698 1.00 81.81 385 ALA A N 1
ATOM 2991 C CA . ALA A 1 385 ? -4.228 8.187 20.167 1.00 81.81 385 ALA A CA 1
ATOM 2992 C C . ALA A 1 385 ? -3.332 7.196 20.930 1.00 81.81 385 ALA A C 1
ATOM 2994 O O . ALA A 1 385 ? -3.787 6.601 21.907 1.00 81.81 385 ALA A O 1
ATOM 2995 N N . ASN A 1 386 ? -2.062 7.050 20.535 1.00 80.50 386 ASN A N 1
ATOM 2996 C CA . ASN A 1 386 ? -1.072 6.273 21.283 1.00 80.50 386 ASN A CA 1
ATOM 2997 C C . ASN A 1 386 ? -0.811 6.907 22.658 1.00 80.50 386 ASN A C 1
ATOM 2999 O O . ASN A 1 386 ? -0.937 6.223 23.669 1.00 80.50 386 ASN A O 1
ATOM 3003 N N . ALA A 1 387 ? -0.567 8.220 22.708 1.00 83.19 387 ALA A N 1
ATOM 3004 C CA . ALA A 1 387 ? -0.322 8.938 23.959 1.00 83.19 387 ALA A CA 1
ATOM 3005 C C . ALA A 1 387 ? -1.512 8.858 24.935 1.00 83.19 387 ALA A C 1
ATOM 3007 O O . ALA A 1 387 ? -1.324 8.696 26.138 1.00 83.19 387 ALA A O 1
ATOM 3008 N N . ARG A 1 388 ? -2.753 8.918 24.430 1.00 80.19 388 ARG A N 1
ATOM 3009 C CA . ARG A 1 388 ? -3.965 8.728 25.252 1.00 80.19 388 ARG A CA 1
ATOM 3010 C C . ARG A 1 388 ? -4.107 7.304 25.787 1.00 80.19 388 ARG A C 1
ATOM 3012 O O . ARG A 1 388 ? -4.662 7.125 26.862 1.00 80.19 388 ARG A O 1
ATOM 3019 N N . ALA A 1 389 ? -3.649 6.300 25.042 1.00 70.88 389 ALA A N 1
ATOM 3020 C CA . ALA A 1 389 ? -3.715 4.905 25.470 1.00 70.88 389 ALA A CA 1
ATOM 3021 C C . ALA A 1 389 ? -2.680 4.563 26.557 1.00 70.88 389 ALA A C 1
ATOM 3023 O O . ALA A 1 389 ? -2.888 3.608 27.298 1.00 70.88 389 ALA A O 1
ATOM 3024 N N . GLU A 1 390 ? -1.590 5.329 26.636 1.00 73.19 390 GLU A N 1
ATOM 3025 C CA . GLU A 1 390 ? -0.501 5.160 27.609 1.00 73.19 390 GLU A CA 1
ATOM 3026 C C . GLU A 1 390 ? -0.685 6.005 28.882 1.00 73.19 390 GLU A C 1
ATOM 3028 O O . GLU A 1 390 ? 0.032 5.807 29.862 1.00 73.19 390 GLU A O 1
ATOM 3033 N N . ALA A 1 391 ? -1.645 6.935 28.897 1.00 68.00 391 ALA A N 1
ATOM 3034 C CA . ALA A 1 391 ? -1.953 7.719 30.085 1.00 68.00 391 ALA A CA 1
ATOM 3035 C C . ALA A 1 391 ? -2.608 6.825 31.162 1.00 68.00 391 ALA A C 1
ATOM 3037 O O . ALA A 1 391 ? -3.595 6.152 30.854 1.00 68.00 391 ALA A O 1
ATOM 3038 N N . PRO A 1 392 ? -2.100 6.809 32.412 1.00 51.31 392 PRO A N 1
ATOM 3039 C CA . PRO A 1 392 ? -2.748 6.085 33.500 1.00 51.31 392 PRO A CA 1
ATOM 3040 C C . PRO A 1 392 ? -4.141 6.670 33.745 1.00 51.31 392 PRO A C 1
ATOM 3042 O O . PRO A 1 392 ? -4.303 7.895 33.710 1.00 51.31 392 PRO A O 1
ATOM 3045 N N . ASP A 1 393 ? -5.125 5.793 33.971 1.00 54.88 393 ASP A N 1
ATOM 3046 C CA . ASP A 1 393 ? -6.486 6.188 34.338 1.00 54.88 393 ASP A CA 1
ATOM 3047 C C . ASP A 1 393 ? -6.385 7.118 35.554 1.00 54.88 393 ASP A C 1
ATOM 3049 O O . ASP A 1 393 ? -5.945 6.719 36.632 1.00 54.88 393 ASP A O 1
ATOM 3053 N N . ARG A 1 394 ? -6.689 8.403 35.351 1.00 49.59 394 ARG A N 1
ATOM 3054 C CA . ARG A 1 394 ? -6.792 9.349 36.459 1.00 49.59 394 ARG A CA 1
ATOM 3055 C C . ARG A 1 394 ? -8.151 9.103 37.101 1.00 49.59 394 ARG A C 1
ATOM 3057 O O . ARG A 1 394 ? -9.161 9.458 36.495 1.00 49.59 394 ARG A O 1
ATOM 3064 N N . GLU A 1 395 ? -8.123 8.422 38.246 1.00 38.91 395 GLU A N 1
ATOM 3065 C CA . GLU A 1 395 ? -9.260 8.246 39.164 1.00 38.91 395 GLU A CA 1
ATOM 3066 C C . GLU A 1 395 ? -9.869 9.580 39.604 1.00 38.91 395 GLU A C 1
ATOM 3068 O O . GLU A 1 395 ? -9.101 10.554 39.814 1.00 38.91 395 GLU A O 1
#